Protein AF-0000000066102580 (afdb_homodimer)

InterPro domains:
  IPR001295 Dihydroorotate dehydrogenase, conserved site [PS00911] (39-58)
  IPR005720 Dihydroorotate dehydrogenase, catalytic [PF01180] (4-293)
  IPR012135 Dihydroorotate dehydrogenase, class 1/ 2 [PIRSF000164] (2-309)
  IPR013785 Aldolase-type TIM barrel [G3DSA:3.20.20.70] (13-304)
  IPR023359 Dihydroorotate dehydrogenase A, chain A, domain 2 [G3DSA:2.30.26.10] (54-220)
  IPR024920 Dihydroorotate dehydrogenase, class 1 [MF_00224] (3-308)
  IPR033886 Dihydroorotate dehydrogenase, class 1A [cd04741] (5-293)
  IPR050074 Dihydroorotate dehydrogenase [PTHR48109] (4-307)

Foldseek 3Di:
DQQWFDAPRAIFRHQEEADAPAQAADPVSVVQRVVFNGRAYEHHAAFQAFDQFDDPPFKDADPQFIWGRGRRGHHHLCRVLVSQLVVCVVPVRHAYEYEYEYLALVRLLVSLVVVQPDPHQHEYEYEQQHHRDVPDGGNLVVLVSVLVSQVVSQVRHDHAYEYEEAFDDDLVSLQSSQVSVQVDQHQAYEDHDFAWWDWDAPVVVRATDTPPPRNTGGTAAQVCLVSQLVSLLSNQVRHDPNHAYEGEGHDQALVSVLSSQLSAHSHYHYYRNCNVPNSNVSVRNVVRVVVVCVVVVHPYSVVRGNNDDDD/DQQWFDAPRAIFRHQEEADAPAQAADPVSVVQRVVFNGRAYEHHAAFQAFDQFDDPPFKDADPQFIWGRGRRGHHHLCRVLVSQLVVCVVPVRGAYEYEYEYLALVRLLVSLVVVQPDPHQHEYEYEQQHCRDVPDGGNLVVLVSVLVSQVVSQVRHDHAYEYEEAFDDDLVSLQSSQVSVQVDQHQAYEDHDFAWWDWDAPVVVRATDTPPPRNTGGTAAQVCLVSQLVSLLSNQVRHDPNHAYEGEGHDQALVSVLSSQLSAHRHYHYYRNCNVPNSNVSVRNVVRVVVVCVVVVHPYSVVRGNNDDDD

Nearest PDB structures (foldseek):
  1jub-assembly1_A  TM=9.807E-01  e=2.199E-51  Lactococcus lactis
  1jqv-assembly1_B  TM=9.881E-01  e=1.244E-50  Lactococcus lactis
  1jqx-assembly1_B  TM=9.805E-01  e=2.547E-50  Lactococcus lactis
  1jrc-assembly1_B  TM=9.803E-01  e=4.630E-50  Lactococcus lactis
  1jrb-assembly1_B  TM=9.830E-01  e=4.223E-49  Lactococcus lactis

Radius of gyration: 25.0 Å; Cα contacts (8 Å, |Δi|>4): 1481; chains: 2; bounding box: 48×78×62 Å

Solvent-accessible surface area (backbone atoms only — not comparable to full-atom values): 30644 Å² total; per-residue (Å²): 98,47,48,48,43,79,55,96,91,30,80,25,73,28,44,40,26,44,27,63,69,36,69,13,72,48,70,67,35,40,51,49,43,70,70,35,62,38,33,42,51,34,37,28,46,17,24,76,58,60,36,84,37,45,54,76,51,24,58,41,82,46,100,53,28,32,40,31,36,51,60,68,50,29,68,10,36,65,55,55,49,51,53,50,42,53,44,42,70,76,42,69,80,59,71,44,40,44,28,34,36,38,62,29,73,67,43,38,53,49,48,48,50,51,48,60,72,45,88,58,77,50,37,33,33,41,47,35,50,51,44,44,41,95,77,46,69,29,38,61,76,36,60,68,60,41,47,53,49,52,55,56,46,61,73,71,47,80,67,53,35,26,38,31,34,48,68,63,43,46,72,53,52,52,55,55,49,30,61,51,54,60,75,48,91,42,50,29,42,31,30,30,49,58,52,40,35,19,33,55,69,39,73,91,78,40,23,39,60,26,31,34,82,67,18,42,18,23,32,34,19,59,49,33,24,33,39,19,41,28,45,31,30,52,45,52,74,58,39,51,85,76,41,38,31,33,26,20,50,27,44,80,46,18,66,42,51,50,51,36,24,23,32,32,23,65,33,38,27,32,39,55,44,34,68,74,63,34,63,64,43,37,49,53,32,51,52,41,33,34,51,52,30,54,76,71,69,39,58,40,51,79,78,46,46,49,57,57,34,67,110,99,48,48,48,41,79,56,96,92,30,81,25,74,29,44,38,25,45,26,63,71,38,69,14,72,46,71,68,36,41,52,50,44,70,70,35,63,38,34,41,52,34,37,28,47,17,25,77,56,59,36,85,37,44,55,78,50,22,57,41,83,46,99,52,27,32,39,31,35,51,61,66,49,29,70,11,36,66,56,55,50,50,51,50,41,54,43,43,71,74,42,68,81,60,71,43,41,44,28,34,37,37,64,29,74,67,43,38,53,48,49,50,50,50,49,59,73,43,89,58,76,49,37,33,34,41,47,34,52,50,44,43,42,93,78,46,68,29,37,61,77,37,60,69,59,40,46,52,50,51,55,57,46,61,73,71,49,82,67,53,34,26,37,31,34,46,68,63,45,46,72,53,53,53,54,56,48,31,60,51,55,61,76,48,91,41,51,29,41,32,32,33,49,58,51,40,35,18,32,54,68,39,73,91,77,42,23,39,60,26,30,35,81,69,17,43,19,24,31,34,18,60,50,34,24,33,40,20,40,27,45,32,30,53,45,53,74,59,39,52,86,76,39,37,31,33,24,20,49,28,43,81,45,17,66,44,51,49,49,35,23,22,34,32,22,66,33,37,27,32,40,54,44,35,68,73,62,34,63,65,44,35,50,54,32,52,50,41,34,33,52,53,30,53,77,71,68,39,60,40,51,80,79,44,46,50,57,55,34,66,109

Organism: Enterococcus faecalis (strain ATCC 700802 / V583) (NCBI:txid226185)

Structure (mmCIF, N/CA/C/O backbone):
data_AF-0000000066102580-model_v1
#
loop_
_entity.id
_entity.type
_entity.pdbx_description
1 polymer 'Probable dihydroorotate dehydrogenase A (fumarate)'
#
loop_
_atom_site.group_PDB
_atom_site.id
_atom_site.type_symbol
_atom_site.label_atom_id
_atom_site.label_alt_id
_atom_site.label_comp_id
_atom_site.label_asym_id
_atom_site.label_entity_id
_atom_site.label_seq_id
_atom_site.pdbx_PDB_ins_code
_atom_site.Cartn_x
_atom_site.Cartn_y
_atom_site.Cartn_z
_atom_site.occupancy
_atom_site.B_iso_or_equiv
_atom_site.auth_seq_id
_atom_site.auth_comp_id
_atom_site.auth_asym_id
_atom_site.auth_atom_id
_atom_site.pdbx_PDB_model_num
ATOM 1 N N . MET A 1 1 ? 9.562 -14.133 -30.734 1 93.25 1 MET A N 1
ATOM 2 C CA . MET A 1 1 ? 10.336 -14.133 -29.484 1 93.25 1 MET A CA 1
ATOM 3 C C . MET A 1 1 ? 9.875 -15.258 -28.578 1 93.25 1 MET A C 1
ATOM 5 O O . MET A 1 1 ? 8.68 -15.547 -28.484 1 93.25 1 MET A O 1
ATOM 9 N N . ASP A 1 2 ? 10.805 -16.016 -28 1 97.12 2 ASP A N 1
ATOM 10 C CA . ASP A 1 2 ? 10.508 -17.156 -27.156 1 97.12 2 ASP A CA 1
ATOM 11 C C . ASP A 1 2 ? 10.125 -16.703 -25.75 1 97.12 2 ASP A C 1
ATOM 13 O O . ASP A 1 2 ? 10.969 -16.188 -25.016 1 97.12 2 ASP A O 1
ATOM 17 N N . ILE A 1 3 ? 8.867 -16.922 -25.344 1 98.19 3 ILE A N 1
ATOM 18 C CA . ILE A 1 3 ? 8.438 -16.531 -24.016 1 98.19 3 ILE A CA 1
ATOM 19 C C . ILE A 1 3 ? 8.094 -17.781 -23.203 1 98.19 3 ILE A C 1
ATOM 21 O O . ILE A 1 3 ? 7.352 -17.703 -22.219 1 98.19 3 ILE A O 1
ATOM 25 N N . SER A 1 4 ? 8.555 -18.938 -23.656 1 98.06 4 SER A N 1
ATOM 26 C CA . SER A 1 4 ? 8.406 -20.156 -22.875 1 98.06 4 SER A CA 1
ATOM 27 C C . SER A 1 4 ? 9.32 -20.141 -21.656 1 98.06 4 SER A C 1
ATOM 29 O O . SER A 1 4 ? 10.281 -19.391 -21.594 1 98.06 4 SER A O 1
ATOM 31 N N . VAL A 1 5 ? 8.984 -20.969 -20.625 1 97.5 5 VAL A N 1
ATOM 32 C CA . VAL A 1 5 ? 9.766 -21.016 -19.406 1 97.5 5 VAL A CA 1
ATOM 33 C C . VAL A 1 5 ? 9.68 -22.406 -18.781 1 97.5 5 VAL A C 1
ATOM 35 O O . VAL A 1 5 ? 8.719 -23.141 -19.016 1 97.5 5 VAL A O 1
ATOM 38 N N . GLU A 1 6 ? 10.695 -22.75 -18.109 1 95.94 6 GLU A N 1
ATOM 39 C CA . GLU A 1 6 ? 10.672 -23.953 -17.297 1 95.94 6 GLU A CA 1
ATOM 40 C C . GLU A 1 6 ? 10.242 -23.656 -15.867 1 95.94 6 GLU A C 1
ATOM 42 O O . GLU A 1 6 ? 10.734 -22.703 -15.258 1 95.94 6 GLU A O 1
ATOM 47 N N . PHE A 1 7 ? 9.312 -24.438 -15.344 1 96.94 7 PHE A N 1
ATOM 48 C CA . PHE A 1 7 ? 8.812 -24.266 -13.984 1 96.94 7 PHE A CA 1
ATOM 49 C C . PHE A 1 7 ? 8.43 -25.609 -13.375 1 96.94 7 PHE A C 1
ATOM 51 O O . PHE A 1 7 ? 7.57 -26.312 -13.914 1 96.94 7 PHE A O 1
ATOM 58 N N . SER A 1 8 ? 9.039 -25.984 -12.273 1 95.38 8 SER A N 1
ATOM 59 C CA . SER A 1 8 ? 8.758 -27.219 -11.523 1 95.38 8 SER A CA 1
ATOM 60 C C . SER A 1 8 ? 8.805 -28.438 -12.438 1 95.38 8 SER A C 1
ATOM 62 O O . SER A 1 8 ? 7.883 -29.266 -12.422 1 95.38 8 SER A O 1
ATOM 64 N N . GLY A 1 9 ? 9.734 -28.453 -13.312 1 94.62 9 GLY A N 1
ATOM 65 C CA . GLY A 1 9 ? 9.969 -29.609 -14.164 1 94.62 9 GLY A CA 1
ATOM 66 C C . GLY A 1 9 ? 9.109 -29.625 -15.414 1 94.62 9 GLY A C 1
ATOM 67 O O . GLY A 1 9 ? 9.109 -30.609 -16.156 1 94.62 9 GLY A O 1
ATOM 68 N N . HIS A 1 10 ? 8.383 -28.594 -15.688 1 96.5 10 HIS A N 1
ATOM 69 C CA . HIS A 1 10 ? 7.504 -28.5 -16.844 1 96.5 10 HIS A CA 1
ATOM 70 C C . HIS A 1 10 ? 7.914 -27.328 -17.75 1 96.5 10 HIS A C 1
ATOM 72 O O . HIS A 1 10 ? 8.336 -26.281 -17.266 1 96.5 10 HIS A O 1
ATOM 78 N N . LYS A 1 11 ? 7.746 -27.562 -19.016 1 96.31 11 LYS A N 1
ATOM 79 C CA . LYS A 1 11 ? 7.898 -26.469 -19.969 1 96.31 11 LYS A CA 1
ATOM 80 C C . LYS A 1 11 ? 6.559 -25.797 -20.25 1 96.31 11 LYS A C 1
ATOM 82 O O . LYS A 1 11 ? 5.613 -26.453 -20.688 1 96.31 11 LYS A O 1
ATOM 87 N N . LEU A 1 12 ? 6.473 -24.562 -20 1 97.75 12 LEU A N 1
ATOM 88 C CA . LEU A 1 12 ? 5.273 -23.781 -20.266 1 97.75 12 LEU A CA 1
ATOM 89 C C . LEU A 1 12 ? 5.438 -22.938 -21.516 1 97.75 12 LEU A C 1
ATOM 91 O O . LEU A 1 12 ? 6.523 -22.422 -21.797 1 97.75 12 LEU A O 1
ATOM 95 N N . ALA A 1 13 ? 4.375 -22.75 -22.25 1 97 13 ALA A N 1
ATOM 96 C CA . ALA A 1 13 ? 4.402 -22.016 -23.5 1 97 13 ALA A CA 1
ATOM 97 C C . ALA A 1 13 ? 4.688 -20.531 -23.25 1 97 13 ALA A C 1
ATOM 99 O O . ALA A 1 13 ? 5.199 -19.828 -24.125 1 97 13 ALA A O 1
ATOM 100 N N . ASN A 1 14 ? 4.262 -20.031 -22.156 1 97.81 14 ASN A N 1
ATOM 101 C CA . ASN A 1 14 ? 4.551 -18.656 -21.781 1 97.81 14 ASN A CA 1
ATOM 102 C C . ASN A 1 14 ? 4.488 -18.453 -20.281 1 97.81 14 ASN A C 1
ATOM 104 O O . ASN A 1 14 ? 4.242 -19.391 -19.531 1 97.81 14 ASN A O 1
ATOM 108 N N . VAL A 1 15 ? 4.668 -17.234 -19.781 1 98.75 15 VAL A N 1
ATOM 109 C CA . VAL A 1 15 ? 4.93 -16.938 -18.375 1 98.75 15 VAL A CA 1
ATOM 110 C C . VAL A 1 15 ? 3.635 -16.516 -17.688 1 98.75 15 VAL A C 1
ATOM 112 O O . VAL A 1 15 ? 3.643 -16.141 -16.516 1 98.75 15 VAL A O 1
ATOM 115 N N . LEU A 1 16 ? 2.486 -16.578 -18.328 1 98.88 16 LEU A N 1
ATOM 116 C CA . LEU A 1 16 ? 1.269 -15.93 -17.859 1 98.88 16 LEU A CA 1
ATOM 117 C C . LEU A 1 16 ? 0.329 -16.938 -17.203 1 98.88 16 LEU A C 1
ATOM 119 O O . LEU A 1 16 ? 0.184 -18.062 -17.703 1 98.88 16 LEU A O 1
ATOM 123 N N . MET A 1 17 ? -0.307 -16.562 -16.141 1 98.75 17 MET A N 1
ATOM 124 C CA . MET A 1 17 ? -1.358 -17.375 -15.547 1 98.75 17 MET A CA 1
ATOM 125 C C . MET A 1 17 ? -2.318 -16.516 -14.734 1 98.75 17 MET A C 1
ATOM 127 O O . MET A 1 17 ? -2.041 -15.336 -14.484 1 98.75 17 MET A O 1
ATOM 131 N N . ASN A 1 18 ? -3.465 -17.016 -14.367 1 98.75 18 ASN A N 1
ATOM 132 C CA . ASN A 1 18 ? -4.434 -16.297 -13.555 1 98.75 18 ASN A CA 1
ATOM 133 C C . ASN A 1 18 ? -3.982 -16.188 -12.094 1 98.75 18 ASN A C 1
ATOM 135 O O . ASN A 1 18 ? -3.273 -17.078 -11.602 1 98.75 18 ASN A O 1
ATOM 139 N N . ALA A 1 19 ? -4.34 -15.094 -11.461 1 98.31 19 ALA A N 1
ATOM 140 C CA . ALA A 1 19 ? -4.25 -15.062 -10 1 98.31 19 ALA A CA 1
ATOM 141 C C . ALA A 1 19 ? -5.395 -15.852 -9.367 1 98.31 19 ALA A C 1
ATOM 143 O O . ALA A 1 19 ? -6.547 -15.734 -9.797 1 98.31 19 ALA A O 1
ATOM 144 N N . SER A 1 20 ? -5.082 -16.625 -8.344 1 97.25 20 SER A N 1
ATOM 145 C CA . SER A 1 20 ? -6.148 -17.359 -7.664 1 97.25 20 SER A CA 1
ATOM 146 C C . SER A 1 20 ? -7.254 -16.422 -7.199 1 97.25 20 SER A C 1
ATOM 148 O O . SER A 1 20 ? -6.98 -15.391 -6.578 1 97.25 20 SER A O 1
ATOM 150 N N . GLY A 1 21 ? -8.43 -16.781 -7.539 1 96.19 21 GLY A N 1
ATOM 151 C CA . GLY A 1 21 ? -9.57 -15.961 -7.18 1 96.19 21 GLY A CA 1
ATOM 152 C C . GLY A 1 21 ? -10.227 -15.289 -8.375 1 96.19 21 GLY A C 1
ATOM 153 O O . GLY A 1 21 ? -11.336 -14.758 -8.273 1 96.19 21 GLY A O 1
ATOM 154 N N . ILE A 1 22 ? -9.547 -15.391 -9.516 1 98.12 22 ILE A N 1
ATOM 155 C CA . ILE A 1 22 ? -10.078 -14.695 -10.68 1 98.12 22 ILE A CA 1
ATOM 156 C C . ILE A 1 22 ? -10.344 -15.703 -11.805 1 98.12 22 ILE A C 1
ATOM 158 O O . ILE A 1 22 ? -9.406 -16.312 -12.328 1 98.12 22 ILE A O 1
ATOM 162 N N . HIS A 1 23 ? -11.578 -15.812 -12.188 1 98.38 23 HIS A N 1
ATOM 163 C CA . HIS A 1 23 ? -11.992 -16.672 -13.289 1 98.38 23 HIS A CA 1
ATOM 164 C C . HIS A 1 23 ? -11.586 -18.125 -13.047 1 98.38 23 HIS A C 1
ATOM 166 O O . HIS A 1 23 ? -11.062 -18.781 -13.945 1 98.38 23 HIS A O 1
ATOM 172 N N . CYS A 1 24 ? -11.758 -18.609 -11.836 1 98.38 24 CYS A N 1
ATOM 173 C CA . CYS A 1 24 ? -11.234 -19.938 -11.523 1 98.38 24 CYS A CA 1
ATOM 174 C C . CYS A 1 24 ? -12.07 -20.609 -10.438 1 98.38 24 CYS A C 1
ATOM 176 O O . CYS A 1 24 ? -11.594 -21.516 -9.75 1 98.38 24 CYS A O 1
ATOM 178 N N . MET A 1 25 ? -13.242 -20.172 -10.172 1 98.06 25 MET A N 1
ATOM 179 C CA . MET A 1 25 ? -14.07 -20.719 -9.102 1 98.06 25 MET A CA 1
ATOM 180 C C . MET A 1 25 ? -14.789 -21.984 -9.555 1 98.06 25 MET A C 1
ATOM 182 O O . MET A 1 25 ? -14.812 -22.969 -8.828 1 98.06 25 MET A O 1
ATOM 186 N N . THR A 1 26 ? -15.359 -21.953 -10.766 1 98.56 26 THR A N 1
ATOM 187 C CA . THR A 1 26 ? -16.156 -23.078 -11.266 1 98.56 26 THR A CA 1
ATOM 188 C C . THR A 1 26 ? -15.352 -23.906 -12.273 1 98.56 26 THR A C 1
ATOM 190 O O . THR A 1 26 ? -14.367 -23.422 -12.836 1 98.56 26 THR A O 1
ATOM 193 N N . ILE A 1 27 ? -15.828 -25.109 -12.5 1 98.5 27 ILE A N 1
ATOM 194 C CA . ILE A 1 27 ? -15.219 -25.984 -13.5 1 98.5 27 ILE A CA 1
ATOM 195 C C . ILE A 1 27 ? -15.25 -25.312 -14.867 1 98.5 27 ILE A C 1
ATOM 197 O O . ILE A 1 27 ? -14.266 -25.344 -15.609 1 98.5 27 ILE A O 1
ATOM 201 N N . LYS A 1 28 ? -16.344 -24.688 -15.164 1 98.56 28 LYS A N 1
ATOM 202 C CA . LYS A 1 28 ? -16.453 -23.969 -16.422 1 98.56 28 LYS A CA 1
ATOM 203 C C . LYS A 1 28 ? -15.336 -22.922 -16.562 1 98.56 28 LYS A C 1
ATOM 205 O O . LYS A 1 28 ? -14.688 -22.844 -17.609 1 98.56 28 LYS A O 1
ATOM 210 N N . GLU A 1 29 ? -15.109 -22.125 -15.562 1 98.62 29 GLU A N 1
ATOM 211 C CA . GLU A 1 29 ? -14.078 -21.094 -15.57 1 98.62 29 GLU A CA 1
ATOM 212 C C . GLU A 1 29 ? -12.688 -21.719 -15.703 1 98.62 29 GLU A C 1
ATOM 214 O O . GLU A 1 29 ? -11.859 -21.234 -16.469 1 98.62 29 GLU A O 1
ATOM 219 N N . MET A 1 30 ? -12.43 -22.766 -14.953 1 98.31 30 MET A N 1
ATOM 220 C CA . MET A 1 30 ? -11.133 -23.438 -15 1 98.31 30 MET A CA 1
ATOM 221 C C . MET A 1 30 ? -10.891 -24.047 -16.375 1 98.31 30 MET A C 1
ATOM 223 O O . MET A 1 30 ? -9.773 -23.984 -16.906 1 98.31 30 MET A O 1
ATOM 227 N N . ASP A 1 31 ? -11.945 -24.609 -16.953 1 98.19 31 ASP A N 1
ATOM 228 C CA . ASP A 1 31 ? -11.828 -25.156 -18.297 1 98.19 31 ASP A CA 1
ATOM 229 C C . ASP A 1 31 ? -11.539 -24.031 -19.312 1 98.19 31 ASP A C 1
ATOM 231 O O . ASP A 1 31 ? -10.789 -24.234 -20.266 1 98.19 31 ASP A O 1
ATOM 235 N N . GLU A 1 32 ? -12.125 -22.906 -19.125 1 98.56 32 GLU A N 1
ATOM 236 C CA . GLU A 1 32 ? -11.867 -21.766 -20 1 98.56 32 GLU A CA 1
ATOM 237 C C . GLU A 1 32 ? -10.43 -21.281 -19.875 1 98.56 32 GLU A C 1
ATOM 239 O O . GLU A 1 32 ? -9.805 -20.906 -20.859 1 98.56 32 GLU A O 1
ATOM 244 N N . LEU A 1 33 ? -9.914 -21.281 -18.672 1 98.5 33 LEU A N 1
ATOM 245 C CA . LEU A 1 33 ? -8.508 -20.938 -18.484 1 98.5 33 LEU A CA 1
ATOM 246 C C . LEU A 1 33 ? -7.594 -21.953 -19.156 1 98.5 33 LEU A C 1
ATOM 248 O O . LEU A 1 33 ? -6.617 -21.578 -19.797 1 98.5 33 LEU A O 1
ATOM 252 N N . ALA A 1 34 ? -7.953 -23.25 -18.984 1 97.19 34 ALA A N 1
ATOM 253 C CA . ALA A 1 34 ? -7.164 -24.312 -19.594 1 97.19 34 ALA A CA 1
ATOM 254 C C . ALA A 1 34 ? -7.133 -24.172 -21.109 1 97.19 34 ALA A C 1
ATOM 256 O O . ALA A 1 34 ? -6.133 -24.516 -21.75 1 97.19 34 ALA A O 1
ATOM 257 N N . ALA A 1 35 ? -8.156 -23.688 -21.656 1 97.44 35 ALA A N 1
ATOM 258 C CA . ALA A 1 35 ? -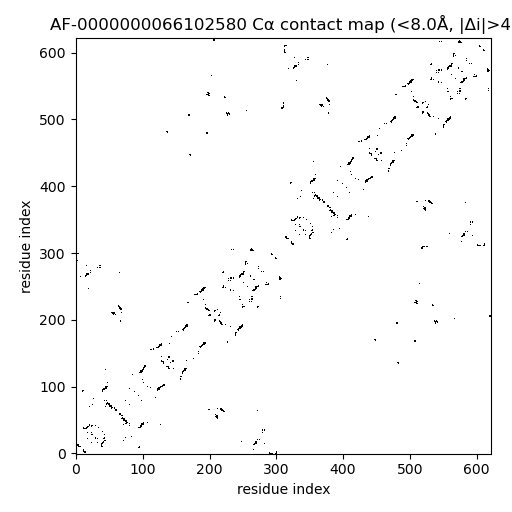8.289 -23.562 -23.109 1 97.44 35 ALA A CA 1
ATOM 259 C C . ALA A 1 35 ? -7.699 -22.25 -23.594 1 97.44 35 ALA A C 1
ATOM 261 O O . ALA A 1 35 ? -7.566 -22.031 -24.812 1 97.44 35 ALA A O 1
ATOM 262 N N . SER A 1 36 ? -7.352 -21.328 -22.703 1 98.06 36 SER A N 1
ATOM 263 C CA . SER A 1 36 ? -6.828 -20.016 -23.062 1 98.06 36 SER A CA 1
ATOM 264 C C . SER A 1 36 ? -5.359 -20.094 -23.469 1 98.06 36 SER A C 1
ATOM 266 O O . SER A 1 36 ? -4.793 -21.188 -23.562 1 98.06 36 SER A O 1
ATOM 268 N N . GLN A 1 37 ? -4.754 -18.891 -23.672 1 98 37 GLN A N 1
ATOM 269 C CA . GLN A 1 37 ? -3.344 -18.828 -24.031 1 98 37 GLN A CA 1
ATOM 270 C C . GLN A 1 37 ? -2.465 -18.656 -22.797 1 98 37 GLN A C 1
ATOM 272 O O . GLN A 1 37 ? -1.304 -18.25 -22.906 1 98 37 GLN A O 1
ATOM 277 N N . ALA A 1 38 ? -3.051 -18.859 -21.625 1 98.38 38 ALA A N 1
ATOM 278 C CA . ALA A 1 38 ? -2.227 -18.875 -20.422 1 98.38 38 ALA A CA 1
ATOM 279 C C . ALA A 1 38 ? -1.252 -20.047 -20.438 1 98.38 38 ALA A C 1
ATOM 281 O O . ALA A 1 38 ? -1.535 -21.094 -21.031 1 98.38 38 ALA A O 1
ATOM 282 N N . GLY A 1 39 ? -0.053 -19.844 -19.844 1 98.12 39 GLY A N 1
ATOM 283 C CA . GLY A 1 39 ? 0.915 -20.938 -19.734 1 98.12 39 GLY A CA 1
ATOM 284 C C . GLY A 1 39 ? 0.514 -21.984 -18.719 1 98.12 39 GLY A C 1
ATOM 285 O O . GLY A 1 39 ? 0.904 -23.156 -18.844 1 98.12 39 GLY A O 1
ATOM 286 N N . ALA A 1 40 ? -0.201 -21.641 -17.703 1 97.94 40 ALA A N 1
ATOM 287 C CA . ALA A 1 40 ? -0.764 -22.469 -16.641 1 97.94 40 ALA A CA 1
ATOM 288 C C . ALA A 1 40 ? -1.938 -21.766 -15.969 1 97.94 40 ALA A C 1
ATOM 290 O O . ALA A 1 40 ? -2.256 -20.625 -16.281 1 97.94 40 ALA A O 1
ATOM 291 N N . PHE A 1 41 ? -2.672 -22.438 -15.172 1 98.06 41 PHE A N 1
ATOM 292 C CA . PHE A 1 41 ? -3.715 -21.781 -14.391 1 98.06 41 PHE A CA 1
ATOM 293 C C . PHE A 1 41 ? -3.781 -22.359 -12.984 1 98.06 41 PHE A C 1
ATOM 295 O O . PHE A 1 41 ? -3.289 -23.453 -12.734 1 98.06 41 PHE A O 1
ATOM 302 N N . VAL A 1 42 ? -4.285 -21.609 -12.086 1 98.25 42 VAL A N 1
ATOM 303 C CA . VAL A 1 42 ? -4.492 -22.016 -10.703 1 98.25 42 VAL A CA 1
ATOM 304 C C . VAL A 1 42 ? -5.973 -21.906 -10.344 1 98.25 42 VAL A C 1
ATOM 306 O O . VAL A 1 42 ? -6.652 -20.969 -10.766 1 98.25 42 VAL A O 1
ATOM 309 N N . ALA A 1 43 ? -6.477 -22.906 -9.625 1 97.19 43 ALA A N 1
ATOM 310 C CA . ALA A 1 43 ? -7.852 -22.875 -9.141 1 97.19 43 ALA A CA 1
ATOM 311 C C . ALA A 1 43 ? -8.008 -21.859 -8 1 97.19 43 ALA A C 1
ATOM 313 O O . ALA A 1 43 ? -7.02 -21.438 -7.406 1 97.19 43 ALA A O 1
ATOM 314 N N . LYS A 1 44 ? -9.258 -21.531 -7.766 1 97.81 44 LYS A N 1
ATOM 315 C CA . LYS A 1 44 ? -9.602 -20.75 -6.586 1 97.81 44 LYS A CA 1
ATOM 316 C C . LYS A 1 44 ? -9.031 -21.375 -5.32 1 97.81 44 LYS A C 1
ATOM 318 O O . LYS A 1 44 ? -9.047 -22.594 -5.164 1 97.81 44 LYS A O 1
ATOM 323 N N . THR A 1 45 ? -8.484 -20.5 -4.445 1 98.06 45 THR A N 1
ATOM 324 C CA . THR A 1 45 ? -8.008 -21.016 -3.174 1 98.06 45 THR A CA 1
ATOM 325 C C . THR A 1 45 ? -9.109 -21.781 -2.453 1 98.06 45 THR A C 1
ATOM 327 O O . THR A 1 45 ? -10.172 -21.234 -2.172 1 98.06 45 THR A O 1
ATOM 330 N N . ALA A 1 46 ? -8.836 -23.016 -2.23 1 98.06 46 ALA A N 1
ATOM 331 C CA . ALA A 1 46 ? -9.797 -23.906 -1.577 1 98.06 46 ALA A CA 1
ATOM 332 C C . ALA A 1 46 ? -9.641 -23.859 -0.059 1 98.06 46 ALA A C 1
ATOM 334 O O . ALA A 1 46 ? -8.523 -23.781 0.456 1 98.06 46 ALA A O 1
ATOM 335 N N . THR A 1 47 ? -10.75 -23.844 0.58 1 97.12 47 THR A N 1
ATOM 336 C CA . THR A 1 47 ? -10.812 -24.109 2.012 1 97.12 47 THR A CA 1
ATOM 337 C C . THR A 1 47 ? -11.391 -25.5 2.281 1 97.12 47 THR A C 1
ATOM 339 O O . THR A 1 47 ? -11.867 -26.156 1.362 1 97.12 47 THR A O 1
ATOM 342 N N . PRO A 1 48 ? -11.242 -25.953 3.547 1 96.94 48 PRO A N 1
ATOM 343 C CA . PRO A 1 48 ? -11.766 -27.312 3.801 1 96.94 48 PRO A CA 1
ATOM 344 C C . PRO A 1 48 ? -13.227 -27.453 3.385 1 96.94 48 PRO A C 1
ATOM 346 O O . PRO A 1 48 ? -13.586 -28.453 2.744 1 96.94 48 PRO A O 1
ATOM 349 N N . ASN A 1 49 ? -14.008 -26.453 3.707 1 97.19 49 ASN A N 1
ATOM 350 C CA . ASN A 1 49 ? -15.414 -26.406 3.336 1 97.19 49 ASN A CA 1
ATOM 351 C C . ASN A 1 49 ? -15.727 -25.219 2.428 1 97.19 49 ASN A C 1
ATOM 353 O O . ASN A 1 49 ? -15.008 -24.219 2.439 1 97.19 49 ASN A O 1
ATOM 357 N N . PRO A 1 50 ? -16.812 -25.406 1.569 1 97.94 50 PRO A N 1
ATOM 358 C CA . PRO A 1 50 ? -17.203 -24.266 0.742 1 97.94 50 PRO A CA 1
ATOM 359 C C . PRO A 1 50 ? -17.5 -23.016 1.565 1 97.94 50 PRO A C 1
ATOM 361 O O . PRO A 1 50 ? -17.969 -23.109 2.701 1 97.94 50 PRO A O 1
ATOM 364 N N . ARG A 1 51 ? -17.203 -21.891 1.019 1 96.62 51 ARG A N 1
ATOM 365 C CA . ARG A 1 51 ? -17.484 -20.594 1.631 1 96.62 51 ARG A CA 1
ATOM 366 C C . ARG A 1 51 ? -18.25 -19.688 0.672 1 96.62 51 ARG A C 1
ATOM 368 O O . ARG A 1 51 ? -17.938 -19.641 -0.521 1 96.62 51 ARG A O 1
ATOM 375 N N . GLN A 1 52 ? -19.203 -18.953 1.244 1 97.25 52 GLN A N 1
ATOM 376 C CA . GLN A 1 52 ? -20.016 -18.047 0.446 1 97.25 52 GLN A CA 1
ATOM 377 C C . GLN A 1 52 ? -19.297 -16.734 0.19 1 97.25 52 GLN A C 1
ATOM 379 O O . GLN A 1 52 ? -19.516 -16.078 -0.835 1 97.25 52 GLN A O 1
ATOM 384 N N . GLY A 1 53 ? -18.391 -16.359 1.032 1 96.25 53 GLY A N 1
ATOM 385 C CA . GLY A 1 53 ? -17.75 -15.062 0.969 1 96.25 53 GLY A CA 1
ATOM 386 C C . GLY A 1 53 ? -18.516 -13.969 1.672 1 96.25 53 GLY A C 1
ATOM 387 O O . GLY A 1 53 ? -19.469 -14.25 2.404 1 96.25 53 GLY A O 1
ATOM 388 N N . ASN A 1 54 ? -18.047 -12.773 1.53 1 97.25 54 ASN A N 1
ATOM 389 C CA . ASN A 1 54 ? -18.656 -11.625 2.182 1 97.25 54 ASN A CA 1
ATOM 390 C C . ASN A 1 54 ? -19.906 -11.156 1.435 1 97.25 54 ASN A C 1
ATOM 392 O O . ASN A 1 54 ? -20.203 -11.641 0.337 1 97.25 54 ASN A O 1
ATOM 396 N N . GLU A 1 55 ? -20.625 -10.234 2.045 1 97.25 55 GLU A N 1
ATOM 397 C CA . GLU A 1 55 ? -21.844 -9.68 1.453 1 97.25 55 GLU A CA 1
ATOM 398 C C . GLU A 1 55 ? -21.531 -8.852 0.21 1 97.25 55 GLU A C 1
ATOM 400 O O . GLU A 1 55 ? -20.453 -8.242 0.122 1 97.25 55 GLU A O 1
ATOM 405 N N . GLU A 1 56 ? -22.438 -8.852 -0.722 1 97.5 56 GLU A N 1
ATOM 406 C CA . GLU A 1 56 ? -22.281 -8.07 -1.946 1 97.5 56 GLU A CA 1
ATOM 407 C C . GLU A 1 56 ? -22.906 -6.684 -1.795 1 97.5 56 GLU A C 1
ATOM 409 O O . GLU A 1 56 ? -23.859 -6.5 -1.018 1 97.5 56 GLU A O 1
ATOM 414 N N . PRO A 1 57 ? -22.484 -5.621 -2.555 1 98.38 57 PRO A N 1
ATOM 415 C CA . PRO A 1 57 ? -21.359 -5.68 -3.48 1 98.38 57 PRO A CA 1
ATOM 416 C C . PRO A 1 57 ? -20.016 -5.754 -2.764 1 98.38 57 PRO A C 1
ATOM 418 O O . PRO A 1 57 ? -19.766 -4.992 -1.827 1 98.38 57 PRO A O 1
ATOM 421 N N . ARG A 1 58 ? -19.156 -6.656 -3.158 1 98.44 58 ARG A N 1
ATOM 422 C CA . ARG A 1 58 ? -17.875 -6.891 -2.492 1 98.44 58 ARG A CA 1
ATOM 423 C C . ARG A 1 58 ? -16.719 -6.727 -3.467 1 98.44 58 ARG A C 1
ATOM 425 O O . ARG A 1 58 ? -15.602 -7.156 -3.182 1 98.44 58 ARG A O 1
ATOM 432 N N . TYR A 1 59 ? -17 -6.258 -4.637 1 98.5 59 TYR A N 1
ATOM 433 C CA . TYR A 1 59 ? -16.016 -5.934 -5.668 1 98.5 59 TYR A CA 1
ATOM 434 C C . TYR A 1 59 ? -16.438 -4.684 -6.438 1 98.5 59 TYR A C 1
ATOM 436 O O . TYR A 1 59 ? -17.625 -4.48 -6.707 1 98.5 59 TYR A O 1
ATOM 444 N N . PHE A 1 60 ? -15.445 -3.844 -6.82 1 98.81 60 PHE A N 1
ATOM 445 C CA . PHE A 1 60 ? -15.695 -2.656 -7.629 1 98.81 60 PHE A CA 1
ATOM 446 C C . PHE A 1 60 ? -14.492 -2.344 -8.516 1 98.81 60 PHE A C 1
ATOM 448 O O . PHE A 1 60 ? -13.352 -2.318 -8.039 1 98.81 60 PHE A O 1
ATOM 455 N N . ASP A 1 61 ? -14.703 -2.189 -9.852 1 98.69 61 ASP A N 1
ATOM 456 C CA . ASP A 1 61 ? -13.672 -1.708 -10.758 1 98.69 61 ASP A CA 1
ATOM 457 C C . ASP A 1 61 ? -13.445 -0.208 -10.586 1 98.69 61 ASP A C 1
ATOM 459 O O . ASP A 1 61 ? -14.391 0.58 -10.648 1 98.69 61 ASP A O 1
ATOM 463 N N . THR A 1 62 ? -12.266 0.182 -10.352 1 98.12 62 THR A N 1
ATOM 464 C CA . THR A 1 62 ? -11.891 1.591 -10.289 1 98.12 62 THR A CA 1
ATOM 465 C C . THR A 1 62 ? -11.117 1.998 -11.547 1 98.12 62 THR A C 1
ATOM 467 O O . THR A 1 62 ? -10.641 1.141 -12.289 1 98.12 62 THR A O 1
ATOM 470 N N . PRO A 1 63 ? -10.922 3.291 -11.766 1 97.31 63 PRO A N 1
ATOM 471 C CA . PRO A 1 63 ? -10.172 3.73 -12.945 1 97.31 63 PRO A CA 1
ATOM 472 C C . PRO A 1 63 ? -8.734 3.209 -12.961 1 97.31 63 PRO A C 1
ATOM 474 O O . PRO A 1 63 ? -8.172 2.971 -14.031 1 97.31 63 PRO A O 1
ATOM 477 N N . LEU A 1 64 ? -8.164 2.949 -11.805 1 98.25 64 LEU A N 1
ATOM 478 C CA . LEU A 1 64 ? -6.766 2.539 -11.742 1 98.25 64 LEU A CA 1
ATOM 479 C C . LEU A 1 64 ? -6.641 1.091 -11.289 1 98.25 64 LEU A C 1
ATOM 481 O O . LEU A 1 64 ? -5.543 0.626 -10.969 1 98.25 64 LEU A O 1
ATOM 485 N N . GLY A 1 65 ? -7.773 0.361 -11.18 1 98.44 65 GLY A N 1
ATOM 486 C CA . GLY A 1 65 ? -7.707 -1.035 -10.781 1 98.44 65 GLY A CA 1
ATOM 487 C C . GLY A 1 65 ? -9.008 -1.556 -10.211 1 98.44 65 GLY A C 1
ATOM 488 O O . GLY A 1 65 ? -10.047 -1.528 -10.875 1 98.44 65 GLY A O 1
ATOM 489 N N . SER A 1 66 ? -8.898 -2.002 -8.953 1 98.75 66 SER A N 1
ATOM 490 C CA . SER A 1 66 ? -10.062 -2.59 -8.305 1 98.75 66 SER A CA 1
ATOM 491 C C . SER A 1 66 ? -9.961 -2.488 -6.785 1 98.75 66 SER A C 1
ATOM 493 O O . SER A 1 66 ? -8.883 -2.232 -6.25 1 98.75 66 SER A O 1
ATOM 495 N N . ILE A 1 67 ? -11.086 -2.555 -6.188 1 98.69 67 ILE A N 1
ATOM 496 C CA . ILE A 1 67 ? -11.164 -2.791 -4.75 1 98.69 67 ILE A CA 1
ATOM 497 C C . ILE A 1 67 ? -12.109 -3.953 -4.469 1 98.69 67 ILE A C 1
ATOM 499 O O . ILE A 1 67 ? -13.141 -4.098 -5.133 1 98.69 67 ILE A O 1
ATOM 503 N N . ASN A 1 68 ? -11.703 -4.789 -3.508 1 98 68 ASN A N 1
ATOM 504 C CA . ASN A 1 68 ? -12.539 -5.949 -3.223 1 98 68 ASN A CA 1
ATOM 505 C C . ASN A 1 68 ? -12.445 -6.363 -1.756 1 98 68 ASN A C 1
ATOM 507 O O . ASN A 1 68 ? -11.477 -6.02 -1.072 1 98 68 ASN A O 1
ATOM 511 N N . SER A 1 69 ? -13.422 -6.922 -1.297 1 96.81 69 SER A N 1
ATOM 512 C CA . SER A 1 69 ? -13.531 -7.625 -0.023 1 96.81 69 SER A CA 1
ATOM 513 C C . SER A 1 69 ? -14.359 -8.898 -0.164 1 96.81 69 SER A C 1
ATOM 515 O O . SER A 1 69 ? -15.477 -8.977 0.346 1 96.81 69 SER A O 1
ATOM 517 N N . MET A 1 70 ? -13.797 -9.906 -0.761 1 95.62 70 MET A N 1
ATOM 518 C CA . MET A 1 70 ? -14.516 -11.07 -1.259 1 95.62 70 MET A CA 1
ATOM 519 C C . MET A 1 70 ? -14.867 -12.016 -0.118 1 95.62 70 MET A C 1
ATOM 521 O O . MET A 1 70 ? -15.953 -12.609 -0.112 1 95.62 70 MET A O 1
ATOM 525 N N . GLY A 1 71 ? -14.016 -12.211 0.782 1 94 71 GLY A N 1
ATOM 526 C CA . GLY A 1 71 ? -14.25 -13.148 1.87 1 94 71 GLY A CA 1
ATOM 527 C C . GLY A 1 71 ? -13.984 -14.586 1.482 1 94 71 GLY A C 1
ATOM 528 O O . GLY A 1 71 ? -14.656 -15.5 1.975 1 94 71 GLY A O 1
ATOM 529 N N . LEU A 1 72 ? -13.227 -14.828 0.478 1 95.12 72 LEU A N 1
ATOM 530 C CA . LEU A 1 72 ? -12.68 -16.109 0.027 1 95.12 72 LEU A CA 1
ATOM 531 C C . LEU A 1 72 ? -13.789 -17.062 -0.376 1 95.12 72 LEU A C 1
ATOM 533 O O . LEU A 1 72 ? -13.82 -18.203 0.076 1 95.12 72 LEU A O 1
ATOM 537 N N . PRO A 1 73 ? -14.742 -16.578 -1.151 1 96.81 73 PRO A N 1
ATOM 538 C CA . PRO A 1 73 ? -15.727 -17.531 -1.658 1 96.81 73 PRO A CA 1
ATOM 539 C C . PRO A 1 73 ? -15.094 -18.688 -2.449 1 96.81 73 PRO A C 1
ATOM 541 O O . PRO A 1 73 ? -14.18 -18.453 -3.25 1 96.81 73 PRO A O 1
ATOM 544 N N . ASN A 1 74 ? -15.453 -19.875 -2.254 1 97.88 74 ASN A N 1
ATOM 545 C CA . ASN A 1 74 ? -14.945 -21.047 -2.961 1 97.88 74 ASN A CA 1
ATOM 546 C C . ASN A 1 74 ? -15.852 -22.266 -2.773 1 97.88 74 ASN A C 1
ATOM 548 O O . ASN A 1 74 ? -16.812 -22.203 -2.008 1 97.88 74 ASN A O 1
ATOM 552 N N . LEU A 1 75 ? -15.531 -23.344 -3.447 1 98.75 75 LEU A N 1
ATOM 553 C CA . LEU A 1 75 ? -16.438 -24.484 -3.49 1 98.75 75 LEU A CA 1
ATOM 554 C C . LEU A 1 75 ? -15.875 -25.656 -2.699 1 98.75 75 LEU A C 1
ATOM 556 O O . LEU A 1 75 ? -16.312 -26.797 -2.869 1 98.75 75 LEU A O 1
ATOM 560 N N . GLY A 1 76 ? -14.844 -25.406 -1.908 1 98.5 76 GLY A N 1
ATOM 561 C CA . GLY A 1 76 ? -14.297 -26.406 -1 1 98.5 76 GLY A CA 1
ATOM 562 C C . GLY A 1 76 ? -13.203 -27.25 -1.628 1 98.5 76 GLY A C 1
ATOM 563 O O . GLY A 1 76 ? -13.18 -27.438 -2.846 1 98.5 76 GLY A O 1
ATOM 564 N N . ILE A 1 77 ? -12.398 -27.906 -0.822 1 98.75 77 ILE A N 1
ATOM 565 C CA . ILE A 1 77 ? -11.172 -28.578 -1.25 1 98.75 77 ILE A CA 1
ATOM 566 C C . ILE A 1 77 ? -11.531 -29.797 -2.098 1 98.75 77 ILE A C 1
ATOM 568 O O . ILE A 1 77 ? -10.852 -30.109 -3.08 1 98.75 77 ILE A O 1
ATOM 572 N N . ASP A 1 78 ? -12.578 -30.484 -1.781 1 98.75 78 ASP A N 1
ATOM 573 C CA . ASP A 1 78 ? -12.938 -31.688 -2.531 1 98.75 78 ASP A CA 1
ATOM 574 C C . ASP A 1 78 ? -13.25 -31.359 -3.986 1 98.75 78 ASP A C 1
ATOM 576 O O . ASP A 1 78 ? -12.844 -32.062 -4.898 1 98.75 78 ASP A O 1
ATOM 580 N N . TYR A 1 79 ? -13.883 -30.25 -4.203 1 98.81 79 TYR A N 1
ATOM 581 C CA . TYR A 1 79 ? -14.281 -29.812 -5.531 1 98.81 79 TYR A CA 1
ATOM 582 C C . TYR A 1 79 ? -13.07 -29.578 -6.422 1 98.81 79 TYR A C 1
ATOM 584 O O . TYR A 1 79 ? -13 -30.109 -7.535 1 98.81 79 TYR A O 1
ATOM 592 N N . TYR A 1 80 ? -12.141 -28.922 -5.914 1 98.75 80 TYR A N 1
ATOM 593 C CA . TYR A 1 80 ? -10.977 -28.531 -6.703 1 98.75 80 TYR A CA 1
ATOM 594 C C . TYR A 1 80 ? -9.984 -29.688 -6.816 1 98.75 80 TYR A C 1
ATOM 596 O O . TYR A 1 80 ? -9.336 -29.844 -7.852 1 98.75 80 TYR A O 1
ATOM 604 N N . LEU A 1 81 ? -9.883 -30.406 -5.711 1 98.44 81 LEU A N 1
ATOM 605 C CA . LEU A 1 81 ? -9.016 -31.578 -5.723 1 98.44 81 LEU A CA 1
ATOM 606 C C . LEU A 1 81 ? -9.5 -32.594 -6.746 1 98.44 81 LEU A C 1
ATOM 608 O O . LEU A 1 81 ? -8.703 -33.125 -7.523 1 98.44 81 LEU A O 1
ATOM 612 N N . ASP A 1 82 ? -10.789 -32.844 -6.746 1 98.5 82 ASP A N 1
ATOM 613 C CA . ASP A 1 82 ? -11.367 -33.781 -7.699 1 98.5 82 ASP A CA 1
ATOM 614 C C . ASP A 1 82 ? -11.125 -33.344 -9.141 1 98.5 82 ASP A C 1
ATOM 616 O O . ASP A 1 82 ? -10.766 -34.125 -9.992 1 98.5 82 ASP A O 1
ATOM 620 N N . TYR A 1 83 ? -11.336 -32.094 -9.375 1 98.56 83 TYR A N 1
ATOM 621 C CA . TYR A 1 83 ? -11.109 -31.531 -10.703 1 98.56 83 TYR A CA 1
ATOM 622 C C . TYR A 1 83 ? -9.664 -31.734 -11.141 1 98.56 83 TYR A C 1
ATOM 624 O O . TYR A 1 83 ? -9.398 -32.219 -12.25 1 98.56 83 TYR A O 1
ATOM 632 N N . GLN A 1 84 ? -8.742 -31.453 -10.297 1 98 84 GLN A N 1
ATOM 633 C CA . GLN A 1 84 ? -7.324 -31.5 -10.641 1 98 84 GLN A CA 1
ATOM 634 C C . GLN A 1 84 ? -6.844 -32.938 -10.836 1 98 84 GLN A C 1
ATOM 636 O O . GLN A 1 84 ? -6.008 -33.219 -11.695 1 98 84 GLN A O 1
ATOM 641 N N . ILE A 1 85 ? -7.383 -33.812 -10.008 1 98.12 85 ILE A N 1
ATOM 642 C CA . ILE A 1 85 ? -6.996 -35.219 -10.125 1 98.12 85 ILE A CA 1
ATOM 643 C C . ILE A 1 85 ? -7.516 -35.781 -11.445 1 98.12 85 ILE A C 1
ATOM 645 O O . ILE A 1 85 ? -6.809 -36.531 -12.125 1 98.12 85 ILE A O 1
ATOM 649 N N . ALA A 1 86 ? -8.742 -35.406 -11.773 1 98 86 ALA A N 1
ATOM 650 C CA . ALA A 1 86 ? -9.289 -35.844 -13.055 1 98 86 ALA A CA 1
ATOM 651 C C . ALA A 1 86 ? -8.469 -35.281 -14.219 1 98 86 ALA A C 1
ATOM 653 O O . ALA A 1 86 ? -8.156 -36 -15.172 1 98 86 ALA A O 1
ATOM 654 N N . ARG A 1 87 ? -8.117 -34.125 -14.148 1 96.62 87 ARG A N 1
ATOM 655 C CA . ARG A 1 87 ? -7.34 -33.469 -15.195 1 96.62 87 ARG A CA 1
ATOM 656 C C . ARG A 1 87 ? -5.945 -34.062 -15.312 1 96.62 87 ARG A C 1
ATOM 658 O O . ARG A 1 87 ? -5.414 -34.219 -16.422 1 96.62 87 ARG A O 1
ATOM 665 N N . GLN A 1 88 ? -5.383 -34.344 -14.172 1 96.12 88 GLN A N 1
ATOM 666 C CA . GLN A 1 88 ? -4.074 -34.969 -14.109 1 96.12 88 GLN A CA 1
ATOM 667 C C . GLN A 1 88 ? -4.055 -36.281 -14.906 1 96.12 88 GLN A C 1
ATOM 669 O O . GLN A 1 88 ? -3.045 -36.625 -15.531 1 96.12 88 GLN A O 1
ATOM 674 N N . LYS A 1 89 ? -5.086 -36.969 -14.875 1 97.06 89 LYS A N 1
ATOM 675 C CA . LYS A 1 89 ? -5.199 -38.219 -15.617 1 97.06 89 LYS A CA 1
ATOM 676 C C . LYS A 1 89 ? -5.371 -37.969 -17.109 1 97.06 89 LYS A C 1
ATOM 678 O O . LYS A 1 89 ? -4.781 -38.656 -17.938 1 97.06 89 LYS A O 1
ATOM 683 N N . GLU A 1 90 ? -6.109 -36.969 -17.391 1 96.88 90 GLU A N 1
ATOM 684 C CA . GLU A 1 90 ? -6.418 -36.656 -18.781 1 96.88 90 GLU A CA 1
ATOM 685 C C . GLU A 1 90 ? -5.242 -35.938 -19.453 1 96.88 90 GLU A C 1
ATOM 687 O O . GLU A 1 90 ? -4.98 -36.188 -20.641 1 96.88 90 GLU A O 1
ATOM 692 N N . PHE A 1 91 ? -4.566 -35.094 -18.75 1 95.94 91 PHE A N 1
ATOM 693 C CA . PHE A 1 91 ? -3.449 -34.312 -19.266 1 95.94 91 PHE A CA 1
ATOM 694 C C . PHE A 1 91 ? -2.229 -34.438 -18.359 1 95.94 91 PHE A C 1
ATOM 696 O O . PHE A 1 91 ? -1.811 -33.469 -17.734 1 95.94 91 PHE A O 1
ATOM 703 N N . PRO A 1 92 ? -1.527 -35.5 -18.375 1 94.56 92 PRO A N 1
ATOM 704 C CA . PRO A 1 92 ? -0.472 -35.812 -17.406 1 94.56 92 PRO A CA 1
ATOM 705 C C . PRO A 1 92 ? 0.739 -34.875 -17.547 1 94.56 92 PRO A C 1
ATOM 707 O O . PRO A 1 92 ? 1.509 -34.719 -16.609 1 94.56 92 PRO A O 1
ATOM 710 N N . GLU A 1 93 ? 0.9 -34.25 -18.625 1 93.5 93 GLU A N 1
ATOM 711 C CA . GLU A 1 93 ? 2.094 -33.438 -18.859 1 93.5 93 GLU A CA 1
ATOM 712 C C . GLU A 1 93 ? 1.87 -31.984 -18.438 1 93.5 93 GLU A C 1
ATOM 714 O O . GLU A 1 93 ? 2.816 -31.203 -18.375 1 93.5 93 GLU A O 1
ATOM 719 N N . GLU A 1 94 ? 0.655 -31.656 -18.141 1 94.88 94 GLU A N 1
ATOM 720 C CA . GLU A 1 94 ? 0.308 -30.281 -17.797 1 94.88 94 GLU A CA 1
ATOM 721 C C . GLU A 1 94 ? 0.74 -29.938 -16.375 1 94.88 94 GLU A C 1
ATOM 723 O O . GLU A 1 94 ? 0.62 -30.766 -15.461 1 94.88 94 GLU A O 1
ATOM 728 N N . LEU A 1 95 ? 1.346 -28.75 -16.234 1 95.5 95 LEU A N 1
ATOM 729 C CA . LEU A 1 95 ? 1.579 -28.234 -14.883 1 95.5 95 LEU A CA 1
ATOM 730 C C . LEU A 1 95 ? 0.269 -27.812 -14.234 1 95.5 95 LEU A C 1
ATOM 732 O O . LEU A 1 95 ? -0.51 -27.062 -14.828 1 95.5 95 LEU A O 1
ATOM 736 N N . ARG A 1 96 ? -0.023 -28.25 -13.07 1 94.12 96 ARG A N 1
ATOM 737 C CA . ARG A 1 96 ? -1.255 -27.984 -12.344 1 94.12 96 ARG A CA 1
ATOM 738 C C . ARG A 1 96 ? -0.962 -27.266 -11.023 1 94.12 96 ARG A C 1
ATOM 740 O O . ARG A 1 96 ? 0.001 -27.609 -10.328 1 94.12 96 ARG A O 1
ATOM 747 N N . PHE A 1 97 ? -1.774 -26.266 -10.719 1 97.81 97 PHE A N 1
ATOM 748 C CA . PHE A 1 97 ? -1.709 -25.578 -9.438 1 97.81 97 PHE A CA 1
ATOM 749 C C . PHE A 1 97 ? -2.99 -25.781 -8.641 1 97.81 97 PHE A C 1
ATOM 751 O O . PHE A 1 97 ? -4.09 -25.641 -9.18 1 97.81 97 PHE A O 1
ATOM 758 N N . LEU A 1 98 ? -2.861 -26.156 -7.438 1 98.5 98 LEU A N 1
ATOM 759 C CA . LEU A 1 98 ? -3.936 -26.188 -6.449 1 98.5 98 LEU A CA 1
ATOM 760 C C . LEU A 1 98 ? -3.65 -25.219 -5.305 1 98.5 98 LEU A C 1
ATOM 762 O O . LEU A 1 98 ? -2.633 -25.344 -4.617 1 98.5 98 LEU A O 1
ATOM 766 N N . SER A 1 99 ? -4.488 -24.25 -5.156 1 98.44 99 SER A N 1
ATOM 767 C CA . SER A 1 99 ? -4.324 -23.297 -4.059 1 98.44 99 SER A CA 1
ATOM 768 C C . SER A 1 99 ? -5.207 -23.672 -2.871 1 98.44 99 SER A C 1
ATOM 770 O O . SER A 1 99 ? -6.375 -24.031 -3.049 1 98.44 99 SER A O 1
ATOM 772 N N . VAL A 1 100 ? -4.621 -23.609 -1.646 1 98.31 100 VAL A N 1
ATOM 773 C CA . VAL A 1 100 ? -5.379 -24 -0.462 1 98.31 100 VAL A CA 1
ATOM 774 C C . VAL A 1 100 ? -5.105 -23.016 0.675 1 98.31 100 VAL A C 1
ATOM 776 O O . VAL A 1 100 ? -4.062 -22.359 0.704 1 98.31 100 VAL A O 1
ATOM 779 N N . SER A 1 101 ? -6.02 -22.906 1.545 1 96.19 101 SER A N 1
ATOM 780 C CA . SER A 1 101 ? -5.906 -22.141 2.777 1 96.19 101 SER A CA 1
ATOM 781 C C . SER A 1 101 ? -6.855 -22.656 3.85 1 96.19 101 SER A C 1
ATOM 783 O O . SER A 1 101 ? -8 -23.016 3.553 1 96.19 101 SER A O 1
ATOM 785 N N . GLY A 1 102 ? -6.344 -22.797 5.062 1 93.62 102 GLY A N 1
ATOM 786 C CA . GLY A 1 102 ? -7.223 -22.938 6.215 1 93.62 102 GLY A CA 1
ATOM 787 C C . GLY A 1 102 ? -7.598 -21.609 6.844 1 93.62 102 GLY A C 1
ATOM 788 O O . GLY A 1 102 ? -7.055 -20.562 6.469 1 93.62 102 GLY A O 1
ATOM 789 N N . MET A 1 103 ? -8.586 -21.672 7.777 1 88.62 103 MET A N 1
ATOM 790 C CA . MET A 1 103 ? -9.023 -20.469 8.469 1 88.62 103 MET A CA 1
ATOM 791 C C . MET A 1 103 ? -8.336 -20.344 9.828 1 88.62 103 MET A C 1
ATOM 793 O O . MET A 1 103 ? -8.484 -19.328 10.516 1 88.62 103 MET A O 1
ATOM 797 N N . ASN A 1 104 ? -7.699 -21.312 10.195 1 90 104 ASN A N 1
ATOM 798 C CA . ASN A 1 104 ? -6.875 -21.344 11.398 1 90 104 ASN A CA 1
ATOM 799 C C . ASN A 1 104 ? -5.754 -22.375 11.273 1 90 104 ASN A C 1
ATOM 801 O O . ASN A 1 104 ? -5.645 -23.062 10.258 1 90 104 ASN A O 1
ATOM 805 N N . TYR A 1 105 ? -4.938 -22.453 12.281 1 92.62 105 TYR A N 1
ATOM 806 C CA . TYR A 1 105 ? -3.752 -23.297 12.266 1 92.62 105 TYR A CA 1
ATOM 807 C C . TYR A 1 105 ? -4.125 -24.75 11.984 1 92.62 105 TYR A C 1
ATOM 809 O O . TYR A 1 105 ? -3.551 -25.391 11.102 1 92.62 105 TYR A O 1
ATOM 817 N N . GLU A 1 106 ? -5.125 -25.281 12.641 1 94.19 106 GLU A N 1
ATOM 818 C CA . GLU A 1 106 ? -5.535 -26.672 12.523 1 94.19 106 GLU A CA 1
ATOM 819 C C . GLU A 1 106 ? -6.062 -26.969 11.125 1 94.19 106 GLU A C 1
ATOM 821 O O . GLU A 1 106 ? -5.766 -28.031 10.555 1 94.19 106 GLU A O 1
ATOM 826 N N . GLU A 1 107 ? -6.812 -26.078 10.586 1 95.25 107 GLU A N 1
ATOM 827 C CA . GLU A 1 107 ? -7.367 -26.25 9.242 1 95.25 107 GLU A CA 1
ATOM 828 C C . GLU A 1 107 ? -6.27 -26.219 8.188 1 95.25 107 GLU A C 1
ATOM 830 O O . GLU A 1 107 ? -6.355 -26.922 7.176 1 95.25 107 GLU A O 1
ATOM 835 N N . ASN A 1 108 ? -5.277 -25.391 8.445 1 96.38 108 ASN A N 1
ATOM 836 C CA . ASN A 1 108 ? -4.137 -25.344 7.539 1 96.38 108 ASN A CA 1
ATOM 837 C C . ASN A 1 108 ? -3.408 -26.688 7.477 1 96.38 108 ASN A C 1
ATOM 839 O O . ASN A 1 108 ? -3.104 -27.172 6.391 1 96.38 108 ASN A O 1
ATOM 843 N N . ILE A 1 109 ? -3.215 -27.234 8.656 1 97.44 109 ILE A N 1
ATOM 844 C CA . ILE A 1 109 ? -2.539 -28.516 8.719 1 97.44 109 ILE A CA 1
ATOM 845 C C . ILE A 1 109 ? -3.416 -29.594 8.086 1 97.44 109 ILE A C 1
ATOM 847 O O . ILE A 1 109 ? -2.945 -30.375 7.262 1 97.44 109 ILE A O 1
ATOM 851 N N . ALA A 1 110 ? -4.684 -29.562 8.344 1 97.69 110 ALA A N 1
ATOM 852 C CA . ALA A 1 110 ? -5.605 -30.594 7.887 1 97.69 110 ALA A CA 1
ATOM 853 C C . ALA A 1 110 ? -5.746 -30.578 6.367 1 97.69 110 ALA A C 1
ATOM 855 O O . ALA A 1 110 ? -5.789 -31.625 5.727 1 97.69 110 ALA A O 1
ATOM 856 N N . ILE A 1 111 ? -5.832 -29.484 5.812 1 98.25 111 ILE A N 1
ATOM 857 C CA . ILE A 1 111 ? -6.078 -29.391 4.379 1 98.25 111 ILE A CA 1
ATOM 858 C C . ILE A 1 111 ? -4.84 -29.844 3.609 1 98.25 111 ILE A C 1
ATOM 860 O O . ILE A 1 111 ? -4.945 -30.469 2.555 1 98.25 111 ILE A O 1
ATOM 864 N N . LEU A 1 112 ? -3.674 -29.531 4.129 1 98.69 112 LEU A N 1
ATOM 865 C CA . LEU A 1 112 ? -2.445 -29.984 3.48 1 98.69 112 LEU A CA 1
ATOM 866 C C . LEU A 1 112 ? -2.258 -31.484 3.639 1 98.69 112 LEU A C 1
ATOM 868 O O . LEU A 1 112 ? -1.737 -32.156 2.74 1 98.69 112 LEU A O 1
ATOM 872 N N . LYS A 1 113 ? -2.672 -32 4.809 1 98.81 113 LYS A N 1
ATOM 873 C CA . LYS A 1 113 ? -2.654 -33.469 4.965 1 98.81 113 LYS A CA 1
ATOM 874 C C . LYS A 1 113 ? -3.559 -34.125 3.938 1 98.81 113 LYS A C 1
ATOM 876 O O . LYS A 1 113 ? -3.197 -35.156 3.365 1 98.81 113 LYS A O 1
ATOM 881 N N . LYS A 1 114 ? -4.668 -33.531 3.715 1 98.75 114 LYS A N 1
ATOM 882 C CA . LYS A 1 114 ? -5.594 -34.062 2.719 1 98.75 114 LYS A CA 1
ATOM 883 C C . LYS A 1 114 ? -4.961 -34.094 1.331 1 98.75 114 LYS A C 1
ATOM 885 O O . LYS A 1 114 ? -5.07 -35.062 0.603 1 98.75 114 LYS A O 1
ATOM 890 N N . VAL A 1 115 ? -4.336 -33.031 0.96 1 98.81 115 VAL A N 1
ATOM 891 C CA . VAL A 1 115 ? -3.668 -32.969 -0.336 1 98.81 115 VAL A CA 1
ATOM 892 C C . VAL A 1 115 ? -2.561 -34 -0.411 1 98.81 115 VAL A C 1
ATOM 894 O O . VAL A 1 115 ? -2.443 -34.719 -1.406 1 98.81 115 VAL A O 1
ATOM 897 N N . GLN A 1 116 ? -1.771 -34.094 0.668 1 98.75 116 GLN A N 1
ATOM 898 C CA . GLN A 1 116 ? -0.662 -35.031 0.72 1 98.75 116 GLN A CA 1
ATOM 899 C C . GLN A 1 116 ? -1.149 -36.469 0.514 1 98.75 116 GLN A C 1
ATOM 901 O O . GLN A 1 116 ? -0.502 -37.25 -0.179 1 98.75 116 GLN A O 1
ATOM 906 N N . GLU A 1 117 ? -2.258 -36.781 1.074 1 98.56 117 GLU A N 1
ATOM 907 C CA . GLU A 1 117 ? -2.777 -38.125 1.06 1 98.56 117 GLU A CA 1
ATOM 908 C C . GLU A 1 117 ? -3.518 -38.438 -0.241 1 98.56 117 GLU A C 1
ATOM 910 O O . GLU A 1 117 ? -3.803 -39.594 -0.551 1 98.56 117 GLU A O 1
ATOM 915 N N . SER A 1 118 ? -3.797 -37.469 -1.017 1 98.56 118 SER A N 1
ATOM 916 C CA . SER A 1 118 ? -4.555 -37.625 -2.254 1 98.56 118 SER A CA 1
ATOM 917 C C . SER A 1 118 ? -3.652 -38.094 -3.395 1 98.56 118 SER A C 1
ATOM 919 O O . SER A 1 118 ? -2.436 -38.188 -3.232 1 98.56 118 SER A O 1
ATOM 921 N N . GLU A 1 119 ? -4.227 -38.281 -4.594 1 98 119 GLU A N 1
ATOM 922 C CA . GLU A 1 119 ? -3.492 -38.688 -5.793 1 98 119 GLU A CA 1
ATOM 923 C C . GLU A 1 119 ? -2.902 -37.469 -6.512 1 98 119 GLU A C 1
ATOM 925 O O . GLU A 1 119 ? -2.17 -37.625 -7.492 1 98 119 GLU A O 1
ATOM 930 N N . TYR A 1 120 ? -3.227 -36.281 -6.004 1 97.94 120 TYR A N 1
ATOM 931 C CA . TYR A 1 120 ? -2.76 -35.062 -6.66 1 97.94 120 TYR A CA 1
ATOM 932 C C . TYR A 1 120 ? -1.242 -34.969 -6.582 1 97.94 120 TYR A C 1
ATOM 934 O O . TYR A 1 120 ? -0.66 -35.094 -5.5 1 97.94 120 TYR A O 1
ATOM 942 N N . THR A 1 121 ? -0.606 -34.656 -7.73 1 96.69 121 THR A N 1
ATOM 943 C CA . THR A 1 121 ? 0.852 -34.625 -7.742 1 96.69 121 THR A CA 1
ATOM 944 C C . THR A 1 121 ? 1.354 -33.281 -8.234 1 96.69 121 THR A C 1
ATOM 946 O O . THR A 1 121 ? 2.561 -33.062 -8.391 1 96.69 121 THR A O 1
ATOM 949 N N . GLY A 1 122 ? 0.463 -32.344 -8.562 1 97 122 GLY A N 1
ATOM 950 C CA . GLY A 1 122 ? 0.855 -31.031 -9.031 1 97 122 GLY A CA 1
ATOM 951 C C . GLY A 1 122 ? 1.385 -30.141 -7.926 1 97 122 GLY A C 1
ATOM 952 O O . GLY A 1 122 ? 1.71 -30.609 -6.836 1 97 122 GLY A O 1
ATOM 953 N N . VAL A 1 123 ? 1.551 -28.875 -8.188 1 98 123 VAL A N 1
ATOM 954 C CA . VAL A 1 123 ? 2.084 -27.891 -7.238 1 98 123 VAL A CA 1
ATOM 955 C C . VAL A 1 123 ? 0.955 -27.359 -6.363 1 98 123 VAL A C 1
ATOM 957 O O . VAL A 1 123 ? -0.102 -26.969 -6.867 1 98 123 VAL A O 1
ATOM 960 N N . THR A 1 124 ? 1.138 -27.359 -5.066 1 98.62 124 THR A N 1
ATOM 961 C CA . THR A 1 124 ? 0.198 -26.75 -4.129 1 98.62 124 THR A CA 1
ATOM 962 C C . THR A 1 124 ? 0.657 -25.359 -3.723 1 98.62 124 THR A C 1
ATOM 964 O O . THR A 1 124 ? 1.829 -25.156 -3.396 1 98.62 124 THR A O 1
ATOM 967 N N . GLU A 1 125 ? -0.189 -24.406 -3.92 1 98.38 125 GLU A N 1
ATOM 968 C CA . GLU A 1 125 ? 0.035 -23.078 -3.365 1 98.38 125 GLU A CA 1
ATOM 969 C C . GLU A 1 125 ? -0.623 -22.938 -1.996 1 98.38 125 GLU A C 1
ATOM 971 O O . GLU A 1 125 ? -1.848 -23.016 -1.88 1 98.38 125 GLU A O 1
ATOM 976 N N . PHE A 1 126 ? 0.194 -22.766 -1.063 1 98.06 126 PHE A N 1
ATOM 977 C CA . PHE A 1 126 ? -0.285 -22.531 0.293 1 98.06 126 PHE A CA 1
ATOM 978 C C . PHE A 1 126 ? -0.435 -21.047 0.562 1 98.06 126 PHE A C 1
ATOM 980 O O . PHE A 1 126 ? 0.561 -20.328 0.689 1 98.06 126 PHE A O 1
ATOM 987 N N . ASN A 1 127 ? -1.692 -20.562 0.656 1 96.56 127 ASN A N 1
ATOM 988 C CA . ASN A 1 127 ? -1.979 -19.141 0.851 1 96.56 127 ASN A CA 1
ATOM 989 C C . ASN A 1 127 ? -1.775 -18.719 2.303 1 96.56 127 ASN A C 1
ATOM 991 O O . ASN A 1 127 ? -2.605 -19.031 3.164 1 96.56 127 ASN A O 1
ATOM 995 N N . LEU A 1 128 ? -0.712 -17.969 2.566 1 94.06 128 LEU A N 1
ATOM 996 C CA . LEU A 1 128 ? -0.36 -17.531 3.912 1 94.06 128 LEU A CA 1
ATOM 997 C C . LEU A 1 128 ? -0.892 -16.125 4.18 1 94.06 128 LEU A C 1
ATOM 999 O O . LEU A 1 128 ? -0.635 -15.555 5.242 1 94.06 128 LEU A O 1
ATOM 1003 N N . SER A 1 129 ? -1.615 -15.5 3.301 1 83.81 129 SER A N 1
ATOM 1004 C CA . SER A 1 129 ? -2.07 -14.117 3.418 1 83.81 129 SER A CA 1
ATOM 1005 C C . SER A 1 129 ? -3.469 -14.047 4.02 1 83.81 129 SER A C 1
ATOM 1007 O O . SER A 1 129 ? -4.055 -12.969 4.121 1 83.81 129 SER A O 1
ATOM 1009 N N . CYS A 1 130 ? -4.105 -15.117 4.375 1 74 130 CYS A N 1
ATOM 1010 C CA . CYS A 1 130 ? -5.402 -15.133 5.043 1 74 130 CYS A CA 1
ATOM 1011 C C . CYS A 1 130 ? -5.234 -15.109 6.559 1 74 130 CYS A C 1
ATOM 1013 O O . CYS A 1 130 ? -4.289 -15.695 7.09 1 74 130 CYS A O 1
ATOM 1015 N N . PRO A 1 131 ? -6.18 -14.227 7.195 1 60.97 131 PRO A N 1
ATOM 1016 C CA . PRO A 1 131 ? -6.059 -14.164 8.656 1 60.97 131 PRO A CA 1
ATOM 1017 C C . PRO A 1 131 ? -6.309 -15.508 9.328 1 60.97 131 PRO A C 1
ATOM 1019 O O . PRO A 1 131 ? -7.086 -16.328 8.82 1 60.97 131 PRO A O 1
ATOM 1022 N N . ASN A 1 132 ? -5.555 -15.812 10.328 1 53.34 132 ASN A N 1
ATOM 1023 C CA . ASN A 1 132 ? -5.723 -17.047 11.078 1 53.34 132 ASN A CA 1
ATOM 1024 C C . ASN A 1 132 ? -6.887 -16.969 12.062 1 53.34 132 ASN A C 1
ATOM 1026 O O . ASN A 1 132 ? -7.465 -17.984 12.445 1 53.34 132 ASN A O 1
ATOM 1030 N N . LEU A 1 133 ? -7.047 -15.727 12.547 1 53.81 133 LEU A N 1
ATOM 1031 C CA . LEU A 1 133 ? -8.133 -15.469 13.484 1 53.81 133 LEU A CA 1
ATOM 1032 C C . LEU A 1 133 ? -8.773 -14.109 13.211 1 53.81 133 LEU A C 1
ATOM 1034 O O . LEU A 1 133 ? -8.117 -13.195 12.711 1 53.81 133 LEU A O 1
ATOM 1038 N N . PRO A 1 134 ? -10.109 -14.172 13.57 1 56.16 134 PRO A N 1
ATOM 1039 C CA . PRO A 1 134 ? -10.734 -12.844 13.516 1 56.16 134 PRO A CA 1
ATOM 1040 C C . PRO A 1 134 ? -9.977 -11.805 14.344 1 56.16 134 PRO A C 1
ATOM 1042 O O . PRO A 1 134 ? -9.625 -12.062 15.492 1 56.16 134 PRO A O 1
ATOM 1045 N N . GLY A 1 135 ? -9.539 -10.719 13.766 1 56.5 135 GLY A N 1
ATOM 1046 C CA . GLY A 1 135 ? -8.914 -9.617 14.484 1 56.5 135 GLY A CA 1
ATOM 1047 C C . GLY A 1 135 ? -7.398 -9.695 14.492 1 56.5 135 GLY A C 1
ATOM 1048 O O . GLY A 1 135 ? -6.73 -8.758 14.938 1 56.5 135 GLY A O 1
ATOM 1049 N N . LYS A 1 136 ? -6.871 -10.805 14.125 1 63.41 136 LYS A N 1
ATOM 1050 C CA . LYS A 1 136 ? -5.418 -10.953 14.117 1 63.41 136 LYS A CA 1
ATOM 1051 C C . LYS A 1 136 ? -4.852 -10.75 12.719 1 63.41 136 LYS A C 1
ATOM 1053 O O . LYS A 1 136 ? -5.578 -10.867 11.727 1 63.41 136 LYS A O 1
ATOM 1058 N N . PRO A 1 137 ? -3.549 -10.375 12.711 1 66 137 PRO A N 1
ATOM 1059 C CA . PRO A 1 137 ? -2.916 -10.172 11.406 1 66 137 PRO A CA 1
ATOM 1060 C C . PRO A 1 137 ? -2.816 -11.453 10.594 1 66 137 PRO A C 1
ATOM 1062 O O . PRO A 1 137 ? -2.955 -12.555 11.141 1 66 137 PRO A O 1
ATOM 1065 N N . GLN A 1 138 ? -2.721 -11.328 9.336 1 75.06 138 GLN A N 1
ATOM 1066 C CA . GLN A 1 138 ? -2.396 -12.43 8.438 1 75.06 138 GLN A CA 1
ATOM 1067 C C . GLN A 1 138 ? -1.196 -13.219 8.953 1 75.06 138 GLN A C 1
ATOM 1069 O O . GLN A 1 138 ? -0.258 -12.641 9.508 1 75.06 138 GLN A O 1
ATOM 1074 N N . ILE A 1 139 ? -1.182 -14.484 8.719 1 74.88 139 ILE A N 1
ATOM 1075 C CA . ILE A 1 139 ? -0.161 -15.398 9.219 1 74.88 139 ILE A CA 1
ATOM 1076 C C . ILE A 1 139 ? 1.223 -14.906 8.805 1 74.88 139 ILE A C 1
ATOM 1078 O O . ILE A 1 139 ? 2.146 -14.875 9.617 1 74.88 139 ILE A O 1
ATOM 1082 N N . ALA A 1 140 ? 1.296 -14.492 7.59 1 83.69 140 ALA A N 1
ATOM 1083 C CA . ALA A 1 140 ? 2.602 -14.141 7.035 1 83.69 140 ALA A CA 1
ATOM 1084 C C . ALA A 1 140 ? 3.182 -12.914 7.734 1 83.69 140 ALA A C 1
ATOM 1086 O O . ALA A 1 140 ? 4.383 -12.648 7.633 1 83.69 140 ALA A O 1
ATOM 1087 N N . TYR A 1 141 ? 2.352 -12.188 8.438 1 85.44 141 TYR A N 1
ATOM 1088 C CA . TYR A 1 141 ? 2.881 -11.039 9.164 1 85.44 141 TYR A CA 1
ATOM 1089 C C . TYR A 1 141 ? 3.375 -11.453 10.547 1 85.44 141 TYR A C 1
ATOM 1091 O O . TYR A 1 141 ? 4.055 -10.68 11.227 1 85.44 141 TYR A O 1
ATOM 1099 N N . ASP A 1 142 ? 2.992 -12.633 10.953 1 89.25 142 ASP A N 1
ATOM 1100 C CA . ASP A 1 142 ? 3.547 -13.258 12.148 1 89.25 142 ASP A CA 1
ATOM 1101 C C . ASP A 1 142 ? 4.68 -14.219 11.781 1 89.25 142 ASP A C 1
ATOM 1103 O O . ASP A 1 142 ? 4.438 -15.398 11.516 1 89.25 142 ASP A O 1
ATOM 1107 N N . PHE A 1 143 ? 5.871 -13.766 11.781 1 94 143 PHE A N 1
ATOM 1108 C CA . PHE A 1 143 ? 7.035 -14.484 11.273 1 94 143 PHE A CA 1
ATOM 1109 C C . PHE A 1 143 ? 7.277 -15.758 12.07 1 94 143 PHE A C 1
ATOM 1111 O O . PHE A 1 143 ? 7.566 -16.812 11.492 1 94 143 PHE A O 1
ATOM 1118 N N . GLU A 1 144 ? 7.113 -15.664 13.391 1 94.56 144 GLU A N 1
ATOM 1119 C CA . GLU A 1 144 ? 7.305 -16.844 14.234 1 94.56 144 GLU A CA 1
ATOM 1120 C C . GLU A 1 144 ? 6.266 -17.922 13.922 1 94.56 144 GLU A C 1
ATOM 1122 O O . GLU A 1 144 ? 6.598 -19.094 13.82 1 94.56 144 GLU A O 1
ATOM 1127 N N . LEU A 1 145 ? 5.039 -17.516 13.766 1 93.69 145 LEU A N 1
ATOM 1128 C CA . LEU A 1 145 ? 3.967 -18.453 13.453 1 93.69 145 LEU A CA 1
ATOM 1129 C C . LEU A 1 145 ? 4.172 -19.062 12.07 1 93.69 145 LEU A C 1
ATOM 1131 O O . LEU A 1 145 ? 3.9 -20.25 11.875 1 93.69 145 LEU A O 1
ATOM 1135 N N . THR A 1 146 ? 4.641 -18.281 11.125 1 96.06 146 THR A N 1
ATOM 1136 C CA . THR A 1 146 ? 4.902 -18.766 9.773 1 96.06 146 THR A CA 1
ATOM 1137 C C . THR A 1 146 ? 5.965 -19.875 9.797 1 96.06 146 THR A C 1
ATOM 1139 O O . THR A 1 146 ? 5.781 -20.922 9.188 1 96.06 146 THR A O 1
ATOM 1142 N N . GLU A 1 147 ? 7.055 -19.609 10.508 1 97.81 147 GLU A N 1
ATOM 1143 C CA . GLU A 1 147 ? 8.117 -20.609 10.594 1 97.81 147 GLU A CA 1
ATOM 1144 C C . GLU A 1 147 ? 7.629 -21.875 11.266 1 97.81 147 GLU A C 1
ATOM 1146 O O . GLU A 1 147 ? 7.934 -22.984 10.805 1 97.81 147 GLU A O 1
ATOM 1151 N N . LYS A 1 148 ? 6.855 -21.688 12.352 1 97.5 148 LYS A N 1
ATOM 1152 C CA . LYS A 1 148 ? 6.305 -22.844 13.062 1 97.5 148 LYS A CA 1
ATOM 1153 C C . LYS A 1 148 ? 5.41 -23.672 12.156 1 97.5 148 LYS A C 1
ATOM 1155 O O . LYS A 1 148 ? 5.52 -24.906 12.125 1 97.5 148 LYS A O 1
ATOM 1160 N N . LEU A 1 149 ? 4.57 -23.047 11.414 1 96.94 149 LEU A N 1
ATOM 1161 C CA . LEU A 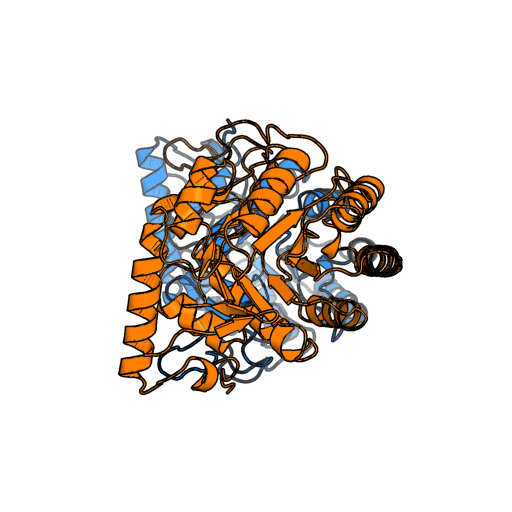1 149 ? 3.625 -23.703 10.523 1 96.94 149 LEU A CA 1
ATOM 1162 C C . LEU A 1 149 ? 4.359 -24.469 9.422 1 96.94 149 LEU A C 1
ATOM 1164 O O . LEU A 1 149 ? 4.082 -25.641 9.188 1 96.94 149 LEU A O 1
ATOM 1168 N N . LEU A 1 150 ? 5.305 -23.844 8.773 1 98.38 150 LEU A N 1
ATOM 1169 C CA . LEU A 1 150 ? 6.027 -24.469 7.676 1 98.38 150 LEU A CA 1
ATOM 1170 C C . LEU A 1 150 ? 6.883 -25.625 8.188 1 98.38 150 LEU A C 1
ATOM 1172 O O . LEU A 1 150 ? 7.047 -26.641 7.5 1 98.38 150 LEU A O 1
ATOM 1176 N N . THR A 1 151 ? 7.441 -25.422 9.406 1 98.69 151 THR A N 1
ATOM 1177 C CA . THR A 1 151 ? 8.195 -26.516 10.016 1 98.69 151 THR A CA 1
ATOM 1178 C C . THR A 1 151 ? 7.324 -27.75 10.188 1 98.69 151 THR A C 1
ATOM 1180 O O . THR A 1 151 ? 7.738 -28.859 9.844 1 98.69 151 THR A O 1
ATOM 1183 N N . GLU A 1 152 ? 6.152 -27.516 10.688 1 98.56 152 GLU A N 1
ATOM 1184 C CA . GLU A 1 152 ? 5.23 -28.641 10.875 1 98.56 152 GLU A CA 1
ATOM 1185 C C . GLU A 1 152 ? 4.797 -29.219 9.531 1 98.56 152 GLU A C 1
ATOM 1187 O O . GLU A 1 152 ? 4.758 -30.438 9.359 1 98.56 152 GLU A O 1
ATOM 1192 N N . VAL A 1 153 ? 4.48 -28.422 8.586 1 98.69 153 VAL A N 1
ATOM 1193 C CA . VAL A 1 153 ? 3.996 -28.828 7.277 1 98.69 153 VAL A CA 1
ATOM 1194 C C . VAL A 1 153 ? 5.035 -29.734 6.605 1 98.69 153 VAL A C 1
ATOM 1196 O O . VAL A 1 153 ? 4.703 -30.812 6.109 1 98.69 153 VAL A O 1
ATOM 1199 N N . PHE A 1 154 ? 6.27 -29.359 6.656 1 98.62 154 PHE A N 1
ATOM 1200 C CA . PHE A 1 154 ? 7.289 -30.078 5.895 1 98.62 154 PHE A CA 1
ATOM 1201 C C . PHE A 1 154 ? 7.73 -31.344 6.625 1 98.62 154 PHE A C 1
ATOM 1203 O O . PHE A 1 154 ? 8.547 -32.094 6.113 1 98.62 154 PHE A O 1
ATOM 1210 N N . GLN A 1 155 ? 7.168 -31.578 7.809 1 98.56 155 GLN A N 1
ATOM 1211 C CA . GLN A 1 155 ? 7.359 -32.875 8.445 1 98.56 155 GLN A CA 1
ATOM 1212 C C . GLN A 1 155 ? 6.574 -33.969 7.723 1 98.56 155 GLN A C 1
ATOM 1214 O O . GLN A 1 155 ? 6.941 -35.156 7.785 1 98.56 155 GLN A O 1
ATOM 1219 N N . PHE A 1 156 ? 5.496 -33.531 7.012 1 98.5 156 PHE A N 1
ATOM 1220 C CA . PHE A 1 156 ? 4.676 -34.594 6.414 1 98.5 156 PHE A CA 1
ATOM 1221 C C . PHE A 1 156 ? 4.441 -34.312 4.934 1 98.5 156 PHE A C 1
ATOM 1223 O O . PHE A 1 156 ? 4.102 -35.219 4.176 1 98.5 156 PHE A O 1
ATOM 1230 N N . PHE A 1 157 ? 4.48 -33.188 4.523 1 98.75 157 PHE A N 1
ATOM 1231 C CA . PHE A 1 157 ? 4.164 -32.812 3.148 1 98.75 157 PHE A CA 1
ATOM 1232 C C . PHE A 1 157 ? 5.375 -33 2.244 1 98.75 157 PHE A C 1
ATOM 1234 O O . PHE A 1 157 ? 6.402 -32.344 2.422 1 98.75 157 PHE A O 1
ATOM 1241 N N . THR A 1 158 ? 5.297 -33.781 1.239 1 98.25 158 THR A N 1
ATOM 1242 C CA . THR A 1 158 ? 6.453 -34.125 0.423 1 98.25 158 THR A CA 1
ATOM 1243 C C . THR A 1 158 ? 6.234 -33.719 -1.03 1 98.25 158 THR A C 1
ATOM 1245 O O . THR A 1 158 ? 7.145 -33.812 -1.854 1 98.25 158 THR A O 1
ATOM 1248 N N . LYS A 1 159 ? 5.078 -33.312 -1.44 1 98 159 LYS A N 1
ATOM 1249 C CA . LYS A 1 159 ? 4.758 -32.844 -2.787 1 98 159 LYS A CA 1
ATOM 1250 C C . LYS A 1 159 ? 5.238 -31.406 -3.004 1 98 159 LYS A C 1
ATOM 1252 O O . LYS A 1 159 ? 5.605 -30.719 -2.049 1 98 159 LYS A O 1
ATOM 1257 N N . PRO A 1 160 ? 5.371 -30.938 -4.289 1 98.44 160 PRO A N 1
ATOM 1258 C CA . PRO A 1 160 ? 5.805 -29.562 -4.52 1 98.44 160 PRO A CA 1
ATOM 1259 C C . PRO A 1 160 ? 4.902 -28.531 -3.836 1 98.44 160 PRO A C 1
ATOM 1261 O O . PRO A 1 160 ? 3.68 -28.578 -3.99 1 98.44 160 PRO A O 1
ATOM 1264 N N . LEU A 1 161 ? 5.504 -27.672 -3.055 1 98.75 161 LEU A N 1
ATOM 1265 C CA . LEU A 1 161 ? 4.77 -26.672 -2.287 1 98.75 161 LEU A CA 1
ATOM 1266 C C . LEU A 1 161 ? 5.324 -25.281 -2.537 1 98.75 161 LEU A C 1
ATOM 1268 O O . LEU A 1 161 ? 6.543 -25.078 -2.553 1 98.75 161 LEU A O 1
ATOM 1272 N N . GLY A 1 162 ? 4.52 -24.359 -2.898 1 98.38 162 GLY A N 1
ATOM 1273 C CA . GLY A 1 162 ? 4.797 -22.922 -2.885 1 98.38 162 GLY A CA 1
ATOM 1274 C C . GLY A 1 162 ? 3.916 -22.156 -1.918 1 98.38 162 GLY A C 1
ATOM 1275 O O . GLY A 1 162 ? 2.949 -22.703 -1.383 1 98.38 162 GLY A O 1
ATOM 1276 N N . VAL A 1 163 ? 4.238 -20.922 -1.647 1 98.38 163 VAL A N 1
ATOM 1277 C CA . VAL A 1 163 ? 3.443 -20.109 -0.734 1 98.38 163 VAL A CA 1
ATOM 1278 C C . VAL A 1 163 ? 3.055 -18.797 -1.417 1 98.38 163 VAL A C 1
ATOM 1280 O O . VAL A 1 163 ? 3.781 -18.297 -2.281 1 98.38 163 VAL A O 1
ATOM 1283 N N . LYS A 1 164 ? 1.917 -18.344 -1.06 1 97.94 164 LYS A N 1
ATOM 1284 C CA . LYS A 1 164 ? 1.471 -17 -1.451 1 97.94 164 LYS A CA 1
ATOM 1285 C C . LYS A 1 164 ? 1.483 -16.047 -0.262 1 97.94 164 LYS A C 1
ATOM 1287 O O . LYS A 1 164 ? 0.956 -16.375 0.805 1 97.94 164 LYS A O 1
ATOM 1292 N N . LEU A 1 165 ? 2.082 -14.906 -0.521 1 97.62 165 LEU A N 1
ATOM 1293 C CA . LEU A 1 165 ? 2.348 -13.984 0.579 1 97.62 165 LEU A CA 1
ATOM 1294 C C . LEU A 1 165 ? 1.565 -12.688 0.403 1 97.62 165 LEU A C 1
ATOM 1296 O O . LEU A 1 165 ? 1.243 -12.297 -0.722 1 97.62 165 LEU A O 1
ATOM 1300 N N . PRO A 1 166 ? 1.243 -12.039 1.532 1 95.44 166 PRO A N 1
ATOM 1301 C CA . PRO A 1 166 ? 0.743 -10.664 1.458 1 95.44 166 PRO A CA 1
ATOM 1302 C C . PRO A 1 166 ? 1.819 -9.672 1.033 1 95.44 166 PRO A C 1
ATOM 1304 O O . PRO A 1 166 ? 2.998 -10.023 0.949 1 95.44 166 PRO A O 1
ATOM 1307 N N . PRO A 1 167 ? 1.463 -8.461 0.703 1 96.88 167 PRO A N 1
ATOM 1308 C CA . PRO A 1 167 ? 2.469 -7.441 0.407 1 96.88 167 PRO A CA 1
ATOM 1309 C C . PRO A 1 167 ? 3.248 -7.004 1.646 1 96.88 167 PRO A C 1
ATOM 1311 O O . PRO A 1 167 ? 2.656 -6.766 2.701 1 96.88 167 PRO A O 1
ATOM 1314 N N . PHE A 1 168 ? 4.523 -6.977 1.507 1 95.06 168 PHE A N 1
ATOM 1315 C CA . PHE A 1 168 ? 5.375 -6.414 2.551 1 95.06 168 PHE A CA 1
ATOM 1316 C C . PHE A 1 168 ? 5.852 -5.02 2.166 1 95.06 168 PHE A C 1
ATOM 1318 O O . PHE A 1 168 ? 6.086 -4.738 0.99 1 95.06 168 PHE A O 1
ATOM 1325 N N . PHE A 1 169 ? 6.047 -4.176 3.189 1 92.5 169 PHE A N 1
ATOM 1326 C CA . PHE A 1 169 ? 6.266 -2.768 2.893 1 92.5 169 PHE A CA 1
ATOM 1327 C C . PHE A 1 169 ? 7.586 -2.289 3.486 1 92.5 169 PHE A C 1
ATOM 1329 O O . PHE A 1 169 ? 8.023 -1.165 3.227 1 92.5 169 PHE A O 1
ATOM 1336 N N . ASP A 1 170 ? 8.211 -3.037 4.312 1 90.19 170 ASP A N 1
ATOM 1337 C CA . ASP A 1 170 ? 9.492 -2.674 4.91 1 90.19 170 ASP A CA 1
ATOM 1338 C C . ASP A 1 170 ? 10.586 -3.66 4.508 1 90.19 170 ASP A C 1
ATOM 1340 O O . ASP A 1 170 ? 10.352 -4.871 4.465 1 90.19 170 ASP A O 1
ATOM 1344 N N . ILE A 1 171 ? 11.773 -3.162 4.293 1 91.5 171 ILE A N 1
ATOM 1345 C CA . ILE A 1 171 ? 12.906 -4 3.895 1 91.5 171 ILE A CA 1
ATOM 1346 C C . ILE A 1 171 ? 13.133 -5.094 4.938 1 91.5 171 ILE A C 1
ATOM 1348 O O . ILE A 1 171 ? 13.438 -6.234 4.59 1 91.5 171 ILE A O 1
ATOM 1352 N N . ALA A 1 172 ? 12.938 -4.73 6.172 1 90.5 172 ALA A N 1
ATOM 1353 C CA . ALA A 1 172 ? 13.164 -5.684 7.254 1 90.5 172 ALA A CA 1
ATOM 1354 C C . ALA A 1 172 ? 12.203 -6.867 7.156 1 90.5 172 ALA A C 1
ATOM 1356 O O . ALA A 1 172 ? 12.547 -7.988 7.535 1 90.5 172 ALA A O 1
ATOM 1357 N N . HIS A 1 173 ? 10.961 -6.633 6.629 1 93.5 173 HIS A N 1
ATOM 1358 C CA . HIS A 1 173 ? 10 -7.715 6.438 1 93.5 173 HIS A CA 1
ATOM 1359 C C . HIS A 1 173 ? 10.508 -8.734 5.426 1 93.5 173 HIS A C 1
ATOM 1361 O O . HIS A 1 173 ? 10.367 -9.945 5.633 1 93.5 173 HIS A O 1
ATOM 1367 N N . PHE A 1 174 ? 11.102 -8.227 4.344 1 96.38 174 PHE A N 1
ATOM 1368 C CA . PHE A 1 174 ? 11.625 -9.109 3.307 1 96.38 174 PHE A CA 1
ATOM 1369 C C . PHE A 1 174 ? 12.766 -9.961 3.848 1 96.38 174 PHE A C 1
ATOM 1371 O O . PHE A 1 174 ? 12.836 -11.164 3.576 1 96.38 174 PHE A O 1
ATOM 1378 N N . ASP A 1 175 ? 13.68 -9.281 4.605 1 96.31 175 ASP A N 1
ATOM 1379 C CA . ASP A 1 175 ? 14.805 -10 5.188 1 96.31 175 ASP A CA 1
ATOM 1380 C C . ASP A 1 175 ? 14.32 -11.125 6.098 1 96.31 175 ASP A C 1
ATOM 1382 O O . ASP A 1 175 ? 14.766 -12.266 5.973 1 96.31 175 ASP A O 1
ATOM 1386 N N . ALA A 1 176 ? 13.391 -10.789 6.961 1 96.06 176 ALA A N 1
ATOM 1387 C CA . ALA A 1 176 ? 12.898 -11.75 7.941 1 96.06 176 ALA A CA 1
ATOM 1388 C C . ALA A 1 176 ? 12.164 -12.906 7.262 1 96.06 176 ALA A C 1
ATOM 1390 O O . ALA A 1 176 ? 12.414 -14.078 7.574 1 96.06 176 ALA A O 1
ATOM 1391 N N . MET A 1 177 ? 11.359 -12.625 6.328 1 97.69 177 MET A N 1
ATOM 1392 C CA . MET A 1 177 ? 10.57 -13.664 5.664 1 97.69 177 MET A CA 1
ATOM 1393 C C . MET A 1 177 ? 11.461 -14.539 4.785 1 97.69 177 MET A C 1
ATOM 1395 O O . MET A 1 177 ? 11.312 -15.766 4.773 1 97.69 177 MET A O 1
ATOM 1399 N N . ALA A 1 178 ? 12.344 -13.898 4.043 1 98.5 178 ALA A N 1
ATOM 1400 C CA . ALA A 1 178 ? 13.242 -14.672 3.193 1 98.5 178 ALA A CA 1
ATOM 1401 C C . ALA A 1 178 ? 14.078 -15.648 4.02 1 98.5 178 ALA A C 1
ATOM 1403 O O . ALA A 1 178 ? 14.312 -16.781 3.605 1 98.5 178 ALA A O 1
ATOM 1404 N N . GLU A 1 179 ? 14.547 -15.133 5.188 1 98.44 179 GLU A N 1
ATOM 1405 C CA . GLU A 1 179 ? 15.312 -16 6.074 1 98.44 179 GLU A CA 1
ATOM 1406 C C . GLU A 1 179 ? 14.5 -17.234 6.457 1 98.44 179 GLU A C 1
ATOM 1408 O O . GLU A 1 179 ? 15.039 -18.359 6.477 1 98.44 179 GLU A O 1
ATOM 1413 N N . ILE A 1 180 ? 13.266 -17.078 6.703 1 98.62 180 ILE A N 1
ATOM 1414 C CA . ILE A 1 180 ? 12.383 -18.172 7.078 1 98.62 180 ILE A CA 1
ATOM 1415 C C . ILE A 1 180 ? 12.156 -19.094 5.875 1 98.62 180 ILE A C 1
ATOM 1417 O O . ILE A 1 180 ? 12.359 -20.297 5.961 1 98.62 180 ILE A O 1
ATOM 1421 N N . LEU A 1 181 ? 11.773 -18.562 4.734 1 98.75 181 LEU A N 1
ATOM 1422 C CA . LEU A 1 181 ? 11.391 -19.344 3.555 1 98.75 181 LEU A CA 1
ATOM 1423 C C . LEU A 1 181 ? 12.562 -20.156 3.031 1 98.75 181 LEU A C 1
ATOM 1425 O O . LEU A 1 181 ? 12.383 -21.266 2.537 1 98.75 181 LEU A O 1
ATOM 1429 N N . ASN A 1 182 ? 13.75 -19.656 3.182 1 98.88 182 ASN A N 1
ATOM 1430 C CA . ASN A 1 182 ? 14.961 -20.312 2.691 1 98.88 182 ASN A CA 1
ATOM 1431 C C . ASN A 1 182 ? 15.258 -21.594 3.465 1 98.88 182 ASN A C 1
ATOM 1433 O O . ASN A 1 182 ? 16.094 -22.391 3.047 1 98.88 182 ASN A O 1
ATOM 1437 N N . LYS A 1 183 ? 14.625 -21.781 4.609 1 98.69 183 LYS A N 1
ATOM 1438 C CA . LYS A 1 183 ? 14.852 -22.969 5.422 1 98.69 183 LYS A CA 1
ATOM 1439 C C . LYS A 1 183 ? 14.086 -24.172 4.867 1 98.69 183 LYS A C 1
ATOM 1441 O O . LYS A 1 183 ? 14.305 -25.312 5.297 1 98.69 183 LYS A O 1
ATOM 1446 N N . PHE A 1 184 ? 13.211 -24 3.898 1 98.69 184 PHE A N 1
ATOM 1447 C CA . PHE A 1 184 ? 12.305 -25.047 3.453 1 98.69 184 PHE A CA 1
ATOM 1448 C C . PHE A 1 184 ? 12.445 -25.297 1.955 1 98.69 184 PHE A C 1
ATOM 1450 O O . PHE A 1 184 ? 12.836 -24.391 1.21 1 98.69 184 PHE A O 1
ATOM 1457 N N . PRO A 1 185 ? 12.172 -26.469 1.507 1 98.44 185 PRO A N 1
ATOM 1458 C CA . PRO A 1 185 ? 12.297 -26.781 0.083 1 98.44 185 PRO A CA 1
ATOM 1459 C C . PRO A 1 185 ? 11.094 -26.312 -0.734 1 98.44 185 PRO A C 1
ATOM 1461 O O . PRO A 1 185 ? 10.492 -27.094 -1.475 1 98.44 185 PRO A O 1
ATOM 1464 N N . LEU A 1 186 ? 10.773 -25.062 -0.679 1 98.75 186 LEU A N 1
ATOM 1465 C CA . LEU A 1 186 ? 9.688 -24.453 -1.441 1 98.75 186 LEU A CA 1
ATOM 1466 C C . LEU A 1 186 ? 10.031 -24.406 -2.928 1 98.75 186 LEU A C 1
ATOM 1468 O O . LEU A 1 186 ? 11.172 -24.109 -3.299 1 98.75 186 LEU A O 1
ATOM 1472 N N . VAL A 1 187 ? 9 -24.625 -3.744 1 98.31 187 VAL A N 1
ATOM 1473 C CA . VAL A 1 187 ? 9.227 -24.531 -5.184 1 98.31 187 VAL A CA 1
ATOM 1474 C C . VAL A 1 187 ? 9.125 -23.078 -5.637 1 98.31 187 VAL A C 1
ATOM 1476 O O . VAL A 1 187 ? 9.773 -22.688 -6.605 1 98.31 187 VAL A O 1
ATOM 1479 N N . TYR A 1 188 ? 8.297 -22.328 -4.93 1 98.56 188 TYR A N 1
ATOM 1480 C CA . TYR A 1 188 ? 8.188 -20.938 -5.332 1 98.56 188 TYR A CA 1
ATOM 1481 C C . TYR A 1 188 ? 7.547 -20.094 -4.234 1 98.56 188 TYR A C 1
ATOM 1483 O O . TYR A 1 188 ? 6.992 -20.641 -3.273 1 98.56 188 TYR A O 1
ATOM 1491 N N . VAL A 1 189 ? 7.688 -18.828 -4.352 1 98.69 189 VAL A N 1
ATOM 1492 C CA . VAL A 1 189 ? 6.984 -17.812 -3.588 1 98.69 189 VAL A CA 1
ATOM 1493 C C . VAL A 1 189 ? 6.203 -16.906 -4.539 1 98.69 189 VAL A C 1
ATOM 1495 O O . VAL A 1 189 ? 6.727 -16.469 -5.57 1 98.69 189 VAL A O 1
ATOM 1498 N N . ASN A 1 190 ? 4.926 -16.734 -4.188 1 98.62 190 ASN A N 1
ATOM 1499 C CA . ASN A 1 190 ? 4.07 -15.812 -4.922 1 98.62 190 ASN A CA 1
ATOM 1500 C C . ASN A 1 190 ? 3.77 -14.555 -4.109 1 98.62 190 ASN A C 1
ATOM 1502 O O . ASN A 1 190 ? 3.371 -14.641 -2.947 1 98.62 190 ASN A O 1
ATOM 1506 N N . SER A 1 191 ? 3.965 -13.477 -4.703 1 97.62 191 SER A N 1
ATOM 1507 C CA . SER A 1 191 ? 3.654 -12.188 -4.086 1 97.62 191 SER A CA 1
ATOM 1508 C C . SER A 1 191 ? 3.232 -11.164 -5.129 1 97.62 191 SER A C 1
ATOM 1510 O O . SER A 1 191 ? 3.811 -11.102 -6.215 1 97.62 191 SER A O 1
ATOM 1512 N N . ILE A 1 192 ? 2.129 -10.469 -4.938 1 97.69 192 ILE A N 1
ATOM 1513 C CA . ILE A 1 192 ? 1.49 -10.211 -3.652 1 97.69 192 ILE A CA 1
ATOM 1514 C C . ILE A 1 192 ? 0.004 -10.547 -3.738 1 97.69 192 ILE A C 1
ATOM 1516 O O . ILE A 1 192 ? -0.541 -10.711 -4.832 1 97.69 192 ILE A O 1
ATOM 1520 N N . ASN A 1 193 ? -0.658 -10.742 -2.52 1 95.25 193 ASN A N 1
ATOM 1521 C CA . ASN A 1 193 ? -2.105 -10.586 -2.434 1 95.25 193 ASN A CA 1
ATOM 1522 C C . ASN A 1 193 ? -2.514 -9.117 -2.492 1 95.25 193 ASN A C 1
ATOM 1524 O O . ASN A 1 193 ? -1.662 -8.234 -2.629 1 95.25 193 ASN A O 1
ATOM 1528 N N . SER A 1 194 ? -3.832 -8.867 -2.482 1 96 194 SER A N 1
ATOM 1529 C CA . SER A 1 194 ? -4.32 -7.496 -2.553 1 96 194 SER A CA 1
ATOM 1530 C C . SER A 1 194 ? -3.771 -6.652 -1.408 1 96 194 SER A C 1
ATOM 1532 O O . SER A 1 194 ? -3.406 -7.184 -0.357 1 96 194 SER A O 1
ATOM 1534 N N . ILE A 1 195 ? -3.627 -5.367 -1.629 1 96.38 195 ILE A N 1
ATOM 1535 C CA . ILE A 1 195 ? -3.146 -4.457 -0.596 1 96.38 195 ILE A CA 1
ATOM 1536 C C . ILE A 1 195 ? -4.328 -3.922 0.213 1 96.38 195 ILE A C 1
ATOM 1538 O O . ILE A 1 195 ? -5.102 -3.096 -0.278 1 96.38 195 ILE A O 1
ATOM 1542 N N . GLY A 1 196 ? -4.578 -4.383 1.402 1 91.5 196 GLY A N 1
ATOM 1543 C CA . GLY A 1 196 ? -5.625 -3.928 2.301 1 91.5 196 GLY A CA 1
ATOM 1544 C C . GLY A 1 196 ? -5.102 -3.117 3.469 1 91.5 196 GLY A C 1
ATOM 1545 O O . GLY A 1 196 ? -3.945 -3.275 3.873 1 91.5 196 GLY A O 1
ATOM 1546 N N . ASN A 1 197 ? -5.797 -2.248 3.943 1 93.75 197 ASN A N 1
ATOM 1547 C CA . ASN A 1 197 ? -7.137 -1.836 3.545 1 93.75 197 ASN A CA 1
ATOM 1548 C C . ASN A 1 197 ? -7.109 -0.539 2.742 1 93.75 197 ASN A C 1
ATOM 1550 O O . ASN A 1 197 ? -6.293 0.344 3.008 1 93.75 197 ASN A O 1
ATOM 1554 N N . GLY A 1 198 ? -7.773 -0.509 1.646 1 98.38 198 GLY A N 1
ATOM 1555 C CA . GLY A 1 198 ? -8.094 0.701 0.905 1 98.38 198 GLY A CA 1
ATOM 1556 C C . GLY A 1 198 ? -9.547 1.113 1.032 1 98.38 198 GLY A C 1
ATOM 1557 O O . GLY A 1 198 ? -10.359 0.381 1.604 1 98.38 198 GLY A O 1
ATOM 1558 N N . LEU A 1 199 ? -9.859 2.277 0.62 1 98.81 199 LEU A N 1
ATOM 1559 C CA . LEU A 1 199 ? -11.211 2.822 0.526 1 98.81 199 LEU A CA 1
ATOM 1560 C C . LEU A 1 199 ? -11.406 3.566 -0.791 1 98.81 199 LEU A C 1
ATOM 1562 O O . LEU A 1 199 ? -10.539 4.336 -1.208 1 98.81 199 LEU A O 1
ATOM 1566 N N . TYR A 1 200 ? -12.406 3.281 -1.479 1 98.81 200 TYR A N 1
ATOM 1567 C CA . TYR A 1 200 ? -12.797 4.008 -2.684 1 98.81 200 TYR A CA 1
ATOM 1568 C C . TYR A 1 200 ? -14.211 4.555 -2.559 1 98.81 200 TYR A C 1
ATOM 1570 O O . TYR A 1 200 ? -15.094 3.891 -2.01 1 98.81 200 TYR A O 1
ATOM 1578 N N . ILE A 1 201 ? -14.453 5.781 -3.045 1 98.75 201 ILE A N 1
ATOM 1579 C CA . ILE A 1 201 ? -15.688 6.512 -2.799 1 98.75 201 ILE A CA 1
ATOM 1580 C C . ILE A 1 201 ? -16.375 6.836 -4.129 1 98.75 201 ILE A C 1
ATOM 1582 O O . ILE A 1 201 ? -15.711 7.25 -5.086 1 98.75 201 ILE A O 1
ATOM 1586 N N . ASP A 1 202 ? -17.641 6.566 -4.238 1 98.56 202 ASP A N 1
ATOM 1587 C CA . ASP A 1 202 ? -18.5 7.223 -5.227 1 98.56 202 ASP A CA 1
ATOM 1588 C C . ASP A 1 202 ? -18.828 8.648 -4.793 1 98.56 202 ASP A C 1
ATOM 1590 O O . ASP A 1 202 ? -19.734 8.859 -3.986 1 98.56 202 ASP A O 1
ATOM 1594 N N . SER A 1 203 ? -18.125 9.586 -5.352 1 97.88 203 SER A N 1
ATOM 1595 C CA . SER A 1 203 ? -18.234 10.969 -4.883 1 97.88 203 SER A CA 1
ATOM 1596 C C . SER A 1 203 ? -19.609 11.555 -5.199 1 97.88 203 SER A C 1
ATOM 1598 O O . SER A 1 203 ? -20.094 12.422 -4.477 1 97.88 203 SER A O 1
ATOM 1600 N N . ASP A 1 204 ? -20.203 11.102 -6.34 1 97.75 204 ASP A N 1
ATOM 1601 C CA . ASP A 1 204 ? -21.531 11.586 -6.676 1 97.75 204 ASP A CA 1
ATOM 1602 C C . ASP A 1 204 ? -22.547 11.148 -5.633 1 97.75 204 ASP A C 1
ATOM 1604 O O . ASP A 1 204 ? -23.375 11.961 -5.18 1 97.75 204 ASP A O 1
ATOM 1608 N N . LYS A 1 205 ? -22.484 9.93 -5.188 1 98.19 205 LYS A N 1
ATOM 1609 C CA . LYS A 1 205 ? -23.422 9.383 -4.207 1 98.19 205 LYS A CA 1
ATOM 1610 C C . LYS A 1 205 ? -22.938 9.648 -2.785 1 98.19 205 LYS A C 1
ATOM 1612 O O . LYS A 1 205 ? -23.688 9.453 -1.823 1 98.19 205 LYS A O 1
ATOM 1617 N N . GLU A 1 206 ? -21.672 10.07 -2.605 1 98.81 206 GLU A N 1
ATOM 1618 C CA . GLU A 1 206 ? -21.016 10.258 -1.317 1 98.81 206 GLU A CA 1
ATOM 1619 C C . GLU A 1 206 ? -21.109 9 -0.455 1 98.81 206 GLU A C 1
ATOM 1621 O O . GLU A 1 206 ? -21.484 9.078 0.72 1 98.81 206 GLU A O 1
ATOM 1626 N N . GLU A 1 207 ? -20.719 7.836 -1.035 1 98.81 207 GLU A N 1
ATOM 1627 C CA . GLU A 1 207 ? -20.844 6.504 -0.448 1 98.81 207 GLU A CA 1
ATOM 1628 C C . GLU A 1 207 ? -19.672 5.609 -0.834 1 98.81 207 GLU A C 1
ATOM 1630 O O . GLU A 1 207 ? -19.078 5.785 -1.897 1 98.81 207 GLU A O 1
ATOM 1635 N N . VAL A 1 208 ? -19.359 4.707 0.064 1 98.75 208 VAL A N 1
ATOM 1636 C CA . VAL A 1 208 ? -18.359 3.701 -0.286 1 98.75 208 VAL A CA 1
ATOM 1637 C C . VAL A 1 208 ? -18.859 2.842 -1.439 1 98.75 208 VAL A C 1
ATOM 1639 O O . VAL A 1 208 ? -20.062 2.801 -1.703 1 98.75 208 VAL A O 1
ATOM 1642 N N . VAL A 1 209 ? -17.938 2.062 -2.096 1 98.88 209 VAL A N 1
ATOM 1643 C CA . VAL A 1 209 ? -18.359 1.396 -3.326 1 98.88 209 VAL A CA 1
ATOM 1644 C C . VAL A 1 209 ? -18.516 -0.101 -3.072 1 98.88 209 VAL A C 1
ATOM 1646 O O . VAL A 1 209 ? -19.016 -0.833 -3.938 1 98.88 209 VAL A O 1
ATOM 1649 N N . ILE A 1 210 ? -18.078 -0.63 -1.916 1 98.69 210 ILE A N 1
ATOM 1650 C CA . ILE A 1 210 ? -18.344 -2.008 -1.512 1 98.69 210 ILE A CA 1
ATOM 1651 C C . ILE A 1 210 ? -18.938 -2.031 -0.107 1 98.69 210 ILE A C 1
ATOM 1653 O O . ILE A 1 210 ? -18.734 -1.102 0.677 1 98.69 210 ILE A O 1
ATOM 1657 N N . LYS A 1 211 ? -19.562 -3.104 0.268 1 98.31 211 LYS A N 1
ATOM 1658 C CA . LYS A 1 211 ? -20.375 -3.162 1.484 1 98.31 211 LYS A CA 1
ATOM 1659 C C . LYS A 1 211 ? -19.562 -3.725 2.65 1 98.31 211 LYS A C 1
ATOM 1661 O O . LYS A 1 211 ? -19.609 -3.191 3.762 1 98.31 211 LYS A O 1
ATOM 1666 N N . PRO A 1 212 ? -18.781 -4.824 2.436 1 97.38 212 PRO A N 1
ATOM 1667 C CA . PRO A 1 212 ? -18.156 -5.461 3.592 1 97.38 212 PRO A CA 1
ATOM 1668 C C . PRO A 1 212 ? -17.234 -4.512 4.363 1 97.38 212 PRO A C 1
ATOM 1670 O O . PRO A 1 212 ? -16.594 -3.65 3.762 1 97.38 212 PRO A O 1
ATOM 1673 N N . LYS A 1 213 ? -17.281 -4.621 5.617 1 95.19 213 LYS A N 1
ATOM 1674 C CA . LYS A 1 213 ? -16.359 -3.932 6.516 1 95.19 213 LYS A CA 1
ATOM 1675 C C . LYS A 1 213 ? -16.516 -2.418 6.406 1 95.19 213 LYS A C 1
ATOM 1677 O O . LYS A 1 213 ? -15.531 -1.68 6.523 1 95.19 213 LYS A O 1
ATOM 1682 N N . GLY A 1 214 ? -17.672 -1.974 5.965 1 97 214 GLY A N 1
ATOM 1683 C CA . GLY A 1 214 ? -17.938 -0.547 5.871 1 97 214 GLY A CA 1
ATOM 1684 C C . GLY A 1 214 ? -17.266 0.107 4.676 1 97 214 GLY A C 1
ATOM 1685 O O . GLY A 1 214 ? -17.031 1.317 4.676 1 97 214 GLY A O 1
ATOM 1686 N N . GLY A 1 215 ? -16.891 -0.679 3.713 1 98.19 215 GLY A N 1
ATOM 1687 C CA . GLY A 1 215 ? -16.312 -0.138 2.488 1 98.19 215 GLY A CA 1
ATOM 1688 C C . GLY A 1 215 ? -14.828 -0.397 2.359 1 98.19 215 GLY A C 1
ATOM 1689 O O . GLY A 1 215 ? -14.234 -0.129 1.312 1 98.19 215 GLY A O 1
ATOM 1690 N N . PHE A 1 216 ? -14.195 -0.929 3.447 1 98.12 216 PHE A N 1
ATOM 1691 C CA . PHE A 1 216 ? -12.766 -1.219 3.404 1 98.12 216 PHE A CA 1
ATOM 1692 C C . PHE A 1 216 ? -12.492 -2.479 2.59 1 98.12 216 PHE A C 1
ATOM 1694 O O . PHE A 1 216 ? -13.258 -3.441 2.654 1 98.12 216 PHE A O 1
ATOM 1701 N N . GLY A 1 217 ? -11.453 -2.5 1.826 1 97.62 217 GLY A N 1
ATOM 1702 C CA . GLY A 1 217 ? -11.141 -3.654 0.997 1 97.62 217 GLY A CA 1
ATOM 1703 C C . GLY A 1 217 ? -9.703 -3.676 0.514 1 97.62 217 GLY A C 1
ATOM 1704 O O . GLY A 1 217 ? -8.891 -2.863 0.95 1 97.62 217 GLY A O 1
ATOM 1705 N N . GLY A 1 218 ? -9.391 -4.668 -0.288 1 97.62 218 GLY A N 1
ATOM 1706 C CA . GLY A 1 218 ? -8.07 -4.816 -0.887 1 97.62 218 GLY A CA 1
ATOM 1707 C C . GLY A 1 218 ? -7.977 -4.223 -2.279 1 97.62 218 GLY A C 1
ATOM 1708 O O . GLY A 1 218 ? -8.922 -4.324 -3.068 1 97.62 218 GLY A O 1
ATOM 1709 N N . LEU A 1 219 ? -6.844 -3.611 -2.533 1 98.56 219 LEU A N 1
ATOM 1710 C CA . LEU A 1 219 ? -6.625 -2.92 -3.799 1 98.56 219 LEU A CA 1
ATOM 1711 C C . LEU A 1 219 ? -5.895 -3.818 -4.789 1 98.56 219 LEU A C 1
ATOM 1713 O O . LEU A 1 219 ? -5.043 -4.621 -4.398 1 98.56 219 LEU A O 1
ATOM 1717 N N . GLY A 1 220 ? -6.25 -3.729 -6.027 1 98.44 220 GLY A N 1
ATOM 1718 C CA . GLY A 1 220 ? -5.535 -4.301 -7.156 1 98.44 220 GLY A CA 1
ATOM 1719 C C . GLY A 1 220 ? -5.359 -3.33 -8.305 1 98.44 220 GLY A C 1
ATOM 1720 O O . GLY A 1 220 ? -5.734 -2.16 -8.203 1 98.44 220 GLY A O 1
ATOM 1721 N N . GLY A 1 221 ? -4.785 -3.807 -9.375 1 98.38 221 GLY A N 1
ATOM 1722 C CA . GLY A 1 221 ? -4.598 -2.973 -10.547 1 98.38 221 GLY A CA 1
ATOM 1723 C C . GLY A 1 221 ? -3.379 -2.07 -10.453 1 98.38 221 GLY A C 1
ATOM 1724 O O . GLY A 1 221 ? -2.4 -2.41 -9.781 1 98.38 221 GLY A O 1
ATOM 1725 N N . GLU A 1 222 ? -3.436 -0.974 -11.094 1 98.38 222 GLU A N 1
ATOM 1726 C CA . GLU A 1 222 ? -2.283 -0.082 -11.195 1 98.38 222 GLU A CA 1
ATOM 1727 C C . GLU A 1 222 ? -1.872 0.451 -9.828 1 98.38 222 GLU A C 1
ATOM 1729 O O . GLU A 1 222 ? -0.713 0.812 -9.617 1 98.38 222 GLU A O 1
ATOM 1734 N N . TYR A 1 223 ? -2.799 0.469 -8.859 1 98.38 223 TYR A N 1
ATOM 1735 C CA . TYR A 1 223 ? -2.502 0.931 -7.504 1 98.38 223 TYR A CA 1
ATOM 1736 C C . TYR A 1 223 ? -1.325 0.165 -6.91 1 98.38 223 TYR A C 1
ATOM 1738 O O . TYR A 1 223 ? -0.511 0.734 -6.184 1 98.38 223 TYR A O 1
ATOM 1746 N N . VAL A 1 224 ? -1.221 -1.129 -7.254 1 98.56 224 VAL A N 1
ATOM 1747 C CA . VAL A 1 224 ? -0.376 -1.981 -6.426 1 98.56 224 VAL A CA 1
ATOM 1748 C C . VAL A 1 224 ? 0.895 -2.35 -7.188 1 98.56 224 VAL A C 1
ATOM 1750 O O . VAL A 1 224 ? 1.779 -3.018 -6.648 1 98.56 224 VAL A O 1
ATOM 1753 N N . LYS A 1 225 ? 1.048 -1.897 -8.438 1 98.75 225 LYS A N 1
ATOM 1754 C CA . LYS A 1 225 ? 2.137 -2.336 -9.312 1 98.75 225 LYS A CA 1
ATOM 1755 C C . LYS A 1 225 ? 3.494 -2.023 -8.688 1 98.75 225 LYS A C 1
ATOM 1757 O O . LYS A 1 225 ? 4.352 -2.902 -8.586 1 98.75 225 LYS A O 1
ATOM 1762 N N . PRO A 1 226 ? 3.734 -0.785 -8.172 1 98.88 226 PRO A N 1
ATOM 1763 C CA . PRO A 1 226 ? 5.066 -0.53 -7.617 1 98.88 226 PRO A CA 1
ATOM 1764 C C . PRO A 1 226 ? 5.379 -1.401 -6.402 1 98.88 226 PRO A C 1
ATOM 1766 O O . PRO A 1 226 ? 6.52 -1.833 -6.223 1 98.88 226 PRO A O 1
ATOM 1769 N N . THR A 1 227 ? 4.367 -1.646 -5.582 1 98.75 227 THR A N 1
ATOM 1770 C CA . THR A 1 227 ? 4.562 -2.51 -4.426 1 98.75 227 THR A CA 1
ATOM 1771 C C . THR A 1 227 ? 4.812 -3.951 -4.859 1 98.75 227 THR A C 1
ATOM 1773 O O . THR A 1 227 ? 5.664 -4.641 -4.289 1 98.75 227 THR A O 1
ATOM 1776 N N . ALA A 1 228 ? 4.062 -4.387 -5.863 1 98.88 228 ALA A N 1
ATOM 1777 C CA . ALA A 1 228 ? 4.25 -5.734 -6.391 1 98.88 228 ALA A CA 1
ATOM 1778 C C . ALA A 1 228 ? 5.664 -5.918 -6.93 1 98.88 228 ALA A C 1
ATOM 1780 O O . ALA A 1 228 ? 6.332 -6.91 -6.625 1 98.88 228 ALA A O 1
ATOM 1781 N N . LEU A 1 229 ? 6.148 -4.965 -7.723 1 98.94 229 LEU A N 1
ATOM 1782 C CA . LEU A 1 229 ? 7.5 -5.027 -8.273 1 98.94 229 LEU A CA 1
ATOM 1783 C C . LEU A 1 229 ? 8.539 -5.047 -7.156 1 98.94 229 LEU A C 1
ATOM 1785 O O . LEU A 1 229 ? 9.516 -5.793 -7.227 1 98.94 229 LEU A O 1
ATOM 1789 N N . ALA A 1 230 ? 8.289 -4.23 -6.141 1 98.88 230 ALA A N 1
ATOM 1790 C CA . ALA A 1 230 ? 9.211 -4.195 -5.008 1 98.88 230 ALA A CA 1
ATOM 1791 C C . ALA A 1 230 ? 9.289 -5.555 -4.324 1 98.88 230 ALA A C 1
ATOM 1793 O O . ALA A 1 230 ? 10.375 -6.004 -3.947 1 98.88 230 ALA A O 1
ATOM 1794 N N . ASN A 1 231 ? 8.148 -6.184 -4.117 1 98.81 231 ASN A N 1
ATOM 1795 C CA . ASN A 1 231 ? 8.133 -7.5 -3.486 1 98.81 231 ASN A CA 1
ATOM 1796 C C . ASN A 1 231 ? 8.875 -8.531 -4.332 1 98.81 231 ASN A C 1
ATOM 1798 O O . ASN A 1 231 ? 9.695 -9.289 -3.814 1 98.81 231 ASN A O 1
ATOM 1802 N N . VAL A 1 232 ? 8.602 -8.562 -5.633 1 98.94 232 VAL A N 1
ATOM 1803 C CA . VAL A 1 232 ? 9.266 -9.5 -6.527 1 98.94 232 VAL A CA 1
ATOM 1804 C C . VAL A 1 232 ? 10.781 -9.281 -6.477 1 98.94 232 VAL A C 1
ATOM 1806 O O . VAL A 1 232 ? 11.547 -10.227 -6.273 1 98.94 232 VAL A O 1
ATOM 1809 N N . ARG A 1 233 ? 11.219 -8.047 -6.605 1 98.88 233 ARG A N 1
ATOM 1810 C CA . ARG A 1 233 ? 12.633 -7.699 -6.625 1 98.88 233 ARG A CA 1
ATOM 1811 C C . ARG A 1 233 ? 13.312 -8.07 -5.309 1 98.88 233 ARG A C 1
ATOM 1813 O O . ARG A 1 233 ? 14.383 -8.68 -5.301 1 98.88 233 ARG A O 1
ATOM 1820 N N . ALA A 1 234 ? 12.672 -7.699 -4.211 1 98.69 234 ALA A N 1
ATOM 1821 C CA . ALA A 1 234 ? 13.25 -7.945 -2.889 1 98.69 234 ALA A CA 1
ATOM 1822 C C . ALA A 1 234 ? 13.438 -9.438 -2.645 1 98.69 234 ALA A C 1
ATOM 1824 O O . ALA A 1 234 ? 14.508 -9.867 -2.199 1 98.69 234 ALA A O 1
ATOM 1825 N N . PHE A 1 235 ? 12.422 -10.234 -2.973 1 98.81 235 PHE A N 1
ATOM 1826 C CA . PHE A 1 235 ? 12.516 -11.672 -2.736 1 98.81 235 PHE A CA 1
ATOM 1827 C C . PHE A 1 235 ? 13.5 -12.32 -3.711 1 98.81 235 PHE A C 1
ATOM 1829 O O . PHE A 1 235 ? 14.227 -13.242 -3.348 1 98.81 235 PHE A O 1
ATOM 1836 N N . ALA A 1 236 ? 13.516 -11.82 -4.957 1 98.69 236 ALA A N 1
ATOM 1837 C CA . ALA A 1 236 ? 14.461 -12.352 -5.93 1 98.69 236 ALA A CA 1
ATOM 1838 C C . ALA A 1 236 ? 15.898 -12.164 -5.449 1 98.69 236 ALA A C 1
ATOM 1840 O O . ALA A 1 236 ? 16.766 -13 -5.727 1 98.69 236 ALA A O 1
ATOM 1841 N N . GLN A 1 237 ? 16.141 -11.133 -4.699 1 98.38 237 GLN A N 1
ATOM 1842 C CA . GLN A 1 237 ? 17.484 -10.805 -4.23 1 98.38 237 GLN A CA 1
ATOM 1843 C C . GLN A 1 237 ? 17.812 -11.57 -2.959 1 98.38 237 GLN A C 1
ATOM 1845 O O . GLN A 1 237 ? 18.969 -11.602 -2.533 1 98.38 237 GLN A O 1
ATOM 1850 N N . ARG A 1 238 ? 16.844 -12.195 -2.35 1 98.62 238 ARG A N 1
ATOM 1851 C CA . ARG A 1 238 ? 17.078 -12.695 -0.999 1 98.62 238 ARG A CA 1
ATOM 1852 C C . ARG A 1 238 ? 16.859 -14.203 -0.928 1 98.62 238 ARG A C 1
ATOM 1854 O O . ARG A 1 238 ? 17.453 -14.875 -0.078 1 98.62 238 ARG A O 1
ATOM 1861 N N . LEU A 1 239 ? 16 -14.766 -1.826 1 98.81 239 LEU A N 1
ATOM 1862 C CA . LEU A 1 239 ? 15.672 -16.188 -1.78 1 98.81 239 LEU A CA 1
ATOM 1863 C C . LEU A 1 239 ? 16.734 -17.016 -2.488 1 98.81 239 LEU A C 1
ATOM 1865 O O . LEU A 1 239 ? 17.422 -16.516 -3.393 1 98.81 239 LEU A O 1
ATOM 1869 N N . LYS A 1 240 ? 16.844 -18.25 -2.09 1 98.44 240 LYS A N 1
ATOM 1870 C CA . LYS A 1 240 ? 17.688 -19.188 -2.83 1 98.44 240 LYS A CA 1
ATOM 1871 C C . LYS A 1 240 ? 17.219 -19.312 -4.281 1 98.44 240 LYS A C 1
ATOM 1873 O O . LYS A 1 240 ? 16.016 -19.281 -4.559 1 98.44 240 LYS A O 1
ATOM 1878 N N . PRO A 1 241 ? 18.188 -19.469 -5.188 1 96.5 241 PRO A N 1
ATOM 1879 C CA . PRO A 1 241 ? 17.844 -19.484 -6.609 1 96.5 241 PRO A CA 1
ATOM 1880 C C . PRO A 1 241 ? 16.859 -20.594 -6.977 1 96.5 241 PRO A C 1
ATOM 1882 O O . PRO A 1 241 ? 16.156 -20.5 -7.98 1 96.5 241 PRO A O 1
ATOM 1885 N N . GLU A 1 242 ? 16.859 -21.641 -6.176 1 97.31 242 GLU A N 1
ATOM 1886 C CA . GLU A 1 242 ? 15.969 -22.766 -6.453 1 97.31 242 GLU A CA 1
ATOM 1887 C C . GLU A 1 242 ? 14.508 -22.406 -6.199 1 97.31 242 GLU A C 1
ATOM 1889 O O . GLU A 1 242 ? 13.602 -23.047 -6.73 1 97.31 242 GLU A O 1
ATOM 1894 N N . ILE A 1 243 ? 14.266 -21.453 -5.293 1 98.69 243 ILE A N 1
ATOM 1895 C CA . ILE A 1 243 ? 12.914 -20.984 -5.023 1 98.69 243 ILE A CA 1
ATOM 1896 C C . ILE A 1 243 ? 12.516 -19.938 -6.059 1 98.69 243 ILE A C 1
ATOM 1898 O O . ILE A 1 243 ? 13.031 -18.812 -6.047 1 98.69 243 ILE A O 1
ATOM 1902 N N . LYS A 1 244 ? 11.617 -20.297 -6.938 1 98.69 244 LYS A N 1
ATOM 1903 C CA . LYS A 1 244 ? 11.195 -19.391 -8 1 98.69 244 LYS A CA 1
ATOM 1904 C C . LYS A 1 244 ? 10.227 -18.344 -7.465 1 98.69 244 LYS A C 1
ATOM 1906 O O . LYS A 1 244 ? 9.719 -18.469 -6.352 1 98.69 244 LYS A O 1
ATOM 1911 N N . ILE A 1 245 ? 10.062 -17.281 -8.219 1 98.81 245 ILE A N 1
ATOM 1912 C CA . ILE A 1 245 ? 9.148 -16.219 -7.832 1 98.81 245 ILE A CA 1
ATOM 1913 C C . ILE A 1 245 ? 8.031 -16.094 -8.867 1 98.81 245 ILE A C 1
ATOM 1915 O O . ILE A 1 245 ? 8.297 -16.094 -10.07 1 98.81 245 ILE A O 1
ATOM 1919 N N . ILE A 1 246 ? 6.836 -16.062 -8.359 1 98.88 246 ILE A N 1
ATOM 1920 C CA . ILE A 1 246 ? 5.703 -15.664 -9.188 1 98.88 246 ILE A CA 1
ATOM 1921 C C . ILE A 1 246 ? 5.277 -14.242 -8.828 1 98.88 246 ILE A C 1
ATOM 1923 O O . ILE A 1 246 ? 4.98 -13.945 -7.668 1 98.88 246 ILE A O 1
ATOM 1927 N N . GLY A 1 247 ? 5.352 -13.344 -9.805 1 98.88 247 GLY A N 1
ATOM 1928 C CA . GLY A 1 247 ? 4.938 -11.961 -9.602 1 98.88 247 GLY A CA 1
ATOM 1929 C C . GLY A 1 247 ? 3.455 -11.742 -9.844 1 98.88 247 GLY A C 1
ATOM 1930 O O . GLY A 1 247 ? 2.949 -12.031 -10.93 1 98.88 247 GLY A O 1
ATOM 1931 N N . THR A 1 248 ? 2.752 -11.227 -8.836 1 98.69 248 THR A N 1
ATOM 1932 C CA . THR A 1 248 ? 1.327 -10.922 -8.922 1 98.69 248 THR A CA 1
ATOM 1933 C C . THR A 1 248 ? 1.056 -9.477 -8.531 1 98.69 248 THR A C 1
ATOM 1935 O O . THR A 1 248 ? 1.549 -9 -7.504 1 98.69 248 THR A O 1
ATOM 1938 N N . GLY A 1 249 ? 0.271 -8.797 -9.398 1 98.25 249 GLY A N 1
ATOM 1939 C CA . GLY A 1 249 ? -0.154 -7.457 -9.031 1 98.25 249 GLY A CA 1
ATOM 1940 C C . GLY A 1 249 ? 0.186 -6.414 -10.078 1 98.25 249 GLY A C 1
ATOM 1941 O O . GLY A 1 249 ? 1.354 -6.242 -10.438 1 98.25 249 GLY A O 1
ATOM 1942 N N . GLY A 1 250 ? -0.833 -5.746 -10.57 1 98.44 250 GLY A N 1
ATOM 1943 C CA . GLY A 1 250 ? -0.654 -4.543 -11.367 1 98.44 250 GLY A CA 1
ATOM 1944 C C . GLY A 1 250 ? -0.339 -4.836 -12.82 1 98.44 250 GLY A C 1
ATOM 1945 O O . GLY A 1 250 ? 0.264 -4.008 -13.508 1 98.44 250 GLY A O 1
ATOM 1946 N N . ILE A 1 251 ? -0.646 -5.98 -13.305 1 98.81 251 ILE A N 1
ATOM 1947 C CA . ILE A 1 251 ? -0.338 -6.332 -14.688 1 98.81 251 ILE A CA 1
ATOM 1948 C C . ILE A 1 251 ? -1.483 -5.895 -15.602 1 98.81 251 ILE A C 1
ATOM 1950 O O . ILE A 1 251 ? -2.547 -6.523 -15.617 1 98.81 251 ILE A O 1
ATOM 1954 N N . THR A 1 252 ? -1.256 -4.809 -16.391 1 98.44 252 THR A N 1
ATOM 1955 C CA . THR A 1 252 ? -2.301 -4.281 -17.25 1 98.44 252 THR A CA 1
ATOM 1956 C C . THR A 1 252 ? -1.901 -4.41 -18.719 1 98.44 252 THR A C 1
ATOM 1958 O O . THR A 1 252 ? -2.754 -4.359 -19.609 1 98.44 252 THR A O 1
ATOM 1961 N N . CYS A 1 253 ? -0.608 -4.574 -19 1 98.75 253 CYS A N 1
ATOM 1962 C CA . CYS A 1 253 ? -0.082 -4.648 -20.359 1 98.75 253 CYS A CA 1
ATOM 1963 C C . CYS A 1 253 ? 1.212 -5.453 -20.391 1 98.75 253 CYS A C 1
ATOM 1965 O O . CYS A 1 253 ? 1.696 -5.91 -19.359 1 98.75 253 CYS A O 1
ATOM 1967 N N . GLY A 1 254 ? 1.76 -5.602 -21.594 1 98.81 254 GLY A N 1
ATOM 1968 C CA . GLY A 1 254 ? 2.982 -6.367 -21.781 1 98.81 254 GLY A CA 1
ATOM 1969 C C . GLY A 1 254 ? 4.176 -5.762 -21.062 1 98.81 254 GLY A C 1
ATOM 1970 O O . GLY A 1 254 ? 5.066 -6.48 -20.609 1 98.81 254 GLY A O 1
ATOM 1971 N N . LYS A 1 255 ? 4.254 -4.488 -20.984 1 98.81 255 LYS A N 1
ATOM 1972 C CA . LYS A 1 255 ? 5.332 -3.811 -20.281 1 98.81 255 LYS A CA 1
ATOM 1973 C C . LYS A 1 255 ? 5.367 -4.219 -18.812 1 98.81 255 LYS A C 1
ATOM 1975 O O . LYS A 1 255 ? 6.445 -4.383 -18.234 1 98.81 255 LYS A O 1
ATOM 1980 N N . ASP A 1 256 ? 4.18 -4.328 -18.203 1 98.88 256 ASP A N 1
ATOM 1981 C CA . ASP A 1 256 ? 4.105 -4.754 -16.812 1 98.88 256 ASP A CA 1
ATOM 1982 C C . ASP A 1 256 ? 4.664 -6.164 -16.641 1 98.88 256 ASP A C 1
ATOM 1984 O O . ASP A 1 256 ? 5.363 -6.449 -15.672 1 98.88 256 ASP A O 1
ATOM 1988 N N . VAL A 1 257 ? 4.32 -7.055 -17.578 1 98.94 257 VAL A N 1
ATOM 1989 C CA . VAL A 1 257 ? 4.875 -8.406 -17.562 1 98.94 257 VAL A CA 1
ATOM 1990 C C . VAL A 1 257 ? 6.398 -8.336 -17.656 1 98.94 257 VAL A C 1
ATOM 1992 O O . VAL A 1 257 ? 7.105 -8.953 -16.859 1 98.94 257 VAL A O 1
ATOM 1995 N N . PHE A 1 258 ? 6.879 -7.543 -18.625 1 98.94 258 PHE A N 1
ATOM 1996 C CA . PHE A 1 258 ? 8.305 -7.355 -18.859 1 98.94 258 PHE A CA 1
ATOM 1997 C C . PHE A 1 258 ? 9.008 -6.879 -17.578 1 98.94 258 PHE A C 1
ATOM 1999 O O . PHE A 1 258 ? 10.055 -7.402 -17.219 1 98.94 258 PHE A O 1
ATOM 2006 N N . GLU A 1 259 ? 8.445 -5.992 -16.891 1 98.94 259 GLU A N 1
ATOM 2007 C CA . GLU A 1 259 ? 9.047 -5.406 -15.703 1 98.94 259 GLU A CA 1
ATOM 2008 C C . GLU A 1 259 ? 9.078 -6.41 -14.555 1 98.94 259 GLU A C 1
ATOM 2010 O O . GLU A 1 259 ? 10.055 -6.477 -13.812 1 98.94 259 GLU A O 1
ATOM 2015 N N . HIS A 1 260 ? 8.008 -7.172 -14.367 1 98.94 260 HIS A N 1
ATOM 2016 C CA . HIS A 1 260 ? 8.031 -8.219 -13.352 1 98.94 260 HIS A CA 1
ATOM 2017 C C . HIS A 1 260 ? 9.156 -9.219 -13.625 1 98.94 260 HIS A C 1
ATOM 2019 O O . HIS A 1 260 ? 9.859 -9.633 -12.703 1 98.94 260 HIS A O 1
ATOM 2025 N N . LEU A 1 261 ? 9.305 -9.625 -14.898 1 98.94 261 LEU A N 1
ATOM 2026 C CA . LEU A 1 261 ? 10.375 -10.547 -15.266 1 98.94 261 LEU A CA 1
ATOM 2027 C C . LEU A 1 261 ? 11.742 -9.922 -15.023 1 98.94 261 LEU A C 1
ATOM 2029 O O . LEU A 1 261 ? 12.641 -10.578 -14.492 1 98.94 261 LEU A O 1
ATOM 2033 N N . LEU A 1 262 ? 11.867 -8.664 -15.391 1 98.88 262 LEU A N 1
ATOM 2034 C CA . LEU A 1 262 ? 13.109 -7.938 -15.164 1 98.88 262 LEU A CA 1
ATOM 2035 C C . LEU A 1 262 ? 13.477 -7.93 -13.688 1 98.88 262 LEU A C 1
ATOM 2037 O O . LEU A 1 262 ? 14.656 -7.969 -13.336 1 98.88 262 LEU A O 1
ATOM 2041 N N . CYS A 1 263 ? 12.5 -7.898 -12.797 1 98.88 263 CYS A N 1
ATOM 2042 C CA . CYS A 1 263 ? 12.703 -7.867 -11.352 1 98.88 263 CYS A CA 1
ATOM 2043 C C . CYS A 1 263 ? 13.062 -9.25 -10.82 1 98.88 263 CYS A C 1
ATOM 2045 O O . CYS A 1 263 ? 13.531 -9.391 -9.695 1 98.88 263 CYS A O 1
ATOM 2047 N N . GLY A 1 264 ? 12.734 -10.32 -11.562 1 98.81 264 GLY A N 1
ATOM 2048 C CA . GLY A 1 264 ? 13.188 -11.641 -11.148 1 98.81 264 GLY A CA 1
ATOM 2049 C C . GLY A 1 264 ? 12.078 -12.672 -11.133 1 98.81 264 GLY A C 1
ATOM 2050 O O . GLY A 1 264 ? 12.305 -13.836 -10.789 1 98.81 264 GLY A O 1
ATOM 2051 N N . ALA A 1 265 ? 10.852 -12.328 -11.547 1 98.88 265 ALA A N 1
ATOM 2052 C CA . ALA A 1 265 ? 9.75 -13.289 -11.586 1 98.88 265 ALA A CA 1
ATOM 2053 C C . ALA A 1 265 ? 9.977 -14.352 -12.648 1 98.88 265 ALA A C 1
ATOM 2055 O O . ALA A 1 265 ? 10.531 -14.062 -13.719 1 98.88 265 ALA A O 1
ATOM 2056 N N . THR A 1 266 ? 9.562 -15.555 -12.352 1 98.75 266 THR A N 1
ATOM 2057 C CA . THR A 1 266 ? 9.586 -16.641 -13.328 1 98.75 266 THR A CA 1
ATOM 2058 C C . THR A 1 266 ? 8.25 -16.75 -14.055 1 98.75 266 THR A C 1
ATOM 2060 O O . THR A 1 266 ? 8.203 -17.047 -15.25 1 98.75 266 THR A O 1
ATOM 2063 N N . LEU A 1 267 ? 7.184 -16.578 -13.32 1 98.81 267 LEU A N 1
ATOM 2064 C CA . LEU A 1 267 ? 5.812 -16.469 -13.812 1 98.81 267 LEU A CA 1
ATOM 2065 C C . LEU A 1 267 ? 5.141 -15.203 -13.305 1 98.81 267 LEU A C 1
ATOM 2067 O O . LEU A 1 267 ? 5.598 -14.602 -12.336 1 98.81 267 LEU A O 1
ATOM 2071 N N . VAL A 1 268 ? 4.102 -14.82 -14.023 1 98.88 268 VAL A N 1
ATOM 2072 C CA . VAL A 1 268 ? 3.324 -13.648 -13.648 1 98.88 268 VAL A CA 1
ATOM 2073 C C . VAL A 1 268 ? 1.841 -14 -13.594 1 98.88 268 VAL A C 1
ATOM 2075 O O . VAL A 1 268 ? 1.326 -14.672 -14.492 1 98.88 268 VAL A O 1
ATOM 2078 N N . GLN A 1 269 ? 1.163 -13.562 -12.508 1 98.88 269 GLN A N 1
ATOM 2079 C CA . GLN A 1 269 ? -0.269 -13.805 -12.367 1 98.88 269 GLN A CA 1
ATOM 2080 C C . GLN A 1 269 ? -1.072 -12.531 -12.609 1 98.88 269 GLN A C 1
ATOM 2082 O O . GLN A 1 269 ? -0.725 -11.469 -12.094 1 98.88 269 GLN A O 1
ATOM 2087 N N . VAL A 1 270 ? -2.109 -12.68 -13.383 1 98.88 270 VAL A N 1
ATOM 2088 C CA . VAL A 1 270 ? -2.986 -11.578 -13.758 1 98.88 270 VAL A CA 1
ATOM 2089 C C . VAL A 1 270 ? -4.301 -11.672 -12.984 1 98.88 270 VAL A C 1
ATOM 2091 O O . VAL A 1 270 ? -4.945 -12.727 -12.969 1 98.88 270 VAL A O 1
ATOM 2094 N N . GLY A 1 271 ? -4.68 -10.594 -12.305 1 98.44 271 GLY A N 1
ATOM 2095 C CA . GLY A 1 271 ? -5.91 -10.57 -11.531 1 98.44 271 GLY A CA 1
ATOM 2096 C C . GLY A 1 271 ? -6.945 -9.617 -12.094 1 98.44 271 GLY A C 1
ATOM 2097 O O . GLY A 1 271 ? -7.762 -10 -12.938 1 98.44 271 GLY A O 1
ATOM 2098 N N . THR A 1 272 ? -6.809 -8.32 -11.789 1 98.75 272 THR A N 1
ATOM 2099 C CA . THR A 1 272 ? -7.797 -7.305 -12.133 1 98.75 272 THR A CA 1
ATOM 2100 C C . THR A 1 272 ? -8.055 -7.281 -13.641 1 98.75 272 THR A C 1
ATOM 2102 O O . THR A 1 272 ? -9.203 -7.258 -14.078 1 98.75 272 THR A O 1
ATOM 2105 N N . GLN A 1 273 ? -7.016 -7.316 -14.453 1 98.69 273 GLN A N 1
ATOM 2106 C CA . GLN A 1 273 ? -7.188 -7.238 -15.898 1 98.69 273 GLN A CA 1
ATOM 2107 C C . GLN A 1 273 ? -7.91 -8.469 -16.438 1 98.69 273 GLN A C 1
ATOM 2109 O O . GLN A 1 273 ? -8.68 -8.375 -17.391 1 98.69 273 GLN A O 1
ATOM 2114 N N . LEU A 1 274 ? -7.566 -9.617 -15.883 1 98.81 274 LEU A N 1
ATOM 2115 C CA . LEU A 1 274 ? -8.289 -10.828 -16.266 1 98.81 274 LEU A CA 1
ATOM 2116 C C . LEU A 1 274 ? -9.773 -10.703 -15.922 1 98.81 274 LEU A C 1
ATOM 2118 O O . LEU A 1 274 ? -10.633 -11.078 -16.734 1 98.81 274 LEU A O 1
ATOM 2122 N N . HIS A 1 275 ? -10.094 -10.227 -14.727 1 98.56 275 HIS A N 1
ATOM 2123 C CA . HIS A 1 275 ? -11.477 -10.008 -14.328 1 98.56 275 HIS A CA 1
ATOM 2124 C C . HIS A 1 275 ? -12.203 -9.094 -15.312 1 98.56 275 HIS A C 1
ATOM 2126 O O . HIS A 1 275 ? -13.344 -9.359 -15.68 1 98.56 275 HIS A O 1
ATOM 2132 N N . GLN A 1 276 ? -11.523 -8.078 -15.766 1 98.25 276 GLN A N 1
ATOM 2133 C CA . GLN A 1 276 ? -12.133 -7.027 -16.562 1 98.25 276 GLN A CA 1
ATOM 2134 C C . GLN A 1 276 ? -12.219 -7.438 -18.031 1 98.25 276 GLN A C 1
ATOM 2136 O O . GLN A 1 276 ? -13.156 -7.055 -18.734 1 98.25 276 GLN A O 1
ATOM 2141 N N . GLU A 1 277 ? -11.289 -8.273 -18.516 1 97.88 277 GLU A N 1
ATOM 2142 C CA . GLU A 1 277 ? -11.195 -8.555 -19.953 1 97.88 277 GLU A CA 1
ATOM 2143 C C . GLU A 1 277 ? -11.586 -9.992 -20.266 1 97.88 277 GLU A C 1
ATOM 2145 O O . GLU A 1 277 ? -11.961 -10.312 -21.391 1 97.88 277 GLU A O 1
ATOM 2150 N N . GLY A 1 278 ? -11.461 -10.875 -19.281 1 98.31 278 GLY A N 1
ATOM 2151 C CA . GLY A 1 278 ? -11.617 -12.297 -19.547 1 98.31 278 GLY A CA 1
ATOM 2152 C C . GLY A 1 278 ? -10.344 -12.961 -20.016 1 98.31 278 GLY A C 1
ATOM 2153 O O . GLY A 1 278 ? -9.297 -12.32 -20.094 1 98.31 278 GLY A O 1
ATOM 2154 N N . PRO A 1 279 ? -10.367 -14.234 -20.328 1 98.62 279 PRO A N 1
ATOM 2155 C CA . PRO A 1 279 ? -9.172 -15.023 -20.641 1 98.62 279 PRO A CA 1
ATOM 2156 C C . PRO A 1 279 ? -8.43 -14.531 -21.875 1 98.62 279 PRO A C 1
ATOM 2158 O O . PRO A 1 279 ? -7.266 -14.883 -22.094 1 98.62 279 PRO A O 1
ATOM 2161 N N . GLN A 1 280 ? -9.039 -13.727 -22.719 1 98.44 280 GLN A N 1
ATOM 2162 C CA . GLN A 1 280 ? -8.391 -13.195 -23.906 1 98.44 280 GLN A CA 1
ATOM 2163 C C . GLN A 1 280 ? -7.215 -12.289 -23.531 1 98.44 280 GLN A C 1
ATOM 2165 O O . GLN A 1 280 ? -6.379 -11.961 -24.375 1 98.44 280 GLN A O 1
ATOM 2170 N N . VAL A 1 281 ? -7.156 -11.906 -22.281 1 98.81 281 VAL A N 1
ATOM 2171 C CA . VAL A 1 281 ? -6.102 -11.023 -21.797 1 98.81 281 VAL A CA 1
ATOM 2172 C C . VAL A 1 281 ? -4.738 -11.68 -22 1 98.81 281 VAL A C 1
ATOM 2174 O O . VAL A 1 281 ? -3.744 -11 -22.25 1 98.81 281 VAL A O 1
ATOM 2177 N N . PHE A 1 282 ? -4.688 -12.992 -21.938 1 98.81 282 PHE A N 1
ATOM 2178 C CA . PHE A 1 282 ? -3.418 -13.703 -21.984 1 98.81 282 PHE A CA 1
ATOM 2179 C C . PHE A 1 282 ? -2.807 -13.625 -23.375 1 98.81 282 PHE A C 1
ATOM 2181 O O . PHE A 1 282 ? -1.595 -13.453 -23.516 1 98.81 282 PHE A O 1
ATOM 2188 N N . GLU A 1 283 ? -3.645 -13.734 -24.359 1 98.69 283 GLU A N 1
ATOM 2189 C CA . GLU A 1 283 ? -3.152 -13.57 -25.719 1 98.69 283 GLU A CA 1
ATOM 2190 C C . GLU A 1 283 ? -2.588 -12.172 -25.938 1 98.69 283 GLU A C 1
ATOM 2192 O O . GLU A 1 283 ? -1.509 -12.016 -26.516 1 98.69 283 GLU A O 1
ATOM 2197 N N . ARG A 1 284 ? -3.285 -11.227 -25.5 1 98.62 284 ARG A N 1
ATOM 2198 C CA . ARG A 1 284 ? -2.879 -9.836 -25.672 1 98.62 284 ARG A CA 1
ATOM 2199 C C . ARG A 1 284 ? -1.564 -9.555 -24.953 1 98.62 284 ARG A C 1
ATOM 2201 O O . ARG A 1 284 ? -0.642 -8.984 -25.531 1 98.62 284 ARG A O 1
ATOM 2208 N N . LEU A 1 285 ? -1.46 -9.969 -23.719 1 98.88 285 LEU A N 1
ATOM 2209 C CA . LEU A 1 285 ? -0.261 -9.734 -22.922 1 98.88 285 LEU A CA 1
ATOM 2210 C C . LEU A 1 285 ? 0.945 -10.438 -23.531 1 98.88 285 LEU A C 1
ATOM 2212 O O . LEU A 1 285 ? 2.045 -9.883 -23.562 1 98.88 285 LEU A O 1
ATOM 2216 N N . ALA A 1 286 ? 0.752 -11.695 -23.984 1 98.88 286 ALA A N 1
ATOM 2217 C CA . ALA A 1 286 ? 1.837 -12.445 -24.609 1 98.88 286 ALA A CA 1
ATOM 2218 C C . ALA A 1 286 ? 2.365 -11.734 -25.844 1 98.88 286 ALA A C 1
ATOM 2220 O O . ALA A 1 286 ? 3.578 -11.602 -26.031 1 98.88 286 ALA A O 1
ATOM 2221 N N . LYS A 1 287 ? 1.436 -11.266 -26.656 1 98.81 287 LYS A N 1
ATOM 2222 C CA . LYS A 1 287 ? 1.809 -10.555 -27.875 1 98.81 287 LYS A CA 1
ATOM 2223 C C . LYS A 1 287 ? 2.57 -9.273 -27.562 1 98.81 287 LYS A C 1
ATOM 2225 O O . LYS A 1 287 ? 3.6 -8.984 -28.172 1 98.81 287 LYS A O 1
ATOM 2230 N N . GLU A 1 288 ? 2.051 -8.516 -26.594 1 98.88 288 GLU A N 1
ATOM 2231 C CA . GLU A 1 288 ? 2.691 -7.27 -26.203 1 98.88 288 GLU A CA 1
ATOM 2232 C C . GLU A 1 288 ? 4.09 -7.516 -25.641 1 98.88 288 GLU A C 1
ATOM 2234 O O . GLU A 1 288 ? 5.02 -6.754 -25.922 1 98.88 288 GLU A O 1
ATOM 2239 N N . LEU A 1 289 ? 4.262 -8.586 -24.844 1 98.88 289 LEU A N 1
ATOM 2240 C CA . LEU A 1 289 ? 5.57 -8.938 -24.312 1 98.88 289 LEU A CA 1
ATOM 2241 C C . LEU A 1 289 ? 6.543 -9.266 -25.453 1 98.88 289 LEU A C 1
ATOM 2243 O O . LEU A 1 289 ? 7.684 -8.797 -25.438 1 98.88 289 LEU A O 1
ATOM 2247 N N . GLN A 1 290 ? 6.105 -10.055 -26.391 1 98.88 290 GLN A N 1
ATOM 2248 C CA . GLN A 1 290 ? 6.949 -10.445 -27.516 1 98.88 290 GLN A CA 1
ATOM 2249 C C . GLN A 1 290 ? 7.359 -9.227 -28.328 1 98.88 290 GLN A C 1
ATOM 2251 O O . GLN A 1 290 ? 8.484 -9.164 -28.844 1 98.88 290 GLN A O 1
ATOM 2256 N N . GLU A 1 291 ? 6.426 -8.289 -28.5 1 98.81 291 GLU A N 1
ATOM 2257 C CA . GLU A 1 291 ? 6.734 -7.059 -29.219 1 98.81 291 GLU A CA 1
ATOM 2258 C C . GLU A 1 291 ? 7.824 -6.262 -28.516 1 98.81 291 GLU A C 1
ATOM 2260 O O . GLU A 1 291 ? 8.719 -5.719 -29.156 1 98.81 291 GLU A O 1
ATOM 2265 N N . ILE A 1 292 ? 7.785 -6.168 -27.219 1 98.75 292 ILE A N 1
ATOM 2266 C CA . ILE A 1 292 ? 8.805 -5.473 -26.438 1 98.75 292 ILE A CA 1
ATOM 2267 C C . ILE A 1 292 ? 10.141 -6.191 -26.578 1 98.75 292 ILE A C 1
ATOM 2269 O O . ILE A 1 292 ? 11.18 -5.551 -26.781 1 98.75 292 ILE A O 1
ATOM 2273 N N . MET A 1 293 ? 10.141 -7.508 -26.484 1 98.75 293 MET A N 1
ATOM 2274 C CA . MET A 1 293 ? 11.359 -8.297 -26.641 1 98.75 293 MET A CA 1
ATOM 2275 C C . MET A 1 293 ? 11.984 -8.078 -28 1 98.75 293 MET A C 1
ATOM 2277 O O . MET A 1 293 ? 13.195 -7.863 -28.109 1 98.75 293 MET A O 1
ATOM 2281 N N . ALA A 1 294 ? 11.141 -8.094 -28.984 1 98.69 294 ALA A N 1
ATOM 2282 C CA . ALA A 1 294 ? 11.625 -7.879 -30.344 1 98.69 294 ALA A CA 1
ATOM 2283 C C . ALA A 1 294 ? 12.273 -6.504 -30.484 1 98.69 294 ALA A C 1
ATOM 2285 O O . ALA A 1 294 ? 13.359 -6.379 -31.062 1 98.69 294 ALA A O 1
ATOM 2286 N N . ALA A 1 295 ? 11.609 -5.508 -29.984 1 98.56 295 ALA A N 1
ATOM 2287 C CA . ALA A 1 295 ? 12.109 -4.141 -30.078 1 98.56 295 ALA A CA 1
ATOM 2288 C C . ALA A 1 295 ? 13.445 -3.996 -29.359 1 98.56 295 ALA A C 1
ATOM 2290 O O . ALA A 1 295 ? 14.297 -3.201 -29.766 1 98.56 295 ALA A O 1
ATOM 2291 N N . LYS A 1 296 ? 13.68 -4.84 -28.359 1 98.44 296 LYS A N 1
ATOM 2292 C CA . LYS A 1 296 ? 14.891 -4.723 -27.547 1 98.44 296 LYS A CA 1
ATOM 2293 C C . LYS A 1 296 ? 15.953 -5.719 -28 1 98.44 296 LYS A C 1
ATOM 2295 O O . LYS A 1 296 ? 17.062 -5.723 -27.469 1 98.44 296 LYS A O 1
ATOM 2300 N N . GLY A 1 297 ? 15.578 -6.613 -28.828 1 98.5 297 GLY A N 1
ATOM 2301 C CA . GLY A 1 297 ? 16.5 -7.586 -29.375 1 98.5 297 GLY A CA 1
ATOM 2302 C C . GLY A 1 297 ? 16.656 -8.82 -28.516 1 98.5 297 GLY A C 1
ATOM 2303 O O . GLY A 1 297 ? 17.656 -9.539 -28.594 1 98.5 297 GLY A O 1
ATOM 2304 N N . TYR A 1 298 ? 15.719 -9.031 -27.625 1 98.69 298 TYR A N 1
ATOM 2305 C CA . TYR A 1 298 ? 15.734 -10.242 -26.812 1 98.69 298 TYR A CA 1
ATOM 2306 C C . TYR A 1 298 ? 15.086 -11.406 -27.562 1 98.69 298 TYR A C 1
ATOM 2308 O O . TYR A 1 298 ? 14 -11.258 -28.109 1 98.69 298 TYR A O 1
ATOM 2316 N N . GLU A 1 299 ? 15.672 -12.57 -27.484 1 98.44 299 GLU A N 1
ATOM 2317 C CA . GLU A 1 299 ? 15.133 -13.758 -28.156 1 98.44 299 GLU A CA 1
ATOM 2318 C C . GLU A 1 299 ? 14.438 -14.68 -27.156 1 98.44 299 GLU A C 1
ATOM 2320 O O . GLU A 1 299 ? 13.586 -15.484 -27.531 1 98.44 299 GLU A O 1
ATOM 2325 N N . SER A 1 300 ? 14.906 -14.539 -25.969 1 98.31 300 SER A N 1
ATOM 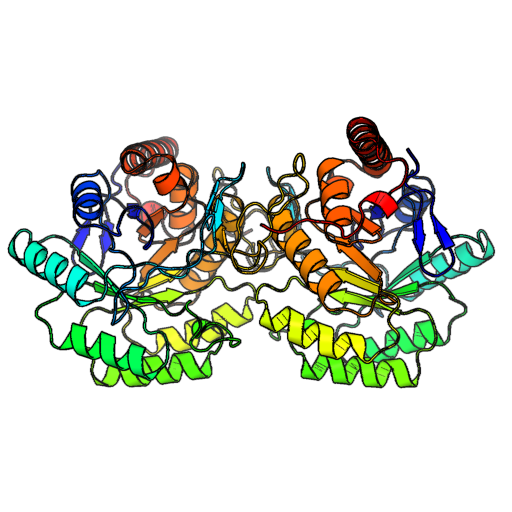2326 C CA . SER A 1 300 ? 14.312 -15.344 -24.891 1 98.31 300 SER A CA 1
ATOM 2327 C C . SER A 1 300 ? 14.211 -14.547 -23.594 1 98.31 300 SER A C 1
ATOM 2329 O O . SER A 1 300 ? 14.945 -13.578 -23.391 1 98.31 300 SER A O 1
ATOM 2331 N N . ILE A 1 301 ? 13.328 -15 -22.75 1 98.12 301 ILE A N 1
ATOM 2332 C CA . ILE A 1 301 ? 13.07 -14.359 -21.469 1 98.12 301 ILE A CA 1
ATOM 2333 C C . ILE A 1 301 ? 14.336 -14.391 -20.609 1 98.12 301 ILE A C 1
ATOM 2335 O O . ILE A 1 301 ? 14.625 -13.43 -19.891 1 98.12 301 ILE A O 1
ATOM 2339 N N . GLU A 1 302 ? 15.086 -15.422 -20.734 1 97.25 302 GLU A N 1
ATOM 2340 C CA . GLU A 1 302 ? 16.266 -15.641 -19.875 1 97.25 302 GLU A CA 1
ATOM 2341 C C . GLU A 1 302 ? 17.328 -14.578 -20.125 1 97.25 302 GLU A C 1
ATOM 2343 O O . GLU A 1 302 ? 18.219 -14.375 -19.297 1 97.25 302 GLU A O 1
ATOM 2348 N N . GLU A 1 303 ? 17.25 -13.945 -21.203 1 98.44 303 GLU A N 1
ATOM 2349 C CA . GLU A 1 303 ? 18.25 -12.938 -21.562 1 98.44 303 GLU A CA 1
ATOM 2350 C C . GLU A 1 303 ? 18.094 -11.688 -20.703 1 98.44 303 GLU A C 1
ATOM 2352 O O . GLU A 1 303 ? 19.031 -10.891 -20.594 1 98.44 303 GLU A O 1
ATOM 2357 N N . PHE A 1 304 ? 16.859 -11.523 -20.047 1 98.56 304 PHE A N 1
ATOM 2358 C CA . PHE A 1 304 ? 16.703 -10.273 -19.297 1 98.56 304 PHE A CA 1
ATOM 2359 C C . PHE A 1 304 ? 16.078 -10.531 -17.938 1 98.56 304 PHE A C 1
ATOM 2361 O O . PHE A 1 304 ? 16.047 -9.641 -17.078 1 98.56 304 PHE A O 1
ATOM 2368 N N . ARG A 1 305 ? 15.578 -11.703 -17.625 1 98.44 305 ARG A N 1
ATOM 2369 C CA . ARG A 1 305 ? 14.961 -11.984 -16.328 1 98.44 305 ARG A CA 1
ATOM 2370 C C . ARG A 1 305 ? 15.938 -11.734 -15.188 1 98.44 305 ARG A C 1
ATOM 2372 O O . ARG A 1 305 ? 17.062 -12.242 -15.203 1 98.44 305 ARG A O 1
ATOM 2379 N N . GLY A 1 306 ? 15.547 -10.93 -14.211 1 98.56 306 GLY A N 1
ATOM 2380 C CA . GLY A 1 306 ? 16.344 -10.695 -13.016 1 98.56 306 GLY A CA 1
ATOM 2381 C C . GLY A 1 306 ? 17.516 -9.766 -13.258 1 98.56 306 GLY A C 1
ATOM 2382 O O . GLY A 1 306 ? 18.422 -9.688 -12.43 1 98.56 306 GLY A O 1
ATOM 2383 N N . LYS A 1 307 ? 17.516 -9.062 -14.336 1 98.69 307 LYS A N 1
ATOM 2384 C CA . LYS A 1 307 ? 18.688 -8.281 -14.688 1 98.69 307 LYS A CA 1
ATOM 2385 C C . LYS A 1 307 ? 18.422 -6.785 -14.547 1 98.69 307 LYS A C 1
ATOM 2387 O O . LYS A 1 307 ? 19.078 -5.965 -15.188 1 98.69 307 LYS A O 1
ATOM 2392 N N . LEU A 1 308 ? 17.391 -6.375 -13.781 1 98.88 308 LEU A N 1
ATOM 2393 C CA . LEU A 1 308 ? 17.141 -4.965 -13.508 1 98.88 308 LEU A CA 1
ATOM 2394 C C . LEU A 1 308 ? 18.375 -4.281 -12.953 1 98.88 308 LEU A C 1
ATOM 2396 O O . LEU A 1 308 ? 18.984 -4.77 -12 1 98.88 308 LEU A O 1
ATOM 2400 N N . LYS A 1 309 ? 18.734 -3.174 -13.602 1 98.69 309 LYS A N 1
ATOM 2401 C CA . LYS A 1 309 ? 19.953 -2.467 -13.211 1 98.69 309 LYS A CA 1
ATOM 2402 C C . LYS A 1 309 ? 19.672 -1.434 -12.125 1 98.69 309 LYS A C 1
ATOM 2404 O O . LYS A 1 309 ? 18.578 -0.852 -12.086 1 98.69 309 LYS A O 1
ATOM 2409 N N . GLU A 1 310 ? 20.594 -1.271 -11.258 1 97.62 310 GLU A N 1
ATOM 2410 C CA . GLU A 1 310 ? 20.594 -0.173 -10.297 1 97.62 310 GLU A CA 1
ATOM 2411 C C . GLU A 1 310 ? 21.422 1.001 -10.805 1 97.62 310 GLU A C 1
ATOM 2413 O O . GLU A 1 310 ? 22.094 0.895 -11.828 1 97.62 310 GLU A O 1
ATOM 2418 N N . MET A 1 311 ? 21.312 2.152 -10.062 1 95 311 MET A N 1
ATOM 2419 C CA . MET A 1 311 ? 22.062 3.355 -10.422 1 95 311 MET A CA 1
ATOM 2420 C C . MET A 1 311 ? 23.375 3.434 -9.633 1 95 311 MET A C 1
ATOM 2422 O O . MET A 1 311 ? 23.422 3.035 -8.469 1 95 311 MET A O 1
ATOM 2426 N N . MET B 1 1 ? -18.781 29.312 -1.98 1 93.25 1 MET B N 1
ATOM 2427 C CA . MET B 1 1 ? -18.906 28.297 -0.946 1 93.25 1 MET B CA 1
ATOM 2428 C C . MET B 1 1 ? -17.859 28.484 0.139 1 93.25 1 MET B C 1
ATOM 2430 O O . MET B 1 1 ? -16.719 28.859 -0.155 1 93.25 1 MET B O 1
ATOM 2434 N N . ASP B 1 2 ? -18.234 28.406 1.402 1 97.06 2 ASP B N 1
ATOM 2435 C CA . ASP B 1 2 ? -17.344 28.625 2.535 1 97.06 2 ASP B CA 1
ATOM 2436 C C . ASP B 1 2 ? -16.469 27.391 2.791 1 97.06 2 ASP B C 1
ATOM 2438 O O . ASP B 1 2 ? -16.969 26.344 3.189 1 97.06 2 ASP B O 1
ATOM 2442 N N . ILE B 1 3 ? -15.156 27.531 2.584 1 98.19 3 ILE B N 1
ATOM 2443 C CA . ILE B 1 3 ? -14.25 26.406 2.816 1 98.19 3 ILE B CA 1
ATOM 2444 C C . ILE B 1 3 ? -13.32 26.734 3.98 1 98.19 3 ILE B C 1
ATOM 2446 O O . ILE B 1 3 ? -12.25 26.141 4.109 1 98.19 3 ILE B O 1
ATOM 2450 N N . SER B 1 4 ? -13.68 27.719 4.781 1 98.06 4 SER B N 1
ATOM 2451 C CA . SER B 1 4 ? -12.945 28.016 6.004 1 98.06 4 SER B CA 1
ATOM 2452 C C . SER B 1 4 ? -13.164 26.938 7.059 1 98.06 4 SER B C 1
ATOM 2454 O O . SER B 1 4 ? -14.141 26.172 6.988 1 98.06 4 SER B O 1
ATOM 2456 N N . VAL B 1 5 ? -12.234 26.828 8.031 1 97.5 5 VAL B N 1
ATOM 2457 C CA . VAL B 1 5 ? -12.336 25.812 9.07 1 97.5 5 VAL B CA 1
ATOM 2458 C C . VAL B 1 5 ? -11.68 26.312 10.352 1 97.5 5 VAL B C 1
ATOM 2460 O O . VAL B 1 5 ? -10.805 27.172 10.305 1 97.5 5 VAL B O 1
ATOM 2463 N N . GLU B 1 6 ? -12.172 25.844 11.414 1 95.94 6 GLU B N 1
ATOM 2464 C CA . GLU B 1 6 ? -11.516 26.078 12.703 1 95.94 6 GLU B CA 1
ATOM 2465 C C . GLU B 1 6 ? -10.555 24.938 13.047 1 95.94 6 GLU B C 1
ATOM 2467 O O . GLU B 1 6 ? -10.906 23.766 12.922 1 95.94 6 GLU B O 1
ATOM 2472 N N . PHE B 1 7 ? -9.344 25.281 13.453 1 96.94 7 PHE B N 1
ATOM 2473 C CA . PHE B 1 7 ? -8.328 24.297 13.82 1 96.94 7 PHE B CA 1
ATOM 2474 C C . PHE B 1 7 ? -7.43 24.844 14.93 1 96.94 7 PHE B C 1
ATOM 2476 O O . PHE B 1 7 ? -6.789 25.891 14.758 1 96.94 7 PHE B O 1
ATOM 2483 N N . SER B 1 8 ? -7.367 24.188 16.062 1 95.38 8 SER B N 1
ATOM 2484 C CA . SER B 1 8 ? -6.523 24.531 17.203 1 95.38 8 SER B CA 1
ATOM 2485 C C . SER B 1 8 ? -6.715 25.984 17.625 1 95.38 8 SER B C 1
ATOM 2487 O O . SER B 1 8 ? -5.742 26.719 17.781 1 95.38 8 SER B O 1
ATOM 2489 N N . GLY B 1 9 ? -7.914 26.422 17.594 1 94.62 9 GLY B N 1
ATOM 2490 C CA . GLY B 1 9 ? -8.258 27.75 18.078 1 94.62 9 GLY B CA 1
ATOM 2491 C C . GLY B 1 9 ? -8.086 28.844 17.016 1 94.62 9 GLY B C 1
ATOM 2492 O O . GLY B 1 9 ? -8.219 30.031 17.312 1 94.62 9 GLY B O 1
ATOM 2493 N N . HIS B 1 10 ? -7.801 28.5 15.812 1 96.5 10 HIS B N 1
ATOM 2494 C CA . HIS B 1 10 ? -7.594 29.453 14.719 1 96.5 10 HIS B CA 1
ATOM 2495 C C . HIS B 1 10 ? -8.617 29.234 13.609 1 96.5 10 HIS B C 1
ATOM 2497 O O . HIS B 1 10 ? -8.977 28.094 13.305 1 96.5 10 HIS B O 1
ATOM 2503 N N . LYS B 1 11 ? -8.992 30.328 13.031 1 96.31 11 LYS B N 1
ATOM 2504 C CA . LYS B 1 11 ? -9.797 30.234 11.812 1 96.31 11 LYS B CA 1
ATOM 2505 C C . LYS B 1 11 ? -8.922 30.281 10.57 1 96.31 11 LYS B C 1
ATOM 2507 O O . LYS B 1 11 ? -8.156 31.234 10.375 1 96.31 11 LYS B O 1
ATOM 2512 N N . LEU B 1 12 ? -9.008 29.297 9.781 1 97.75 12 LEU B N 1
ATOM 2513 C CA . LEU B 1 12 ? -8.258 29.219 8.531 1 97.75 12 LEU B CA 1
ATOM 2514 C C . LEU B 1 12 ? -9.156 29.516 7.34 1 97.75 12 LEU B C 1
ATOM 2516 O O . LEU B 1 12 ? -10.328 29.141 7.328 1 97.75 12 LEU B O 1
ATOM 2520 N N . ALA B 1 13 ? -8.609 30.141 6.336 1 97 13 ALA B N 1
ATOM 2521 C CA . ALA B 1 13 ? -9.375 30.531 5.148 1 97 13 ALA B CA 1
ATOM 2522 C C . ALA B 1 13 ? -9.812 29.312 4.355 1 97 13 ALA B C 1
ATOM 2524 O O . ALA B 1 13 ? -10.805 29.359 3.621 1 97 13 ALA B O 1
ATOM 2525 N N . ASN B 1 14 ? -9.062 28.281 4.391 1 97.81 14 ASN B N 1
ATOM 2526 C CA . ASN B 1 14 ? -9.43 27.047 3.73 1 97.81 14 ASN B CA 1
ATOM 2527 C C . ASN B 1 14 ? -8.727 25.844 4.363 1 97.81 14 ASN B C 1
ATOM 2529 O O . ASN B 1 14 ? -7.984 25.984 5.332 1 97.81 14 ASN B O 1
ATOM 2533 N N . VAL B 1 15 ? -8.914 24.641 3.838 1 98.75 15 VAL B N 1
ATOM 2534 C CA . VAL B 1 15 ? -8.562 23.375 4.492 1 98.75 15 VAL B CA 1
ATOM 2535 C C . VAL B 1 15 ? -7.219 22.875 3.957 1 98.75 15 VAL B C 1
ATOM 2537 O O . VAL B 1 15 ? -6.773 21.781 4.312 1 98.75 15 VAL B O 1
ATOM 2540 N N . LEU B 1 16 ? -6.504 23.625 3.133 1 98.88 16 LEU B N 1
ATOM 2541 C CA . LEU B 1 16 ? -5.375 23.109 2.363 1 98.88 16 LEU B CA 1
ATOM 2542 C C . LEU B 1 16 ? -4.051 23.531 2.992 1 98.88 16 LEU B C 1
ATOM 2544 O O . LEU B 1 16 ? -3.912 24.656 3.459 1 98.88 16 LEU B O 1
ATOM 2548 N N . MET B 1 17 ? -3.1 22.656 2.992 1 98.75 17 MET B N 1
ATOM 2549 C CA . MET B 1 17 ? -1.74 23 3.408 1 98.75 17 MET B CA 1
ATOM 2550 C C . MET B 1 17 ? -0.728 22.047 2.783 1 98.75 17 MET B C 1
ATOM 2552 O O . MET B 1 17 ? -1.105 21.031 2.201 1 98.75 17 MET B O 1
ATOM 2556 N N . ASN B 1 18 ? 0.539 22.359 2.822 1 98.75 18 ASN B N 1
ATOM 2557 C CA . ASN B 1 18 ? 1.594 21.5 2.295 1 98.75 18 ASN B CA 1
ATOM 2558 C C . ASN B 1 18 ? 1.846 20.297 3.203 1 98.75 18 ASN B C 1
ATOM 2560 O O . ASN B 1 18 ? 1.652 20.391 4.418 1 98.75 18 ASN B O 1
ATOM 2564 N N . ALA B 1 19 ? 2.203 19.188 2.59 1 98.38 19 ALA B N 1
ATOM 2565 C CA . ALA B 1 19 ? 2.787 18.109 3.377 1 98.38 19 ALA B CA 1
ATOM 2566 C C . ALA B 1 19 ? 4.234 18.422 3.748 1 98.38 19 ALA B C 1
ATOM 2568 O O . ALA B 1 19 ? 5.008 18.891 2.914 1 98.38 19 ALA B O 1
ATOM 2569 N N . SER B 1 20 ? 4.602 18.141 4.988 1 97.31 20 SER B N 1
ATOM 2570 C CA . SER B 1 20 ? 5.988 18.375 5.379 1 97.31 20 SER B CA 1
ATOM 2571 C C . SER B 1 20 ? 6.953 17.656 4.449 1 97.31 20 SER B C 1
ATOM 2573 O O . SER B 1 20 ? 6.785 16.453 4.172 1 97.31 20 SER B O 1
ATOM 2575 N N . GLY B 1 21 ? 7.895 18.375 3.998 1 96.25 21 GLY B N 1
ATOM 2576 C CA . GLY B 1 21 ? 8.867 17.812 3.076 1 96.25 21 GLY B CA 1
ATOM 2577 C C . GLY B 1 21 ? 8.742 18.359 1.668 1 96.25 21 GLY B C 1
ATOM 2578 O O . GLY B 1 21 ? 9.641 18.172 0.84 1 96.25 21 GLY B O 1
ATOM 2579 N N . ILE B 1 22 ? 7.66 19.094 1.45 1 98.12 22 ILE B N 1
ATOM 2580 C CA . ILE B 1 22 ? 7.438 19.578 0.092 1 98.12 22 ILE B CA 1
ATOM 2581 C C . ILE B 1 22 ? 7.367 21.109 0.094 1 98.12 22 ILE B C 1
ATOM 2583 O O . ILE B 1 22 ? 6.449 21.688 0.677 1 98.12 22 ILE B O 1
ATOM 2587 N N . HIS B 1 23 ? 8.289 21.719 -0.595 1 98.38 23 HIS B N 1
ATOM 2588 C CA . HIS B 1 23 ? 8.32 23.172 -0.757 1 98.38 23 HIS B CA 1
ATOM 2589 C C . HIS B 1 23 ? 8.391 23.875 0.593 1 98.38 23 HIS B C 1
ATOM 2591 O O . HIS B 1 23 ? 7.668 24.844 0.83 1 98.38 23 HIS B O 1
ATOM 2597 N N . CYS B 1 24 ? 9.203 23.375 1.51 1 98.38 24 CYS B N 1
ATOM 2598 C CA . CYS B 1 24 ? 9.18 23.922 2.859 1 98.38 24 CYS B CA 1
ATOM 2599 C C . CYS B 1 24 ? 10.539 23.781 3.533 1 98.38 24 CYS B C 1
ATOM 2601 O O . CYS B 1 24 ? 10.633 23.797 4.762 1 98.38 24 CYS B O 1
ATOM 2603 N N . MET B 1 25 ? 11.578 23.547 2.82 1 98.06 25 MET B N 1
ATOM 2604 C CA . MET B 1 25 ? 12.898 23.328 3.393 1 98.06 25 MET B CA 1
ATOM 2605 C C . MET B 1 25 ? 13.578 24.641 3.738 1 98.06 25 MET B C 1
ATOM 2607 O O . MET B 1 25 ? 14.148 24.781 4.82 1 98.06 25 MET B O 1
ATOM 2611 N N . THR B 1 26 ? 13.508 25.625 2.826 1 98.56 26 THR B N 1
ATOM 2612 C CA . THR B 1 26 ? 14.203 26.891 2.998 1 98.56 26 THR B CA 1
ATOM 2613 C C . THR B 1 26 ? 13.234 27.984 3.424 1 98.56 26 THR B C 1
ATOM 2615 O O . THR B 1 26 ? 12.023 27.859 3.234 1 98.56 26 THR B O 1
ATOM 2618 N N . ILE B 1 27 ? 13.797 29.062 3.949 1 98.5 27 ILE B N 1
ATOM 2619 C CA . ILE B 1 27 ? 13 30.234 4.32 1 98.5 27 ILE B CA 1
ATOM 2620 C C . ILE B 1 27 ? 12.258 30.75 3.098 1 98.5 27 ILE B C 1
ATOM 2622 O O . ILE B 1 27 ? 11.078 31.109 3.184 1 98.5 27 ILE B O 1
ATOM 2626 N N . LYS B 1 28 ? 12.922 30.781 1.995 1 98.56 28 LYS B N 1
ATOM 2627 C CA . LYS B 1 28 ? 12.289 31.234 0.761 1 98.56 28 LYS B CA 1
ATOM 2628 C C . LYS B 1 28 ? 11.047 30.406 0.452 1 98.56 28 LYS B C 1
ATOM 2630 O O . LYS B 1 28 ? 9.984 30.953 0.135 1 98.56 28 LYS B O 1
ATOM 2635 N N . GLU B 1 29 ? 11.141 29.109 0.518 1 98.62 29 GLU B N 1
ATOM 2636 C CA . GLU B 1 29 ? 10.023 28.203 0.253 1 98.62 29 GLU B CA 1
ATOM 2637 C C . GLU B 1 29 ? 8.891 28.406 1.256 1 98.62 29 GLU B C 1
ATOM 2639 O O . GLU B 1 29 ? 7.723 28.469 0.876 1 98.62 29 GLU B O 1
ATOM 2644 N N . MET B 1 30 ? 9.234 28.516 2.525 1 98.38 30 MET B N 1
ATOM 2645 C CA . MET B 1 30 ? 8.234 28.719 3.564 1 98.38 30 MET B CA 1
ATOM 2646 C C . MET B 1 30 ? 7.523 30.062 3.391 1 98.38 30 MET B C 1
ATOM 2648 O O . MET B 1 30 ? 6.309 30.156 3.576 1 98.38 30 MET B O 1
ATOM 2652 N N . ASP B 1 31 ? 8.305 31.078 3.008 1 98.25 31 ASP B N 1
ATOM 2653 C CA . ASP B 1 31 ? 7.695 32.375 2.729 1 98.25 31 ASP B CA 1
ATOM 2654 C C . ASP B 1 31 ? 6.75 32.281 1.53 1 98.25 31 ASP B C 1
ATOM 2656 O O . ASP B 1 31 ? 5.711 32.938 1.505 1 98.25 31 ASP B O 1
ATOM 2660 N N . GLU B 1 32 ? 7.086 31.531 0.55 1 98.56 32 GLU B N 1
ATOM 2661 C CA . GLU B 1 32 ? 6.227 31.344 -0.613 1 98.56 32 GLU B CA 1
ATOM 2662 C C . GLU B 1 32 ? 4.938 30.625 -0.23 1 98.56 32 GLU B C 1
ATOM 2664 O O . GLU B 1 32 ? 3.865 30.938 -0.74 1 98.56 32 GLU B O 1
ATOM 2669 N N . LEU B 1 33 ? 5.039 29.656 0.647 1 98.5 33 LEU B N 1
ATOM 2670 C CA . LEU B 1 33 ? 3.844 28.984 1.141 1 98.5 33 LEU B CA 1
ATOM 2671 C C . LEU B 1 33 ? 2.965 29.953 1.933 1 98.5 33 LEU B C 1
ATOM 2673 O O . LEU B 1 33 ? 1.742 29.953 1.769 1 98.5 33 LEU B O 1
ATOM 2677 N N . ALA B 1 34 ? 3.625 30.766 2.781 1 97.19 34 ALA B N 1
ATOM 2678 C CA . ALA B 1 34 ? 2.896 31.734 3.584 1 97.19 34 ALA B CA 1
ATOM 2679 C C . ALA B 1 34 ? 2.145 32.719 2.697 1 97.19 34 ALA B C 1
ATOM 2681 O O . ALA B 1 34 ? 1.061 33.188 3.057 1 97.19 34 ALA B O 1
ATOM 2682 N N . ALA B 1 35 ? 2.672 33 1.578 1 97.44 35 ALA B N 1
ATOM 2683 C CA . ALA B 1 35 ? 2.094 34 0.665 1 97.44 35 ALA B CA 1
ATOM 2684 C C . ALA B 1 35 ? 1.079 33.344 -0.27 1 97.44 35 ALA B C 1
ATOM 2686 O O . ALA B 1 35 ? 0.365 34.031 -1 1 97.44 35 ALA B O 1
ATOM 2687 N N . SER B 1 36 ? 0.985 32.031 -0.292 1 98.06 36 SER B N 1
ATOM 2688 C CA . SER B 1 36 ? 0.089 31.297 -1.183 1 98.06 36 SER B CA 1
ATOM 2689 C C . SER B 1 36 ? -1.345 31.312 -0.663 1 98.06 36 SER B C 1
ATOM 2691 O O . SER B 1 36 ? -1.644 31.984 0.323 1 98.06 36 SER B O 1
ATOM 2693 N N . GLN B 1 37 ? -2.215 30.531 -1.35 1 98 37 GLN B N 1
ATOM 2694 C CA . GLN B 1 37 ? -3.615 30.438 -0.95 1 98 37 GLN B CA 1
ATOM 2695 C C . GLN B 1 37 ? -3.842 29.25 -0.015 1 98 37 GLN B C 1
ATOM 2697 O O . GLN B 1 37 ? -4.977 28.812 0.168 1 98 37 GLN B O 1
ATOM 2702 N N . ALA B 1 38 ? -2.764 28.688 0.487 1 98.38 38 ALA B N 1
ATOM 2703 C CA . ALA B 1 38 ? -2.918 27.656 1.515 1 98.38 38 ALA B CA 1
ATOM 2704 C C . ALA B 1 38 ? -3.516 28.25 2.789 1 98.38 38 ALA B C 1
ATOM 2706 O O . ALA B 1 38 ? -3.328 29.422 3.084 1 98.38 38 ALA B O 1
ATOM 2707 N N . GLY B 1 39 ? -4.305 27.422 3.52 1 98.12 39 GLY B N 1
ATOM 2708 C CA . GLY B 1 39 ? -4.859 27.859 4.789 1 98.12 39 GLY B CA 1
ATOM 2709 C C . GLY B 1 39 ? -3.828 27.938 5.898 1 98.12 39 GLY B C 1
ATOM 2710 O O . GLY B 1 39 ? -3.975 28.719 6.844 1 98.12 39 GLY B O 1
ATOM 2711 N N . ALA B 1 40 ? -2.824 27.125 5.855 1 97.94 40 ALA B N 1
ATOM 2712 C CA . ALA B 1 40 ? -1.675 27.047 6.754 1 97.94 40 ALA B CA 1
ATOM 2713 C C . ALA B 1 40 ? -0.499 26.344 6.074 1 97.94 40 ALA B C 1
ATOM 2715 O O . ALA B 1 40 ? -0.614 25.891 4.934 1 97.94 40 ALA B O 1
ATOM 2716 N N . PHE B 1 41 ? 0.639 26.375 6.637 1 98.06 41 PHE B N 1
ATOM 2717 C CA . PHE B 1 41 ? 1.758 25.609 6.105 1 98.06 41 PHE B CA 1
ATOM 2718 C C . PHE B 1 41 ? 2.586 25 7.23 1 98.06 41 PHE B C 1
ATOM 2720 O O . PHE B 1 41 ? 2.514 25.453 8.375 1 98.06 41 PHE B O 1
ATOM 2727 N N . VAL B 1 42 ? 3.271 23.969 6.938 1 98.25 42 VAL B N 1
ATOM 2728 C CA . VAL B 1 42 ? 4.168 23.297 7.867 1 98.25 42 VAL B CA 1
ATOM 2729 C C . VAL B 1 42 ? 5.59 23.297 7.305 1 98.25 42 VAL B C 1
ATOM 2731 O O . VAL B 1 42 ? 5.781 23.109 6.098 1 98.25 42 VAL B O 1
ATOM 2734 N N . ALA B 1 43 ? 6.559 23.547 8.164 1 97.25 43 ALA B N 1
ATOM 2735 C CA . ALA B 1 43 ? 7.965 23.469 7.77 1 97.25 43 ALA B CA 1
ATOM 2736 C C . ALA B 1 43 ? 8.398 22.016 7.578 1 97.25 43 ALA B C 1
ATOM 2738 O O . ALA B 1 43 ? 7.727 21.094 8.039 1 97.25 43 ALA B O 1
ATOM 2739 N N . LYS B 1 44 ? 9.523 21.891 6.898 1 97.88 44 LYS B N 1
ATOM 2740 C CA . LYS B 1 44 ? 10.195 20.594 6.805 1 97.88 44 LYS B CA 1
ATOM 2741 C C . LYS B 1 44 ? 10.414 19.984 8.188 1 97.88 44 LYS B C 1
ATOM 2743 O O . LYS B 1 44 ? 10.758 20.703 9.133 1 97.88 44 LYS B O 1
ATOM 2748 N N . THR B 1 45 ? 10.141 18.656 8.266 1 98.12 45 THR B N 1
ATOM 2749 C CA . THR B 1 45 ? 10.422 18 9.531 1 98.12 45 THR B CA 1
ATOM 2750 C C . THR B 1 45 ? 11.875 18.219 9.945 1 98.12 45 THR B C 1
ATOM 2752 O O . THR B 1 45 ? 12.797 17.875 9.211 1 98.12 45 THR B O 1
ATOM 2755 N N . ALA B 1 46 ? 12.008 18.828 11.078 1 98.12 46 ALA B N 1
ATOM 2756 C CA . ALA B 1 46 ? 13.328 19.156 11.617 1 98.12 46 ALA B CA 1
ATOM 2757 C C . ALA B 1 46 ? 13.883 18 12.453 1 98.12 46 ALA B C 1
ATOM 2759 O O . ALA B 1 46 ? 13.141 17.359 13.203 1 98.12 46 ALA B O 1
ATOM 2760 N N . THR B 1 47 ? 15.133 17.781 12.281 1 97.19 47 THR B N 1
ATOM 2761 C CA . THR B 1 47 ? 15.898 16.953 13.203 1 97.19 47 THR B CA 1
ATOM 2762 C C . THR B 1 47 ? 16.812 17.797 14.062 1 97.19 47 THR B C 1
ATOM 2764 O O . THR B 1 47 ? 16.953 19 13.836 1 97.19 47 THR B O 1
ATOM 2767 N N . PRO B 1 48 ? 17.359 17.172 15.133 1 97 48 PRO B N 1
ATOM 2768 C CA . PRO B 1 48 ? 18.219 18 15.992 1 97 48 PRO B CA 1
ATOM 2769 C C . PRO B 1 48 ? 19.328 18.719 15.211 1 97 48 PRO B C 1
ATOM 2771 O O . PRO B 1 48 ? 19.562 19.906 15.406 1 97 48 PRO B O 1
ATOM 2774 N N . ASN B 1 49 ? 19.938 17.969 14.312 1 97.19 49 ASN B N 1
ATOM 2775 C CA . ASN B 1 49 ? 20.969 18.516 13.445 1 97.19 49 ASN B CA 1
ATOM 2776 C C . ASN B 1 49 ? 20.578 18.438 11.969 1 97.19 49 ASN B C 1
ATOM 2778 O O . ASN B 1 49 ? 19.75 17.609 11.594 1 97.19 49 ASN B O 1
ATOM 2782 N N . PRO B 1 50 ? 21.156 19.406 11.148 1 98 50 PRO B N 1
ATOM 2783 C CA . PRO B 1 50 ? 20.859 19.328 9.719 1 98 50 PRO B CA 1
ATOM 2784 C C . PRO B 1 50 ? 21.234 17.969 9.125 1 98 50 PRO B C 1
ATOM 2786 O O . PRO B 1 50 ? 22.172 17.328 9.586 1 98 50 PRO B O 1
ATOM 2789 N N . ARG B 1 51 ? 20.484 17.547 8.156 1 96.69 51 ARG B N 1
ATOM 2790 C CA . ARG B 1 51 ? 20.734 16.312 7.43 1 96.69 51 ARG B CA 1
ATOM 2791 C C . ARG B 1 51 ? 20.766 16.562 5.922 1 96.69 51 ARG B C 1
ATOM 2793 O O . ARG B 1 51 ? 19.938 17.312 5.395 1 96.69 51 ARG B O 1
ATOM 2800 N N . GLN B 1 52 ? 21.688 15.867 5.262 1 97.31 52 GLN B N 1
ATOM 2801 C CA . GLN B 1 52 ? 21.844 16.016 3.816 1 97.31 52 GLN B CA 1
ATOM 2802 C C . GLN B 1 52 ? 20.812 15.164 3.07 1 97.31 52 GLN B C 1
ATOM 2804 O O . GLN B 1 52 ? 20.391 15.516 1.966 1 97.31 52 GLN B O 1
ATOM 2809 N N . GLY B 1 53 ? 20.344 14.125 3.662 1 96.31 53 GLY B N 1
ATOM 2810 C CA . GLY B 1 53 ? 19.469 13.164 3 1 96.31 53 GLY B CA 1
ATOM 2811 C C . GLY B 1 53 ? 20.234 12.094 2.232 1 96.31 53 GLY B C 1
ATOM 2812 O O . GLY B 1 53 ? 21.453 11.969 2.379 1 96.31 53 GLY B O 1
ATOM 2813 N N . ASN B 1 54 ? 19.5 11.305 1.528 1 97.25 54 ASN B N 1
ATOM 2814 C CA . ASN B 1 54 ? 20.078 10.203 0.769 1 97.25 54 ASN B CA 1
ATOM 2815 C C . ASN B 1 54 ? 20.719 10.695 -0.531 1 97.25 54 ASN B C 1
ATOM 2817 O O . ASN B 1 54 ? 20.562 11.859 -0.903 1 97.25 54 ASN B O 1
ATOM 2821 N N . GLU B 1 55 ? 21.422 9.789 -1.199 1 97.25 55 GLU B N 1
ATOM 2822 C CA . GLU B 1 55 ? 22.078 10.102 -2.463 1 97.25 55 GLU B CA 1
ATOM 2823 C C . GLU B 1 55 ? 21.062 10.375 -3.564 1 97.25 55 GLU B C 1
ATOM 2825 O O . GLU B 1 55 ? 19.969 9.789 -3.572 1 97.25 55 GLU B O 1
ATOM 2830 N N . GLU B 1 56 ? 21.406 11.242 -4.457 1 97.5 56 GLU B N 1
ATOM 2831 C CA . GLU B 1 56 ? 20.562 11.562 -5.598 1 97.5 56 GLU B CA 1
ATOM 2832 C C . GLU B 1 56 ? 20.875 10.672 -6.793 1 97.5 56 GLU B C 1
ATOM 2834 O O . GLU B 1 56 ? 22 10.195 -6.945 1 97.5 56 GLU B O 1
ATOM 2839 N N . PRO B 1 57 ? 19.938 10.422 -7.766 1 98.44 57 PRO B N 1
ATOM 2840 C CA . PRO B 1 57 ? 18.547 10.875 -7.699 1 98.44 57 PRO B CA 1
ATOM 2841 C C . PRO B 1 57 ? 17.719 10.117 -6.652 1 98.44 57 PRO B C 1
ATOM 2843 O O . PRO B 1 57 ? 17.781 8.891 -6.59 1 98.44 57 PRO B O 1
ATOM 2846 N N . ARG B 1 58 ? 17 10.82 -5.824 1 98.5 58 ARG B N 1
ATOM 2847 C CA . ARG B 1 58 ? 16.25 10.227 -4.719 1 98.5 58 ARG B CA 1
ATOM 2848 C C . ARG B 1 58 ? 14.766 10.57 -4.82 1 98.5 58 ARG B C 1
ATOM 2850 O O . ARG B 1 58 ? 14.023 10.414 -3.85 1 98.5 58 ARG B O 1
ATOM 2857 N N . TYR B 1 59 ? 14.375 11.141 -5.914 1 98.5 59 TYR B N 1
ATOM 2858 C CA . TYR B 1 59 ? 12.984 11.445 -6.242 1 98.5 59 TYR B CA 1
ATOM 2859 C C . TYR B 1 59 ? 12.719 11.25 -7.73 1 98.5 59 TYR B C 1
ATOM 2861 O O . TYR B 1 59 ? 13.578 11.555 -8.562 1 98.5 59 TYR B O 1
ATOM 2869 N N . PHE B 1 60 ? 11.516 10.758 -8.078 1 98.81 60 PHE B N 1
ATOM 2870 C CA . PHE B 1 60 ? 11.109 10.602 -9.469 1 98.81 60 PHE B CA 1
ATOM 2871 C C . PHE B 1 60 ? 9.602 10.766 -9.609 1 98.81 60 PHE B C 1
ATOM 2873 O O . PHE B 1 60 ? 8.828 10.156 -8.852 1 98.81 60 PHE B O 1
ATOM 2880 N N . ASP B 1 61 ? 9.141 11.656 -10.516 1 98.69 61 ASP B N 1
ATOM 2881 C CA . ASP B 1 61 ? 7.727 11.766 -10.859 1 98.69 61 ASP B CA 1
ATOM 2882 C C . ASP B 1 61 ? 7.285 10.594 -11.742 1 98.69 61 ASP B C 1
ATOM 2884 O O . ASP B 1 61 ? 7.914 10.312 -12.766 1 98.69 61 ASP B O 1
ATOM 2888 N N . THR B 1 62 ? 6.293 9.922 -11.359 1 98.19 62 THR B N 1
ATOM 2889 C CA . THR B 1 62 ? 5.695 8.859 -12.164 1 98.19 62 THR B CA 1
ATOM 2890 C C . THR B 1 62 ? 4.371 9.32 -12.766 1 98.19 62 THR B C 1
ATOM 2892 O O . THR B 1 62 ? 3.801 10.32 -12.328 1 98.19 62 THR B O 1
ATOM 2895 N N . PRO B 1 63 ? 3.824 8.578 -13.719 1 97.31 63 PRO B N 1
ATOM 2896 C CA . PRO B 1 63 ? 2.543 8.969 -14.312 1 97.31 63 PRO B CA 1
ATOM 2897 C C . PRO B 1 63 ? 1.409 9.016 -13.289 1 97.31 63 PRO B C 1
ATOM 2899 O O . PRO B 1 63 ? 0.481 9.812 -13.43 1 97.31 63 PRO B O 1
ATOM 2902 N N . LEU B 1 64 ? 1.5 8.234 -12.227 1 98.25 64 LEU B N 1
ATOM 2903 C CA . LEU B 1 64 ? 0.408 8.164 -11.258 1 98.25 64 LEU B CA 1
ATOM 2904 C C . LEU B 1 64 ? 0.821 8.781 -9.93 1 98.25 64 LEU B C 1
ATOM 2906 O O . LEU B 1 64 ? 0.12 8.625 -8.922 1 98.25 64 LEU B O 1
ATOM 2910 N N . GLY B 1 65 ? 2 9.438 -9.875 1 98.44 65 GLY B N 1
ATOM 2911 C CA . GLY B 1 65 ? 2.422 10.07 -8.633 1 98.44 65 GLY B CA 1
ATOM 2912 C C . GLY B 1 65 ? 3.92 10.281 -8.555 1 98.44 65 GLY B C 1
ATOM 2913 O O . GLY B 1 65 ? 4.5 10.969 -9.398 1 98.44 65 GLY B O 1
ATOM 2914 N N . SER B 1 66 ? 4.496 9.656 -7.523 1 98.75 66 SER B N 1
ATOM 2915 C CA . SER B 1 66 ? 5.926 9.836 -7.293 1 98.75 66 SER B CA 1
ATOM 2916 C C . SER B 1 66 ? 6.508 8.664 -6.516 1 98.75 66 SER B C 1
ATOM 2918 O O . SER B 1 66 ? 5.77 7.875 -5.922 1 98.75 66 SER B O 1
ATOM 2920 N N . ILE B 1 67 ? 7.766 8.523 -6.668 1 98.69 67 ILE B N 1
ATOM 2921 C CA . ILE B 1 67 ? 8.539 7.668 -5.777 1 98.69 67 ILE B CA 1
ATOM 2922 C C . ILE B 1 67 ? 9.734 8.445 -5.23 1 98.69 67 ILE B C 1
ATOM 2924 O O . ILE B 1 67 ? 10.352 9.234 -5.949 1 98.69 67 ILE B O 1
ATOM 2928 N N . ASN B 1 68 ? 10.008 8.227 -3.938 1 98 68 ASN B N 1
ATOM 2929 C CA . ASN B 1 68 ? 11.102 8.977 -3.338 1 98 68 ASN B CA 1
ATOM 2930 C C . ASN B 1 68 ? 11.781 8.188 -2.227 1 98 68 ASN B C 1
ATOM 2932 O O . ASN B 1 68 ? 11.195 7.258 -1.671 1 98 68 ASN B O 1
ATOM 2936 N N . SER B 1 69 ? 12.961 8.445 -2.027 1 96.81 69 SER B N 1
ATOM 2937 C CA . SER B 1 69 ? 13.789 8.023 -0.903 1 96.81 69 SER B CA 1
ATOM 2938 C C . SER B 1 69 ? 14.711 9.148 -0.443 1 96.81 69 SER B C 1
ATOM 2940 O O . SER B 1 69 ? 15.93 9.07 -0.615 1 96.81 69 SER B O 1
ATOM 2942 N N . MET B 1 70 ? 14.164 10.125 0.203 1 95.62 70 MET B N 1
ATOM 2943 C CA . MET B 1 70 ? 14.812 11.414 0.443 1 95.62 70 MET B CA 1
ATOM 2944 C C . MET B 1 70 ? 15.836 11.305 1.564 1 95.62 70 MET B C 1
ATOM 2946 O O . MET B 1 70 ? 16.891 11.93 1.504 1 95.62 70 MET B O 1
ATOM 2950 N N . GLY B 1 71 ? 15.555 10.594 2.559 1 94 71 GLY B N 1
ATOM 2951 C CA . GLY B 1 71 ? 16.453 10.492 3.697 1 94 71 GLY B CA 1
ATOM 2952 C C . GLY B 1 71 ? 16.359 11.672 4.645 1 94 71 GLY B C 1
ATOM 2953 O O . GLY B 1 71 ? 17.344 12.078 5.25 1 94 71 GLY B O 1
ATOM 2954 N N . LEU B 1 72 ? 15.297 12.383 4.645 1 95.25 72 LEU B N 1
ATOM 2955 C CA . LEU B 1 72 ? 14.883 13.445 5.562 1 95.25 72 LEU B CA 1
ATOM 2956 C C . LEU B 1 72 ? 15.867 14.609 5.527 1 95.25 72 LEU B C 1
ATOM 2958 O O . LEU B 1 72 ? 16.344 15.055 6.57 1 95.25 72 LEU B O 1
ATOM 2962 N N . PRO B 1 73 ? 16.219 15.047 4.34 1 96.81 73 PRO B N 1
ATOM 2963 C CA . PRO B 1 73 ? 17.047 16.25 4.305 1 96.81 73 PRO B CA 1
ATOM 2964 C C . PRO B 1 73 ? 16.375 17.438 4.996 1 96.81 73 PRO B C 1
ATOM 2966 O O . PRO B 1 73 ? 15.18 17.672 4.828 1 96.81 73 PRO B O 1
ATOM 2969 N N . ASN B 1 74 ? 17.047 18.188 5.789 1 97.88 74 ASN B N 1
ATOM 2970 C CA . ASN B 1 74 ? 16.531 19.359 6.488 1 97.88 74 ASN B CA 1
ATOM 2971 C C . ASN B 1 74 ? 17.656 20.219 7.039 1 97.88 74 ASN B C 1
ATOM 2973 O O . ASN B 1 74 ? 18.828 19.844 6.973 1 97.88 74 ASN B O 1
ATOM 2977 N N . LEU B 1 75 ? 17.312 21.344 7.594 1 98.75 75 LEU B N 1
ATOM 2978 C CA . LEU B 1 75 ? 18.328 22.328 7.969 1 98.75 75 LEU B CA 1
ATOM 2979 C C . LEU B 1 75 ? 18.453 22.422 9.484 1 98.75 75 LEU B C 1
ATOM 2981 O O . LEU B 1 75 ? 19.016 23.391 10 1 98.75 75 LEU B O 1
ATOM 2985 N N . GLY B 1 76 ? 17.859 21.484 10.203 1 98.5 76 GLY B N 1
ATOM 2986 C CA . GLY B 1 76 ? 18.031 21.375 11.648 1 98.5 76 GLY B CA 1
ATOM 2987 C C . GLY B 1 76 ? 16.984 22.156 12.422 1 98.5 76 GLY B C 1
ATOM 2988 O O . GLY B 1 76 ? 16.453 23.156 11.922 1 98.5 76 GLY B O 1
ATOM 2989 N N . ILE B 1 77 ? 16.781 21.844 13.688 1 98.75 77 ILE B N 1
ATOM 2990 C CA . ILE B 1 77 ? 15.68 22.328 14.508 1 98.75 77 ILE B CA 1
ATOM 2991 C C . ILE B 1 77 ? 15.859 23.828 14.766 1 98.75 77 ILE B C 1
ATOM 2993 O O . ILE B 1 77 ? 14.891 24.594 14.773 1 98.75 77 ILE B O 1
ATOM 2997 N N . ASP B 1 78 ? 17.062 24.281 14.938 1 98.75 78 ASP B N 1
ATOM 2998 C CA . ASP B 1 78 ? 17.281 25.688 15.234 1 98.75 78 ASP B CA 1
ATOM 2999 C C . ASP B 1 78 ? 16.828 26.578 14.078 1 98.75 78 ASP B C 1
ATOM 3001 O O . ASP B 1 78 ? 16.219 27.625 14.305 1 98.75 78 ASP B O 1
ATOM 3005 N N . TYR B 1 79 ? 17.031 26.141 12.891 1 98.81 79 TYR B N 1
ATOM 3006 C CA . TYR B 1 79 ? 16.672 26.875 11.688 1 98.81 79 TYR B CA 1
ATOM 3007 C C . TYR B 1 79 ? 15.164 27.109 11.617 1 98.81 79 TYR B C 1
ATOM 3009 O O . TYR B 1 79 ? 14.711 28.234 11.43 1 98.81 79 TYR B O 1
ATOM 3017 N N . TYR B 1 80 ? 14.461 26.109 11.836 1 98.75 80 TYR B N 1
ATOM 3018 C CA . TYR B 1 80 ? 13.008 26.156 11.672 1 98.75 80 TYR B CA 1
ATOM 3019 C C . TYR B 1 80 ? 12.344 26.797 12.883 1 98.75 80 TYR B C 1
ATOM 3021 O O . TYR B 1 80 ? 11.344 27.5 12.75 1 98.75 80 TYR B O 1
ATOM 3029 N N . LEU B 1 81 ? 12.922 26.469 14.039 1 98.44 81 LEU B N 1
ATOM 3030 C CA . LEU B 1 81 ? 12.422 27.078 15.266 1 98.44 81 LEU B CA 1
ATOM 3031 C C . LEU B 1 81 ? 12.594 28.594 15.227 1 98.44 81 LEU B C 1
ATOM 3033 O O . LEU B 1 81 ? 11.664 29.328 15.562 1 98.44 81 LEU B O 1
ATOM 3037 N N . ASP B 1 82 ? 13.758 29.016 14.805 1 98.44 82 ASP B N 1
ATOM 3038 C CA . ASP B 1 82 ? 14.023 30.438 14.711 1 98.44 82 ASP B CA 1
ATOM 3039 C C . ASP B 1 82 ? 13.055 31.109 13.734 1 98.44 82 ASP B C 1
ATOM 3041 O O . ASP B 1 82 ? 12.523 32.188 14.031 1 98.44 82 ASP B O 1
ATOM 3045 N N . TYR B 1 83 ? 12.859 30.531 12.633 1 98.56 83 TYR B N 1
ATOM 3046 C CA . TYR B 1 83 ? 11.938 31.047 11.633 1 98.56 83 TYR B CA 1
ATOM 3047 C C . TYR B 1 83 ? 10.531 31.188 12.203 1 98.56 83 TYR B C 1
ATOM 3049 O O . TYR B 1 83 ? 9.898 32.25 12.07 1 98.56 83 TYR B O 1
ATOM 3057 N N . GLN B 1 84 ? 10.055 30.188 12.875 1 98 84 GLN B N 1
ATOM 3058 C CA . GLN B 1 84 ? 8.688 30.156 13.367 1 98 84 GLN B CA 1
ATOM 3059 C C . GLN B 1 84 ? 8.492 31.156 14.508 1 98 84 GLN B C 1
ATOM 3061 O O . GLN B 1 84 ? 7.434 31.781 14.625 1 98 84 GLN B O 1
ATOM 3066 N N . ILE B 1 85 ? 9.523 31.266 15.328 1 98.12 85 ILE B N 1
ATOM 3067 C CA . ILE B 1 85 ? 9.438 32.219 16.438 1 98.12 85 ILE B CA 1
ATOM 3068 C C . ILE B 1 85 ? 9.406 33.625 15.906 1 98.12 85 ILE B C 1
ATOM 3070 O O . ILE B 1 85 ? 8.641 34.469 16.406 1 98.12 85 ILE B O 1
ATOM 3074 N N . ALA B 1 86 ? 10.234 33.906 14.914 1 98 86 ALA B N 1
ATOM 3075 C CA . ALA B 1 86 ? 10.203 35.219 14.297 1 98 86 ALA B CA 1
ATOM 3076 C C . ALA B 1 86 ? 8.852 35.5 13.656 1 98 86 ALA B C 1
ATOM 3078 O O . ALA B 1 86 ? 8.305 36.594 13.797 1 98 86 ALA B O 1
ATOM 3079 N N . ARG B 1 87 ? 8.32 34.594 13.016 1 96.69 87 ARG B N 1
ATOM 3080 C CA . ARG B 1 87 ? 7.035 34.75 12.344 1 96.69 87 ARG B CA 1
ATOM 3081 C C . ARG B 1 87 ? 5.91 34.938 13.359 1 96.69 87 ARG B C 1
ATOM 3083 O O . ARG B 1 87 ? 4.98 35.719 13.117 1 96.69 87 ARG B O 1
ATOM 3090 N N . GLN B 1 88 ? 6.008 34.188 14.406 1 96.06 88 GLN B N 1
ATOM 3091 C CA . GLN B 1 88 ? 5.039 34.281 15.5 1 96.06 88 GLN B CA 1
ATOM 3092 C C . GLN B 1 88 ? 4.938 35.719 16.016 1 96.06 88 GLN B C 1
ATOM 3094 O O . GLN B 1 88 ? 3.855 36.156 16.375 1 96.06 88 GLN B O 1
ATOM 3099 N N . LYS B 1 89 ? 5.988 36.375 16.047 1 97.06 89 LYS B N 1
ATOM 3100 C CA . LYS B 1 89 ? 6.016 37.75 16.5 1 97.06 89 LYS B CA 1
ATOM 3101 C C . LYS B 1 89 ? 5.426 38.688 15.438 1 97.06 89 LYS B C 1
ATOM 3103 O O . LYS B 1 89 ? 4.695 39.625 15.766 1 97.06 89 LYS B O 1
ATOM 3108 N N . GLU B 1 90 ? 5.723 38.375 14.234 1 96.94 90 GLU B N 1
ATOM 3109 C CA . GLU B 1 90 ? 5.281 39.219 13.133 1 96.94 90 GLU B CA 1
ATOM 3110 C C . GLU B 1 90 ? 3.807 39 12.812 1 96.94 90 GLU B C 1
ATOM 3112 O O . GLU B 1 90 ? 3.088 39.938 12.469 1 96.94 90 GLU B O 1
ATOM 3117 N N . PHE B 1 91 ? 3.355 37.781 12.891 1 96 91 PHE B N 1
ATOM 3118 C CA . PHE B 1 91 ? 1.987 37.375 12.57 1 96 91 PHE B CA 1
ATOM 3119 C C . PHE B 1 91 ? 1.377 36.562 13.703 1 96 91 PHE B C 1
ATOM 3121 O O . PHE B 1 91 ? 1.092 35.375 13.539 1 96 91 PHE B O 1
ATOM 3128 N N . PRO B 1 92 ? 1 37.125 14.781 1 94.56 92 PRO B N 1
ATOM 3129 C CA . PRO B 1 92 ? 0.597 36.406 15.992 1 94.56 92 PRO B CA 1
ATOM 3130 C C . PRO B 1 92 ? -0.713 35.656 15.812 1 94.56 92 PRO B C 1
ATOM 3132 O O . PRO B 1 92 ? -0.978 34.688 16.547 1 94.56 92 PRO B O 1
ATOM 3135 N N . GLU B 1 93 ? -1.479 35.969 14.859 1 93.5 93 GLU B N 1
ATOM 3136 C CA . GLU B 1 93 ? -2.789 35.344 14.711 1 93.5 93 GLU B CA 1
ATOM 3137 C C . GLU B 1 93 ? -2.715 34.125 13.797 1 93.5 93 GLU B C 1
ATOM 3139 O O . GLU B 1 93 ? -3.674 33.344 13.703 1 93.5 93 GLU B O 1
ATOM 3144 N N . GLU B 1 94 ? -1.606 33.938 13.164 1 94.94 94 GLU B N 1
ATOM 3145 C CA . GLU B 1 94 ? -1.448 32.844 12.203 1 94.94 94 GLU B CA 1
ATOM 3146 C C . GLU B 1 94 ? -1.243 31.5 12.906 1 94.94 94 GLU B C 1
ATOM 3148 O O . GLU B 1 94 ? -0.545 31.422 13.922 1 94.94 94 GLU B O 1
ATOM 3153 N N . LEU B 1 95 ? -1.959 30.484 12.414 1 95.5 95 LEU B N 1
ATOM 3154 C CA . LEU B 1 95 ? -1.655 29.125 12.852 1 95.5 95 LEU B CA 1
ATOM 3155 C C . LEU B 1 95 ? -0.315 28.656 12.297 1 95.5 95 LEU B C 1
ATOM 3157 O O . LEU B 1 95 ? -0.069 28.766 11.094 1 95.5 95 LEU B O 1
ATOM 3161 N N . ARG B 1 96 ? 0.566 28.188 13.109 1 93.88 96 ARG B N 1
ATOM 3162 C CA . ARG B 1 96 ? 1.905 27.75 12.734 1 93.88 96 ARG B CA 1
ATOM 3163 C C . ARG B 1 96 ? 2.104 26.266 13.062 1 93.88 96 ARG B C 1
ATOM 3165 O O . ARG B 1 96 ? 1.656 25.797 14.109 1 93.88 96 ARG B O 1
ATOM 3172 N N . PHE B 1 97 ? 2.73 25.547 12.133 1 97.81 97 PHE B N 1
ATOM 3173 C CA . PHE B 1 97 ? 3.109 24.156 12.344 1 97.81 97 PHE B CA 1
ATOM 3174 C C . PHE B 1 97 ? 4.625 24 12.336 1 97.81 97 PHE B C 1
ATOM 3176 O O . PHE B 1 97 ? 5.301 24.531 11.445 1 97.81 97 PHE B O 1
ATOM 3183 N N . LEU B 1 98 ? 5.16 23.375 13.305 1 98.5 98 LEU B N 1
ATOM 3184 C CA . LEU B 1 98 ? 6.543 22.922 13.359 1 98.5 98 LEU B CA 1
ATOM 3185 C C . LEU B 1 98 ? 6.613 21.406 13.406 1 98.5 98 LEU B C 1
ATOM 3187 O O . LEU B 1 98 ? 6.082 20.781 14.336 1 98.5 98 LEU B O 1
ATOM 3191 N N . SER B 1 99 ? 7.188 20.828 12.406 1 98.5 99 SER B N 1
ATOM 3192 C CA . SER B 1 99 ? 7.344 19.375 12.383 1 98.5 99 SER B CA 1
ATOM 3193 C C . SER B 1 99 ? 8.727 18.953 12.867 1 98.5 99 SER B C 1
ATOM 3195 O O . SER B 1 99 ? 9.727 19.562 12.5 1 98.5 99 SER B O 1
ATOM 3197 N N . VAL B 1 100 ? 8.773 17.906 13.734 1 98.31 100 VAL B N 1
ATOM 3198 C CA . VAL B 1 100 ? 10.047 17.484 14.297 1 98.31 100 VAL B CA 1
ATOM 3199 C C . VAL B 1 100 ? 10.125 15.961 14.32 1 98.31 100 VAL B C 1
ATOM 3201 O O . VAL B 1 100 ? 9.094 15.281 14.352 1 98.31 100 VAL B O 1
ATOM 3204 N N . SER B 1 101 ? 11.289 15.461 14.273 1 96.19 101 SER B N 1
ATOM 3205 C CA . SER B 1 101 ? 11.594 14.039 14.422 1 96.19 101 SER B CA 1
ATOM 3206 C C . SER B 1 101 ? 13.016 13.828 14.922 1 96.19 101 SER B C 1
ATOM 3208 O O . SER B 1 101 ? 13.945 14.5 14.477 1 96.19 101 SER B O 1
ATOM 3210 N N . GLY B 1 102 ? 13.156 12.953 15.922 1 93.69 102 GLY B N 1
ATOM 3211 C CA . GLY B 1 102 ? 14.469 12.406 16.219 1 93.69 102 GLY B CA 1
ATOM 3212 C C . GLY B 1 102 ? 14.797 11.148 15.438 1 93.69 102 GLY B C 1
ATOM 3213 O O . GLY B 1 102 ? 13.93 10.602 14.758 1 93.69 102 GLY B O 1
ATOM 3214 N N . MET B 1 103 ? 16.094 10.742 15.523 1 88.62 103 MET B N 1
ATOM 3215 C CA . MET B 1 103 ? 16.531 9.531 14.828 1 88.62 103 MET B CA 1
ATOM 3216 C C . MET B 1 103 ? 16.531 8.336 15.773 1 88.62 103 MET B C 1
ATOM 3218 O O . MET B 1 103 ? 16.766 7.203 15.352 1 88.62 103 MET B O 1
ATOM 3222 N N . ASN B 1 104 ? 16.359 8.578 16.938 1 90.06 104 ASN B N 1
ATOM 3223 C CA . ASN B 1 104 ? 16.203 7.574 17.984 1 90.06 104 ASN B CA 1
ATOM 3224 C C . ASN B 1 104 ? 15.398 8.109 19.172 1 90.06 104 ASN B C 1
ATOM 3226 O O . ASN B 1 104 ? 14.977 9.266 19.172 1 90.06 104 ASN B O 1
ATOM 3230 N N . TYR B 1 105 ? 15.172 7.258 20.141 1 92.56 105 TYR B N 1
ATOM 3231 C CA . TYR B 1 105 ? 14.32 7.582 21.281 1 92.56 105 TYR B CA 1
ATOM 3232 C C . TYR B 1 105 ? 14.828 8.828 22 1 92.56 105 TYR B C 1
ATOM 3234 O O . TYR B 1 105 ? 14.062 9.758 22.25 1 92.56 105 TYR B O 1
ATOM 3242 N N . GLU B 1 106 ? 16.094 8.914 22.266 1 94.19 106 GLU B N 1
ATOM 3243 C CA . GLU B 1 106 ? 16.688 10.016 23 1 94.19 106 GLU B CA 1
ATOM 3244 C C . GLU B 1 106 ? 16.578 11.336 22.234 1 94.19 106 GLU B C 1
ATOM 3246 O O . GLU B 1 106 ? 16.281 12.375 22.828 1 94.19 106 GLU B O 1
ATOM 3251 N N . GLU B 1 107 ? 16.797 11.289 20.969 1 95.25 107 GLU B N 1
ATOM 3252 C CA . GLU B 1 107 ? 16.688 12.477 20.125 1 95.25 107 GLU B CA 1
ATOM 3253 C C . GLU B 1 107 ? 15.258 12.977 20.047 1 95.25 107 GLU B C 1
ATOM 3255 O O . GLU B 1 107 ? 15.016 14.188 19.984 1 95.25 107 GLU B O 1
ATOM 3260 N N . ASN B 1 108 ? 14.344 12.031 20.062 1 96.38 108 ASN B N 1
ATOM 3261 C CA . ASN B 1 108 ? 12.93 12.406 20.062 1 96.38 108 ASN B CA 1
ATOM 3262 C C . ASN B 1 108 ? 12.562 13.188 21.328 1 96.38 108 ASN B C 1
ATOM 3264 O O . ASN B 1 108 ? 11.906 14.227 21.25 1 96.38 108 ASN B O 1
ATOM 3268 N N . ILE B 1 109 ? 13.047 12.664 22.422 1 97.5 109 ILE B N 1
ATOM 3269 C CA . ILE B 1 109 ? 12.766 13.336 23.688 1 97.5 109 ILE B CA 1
ATOM 3270 C C . ILE B 1 109 ? 13.461 14.695 23.719 1 97.5 109 ILE B C 1
ATOM 3272 O O . ILE B 1 109 ? 12.852 15.703 24.062 1 97.5 109 ILE B O 1
ATOM 3276 N N . ALA B 1 110 ? 14.672 14.75 23.266 1 97.75 110 ALA B N 1
ATOM 3277 C CA . ALA B 1 110 ? 15.484 15.969 23.328 1 97.75 110 ALA B CA 1
ATOM 3278 C C . ALA B 1 110 ? 14.898 17.062 22.453 1 97.75 110 ALA B C 1
ATOM 3280 O O . ALA B 1 110 ? 14.875 18.234 22.844 1 97.75 110 ALA B O 1
ATOM 3281 N N . ILE B 1 111 ? 14.484 16.766 21.328 1 98.25 111 ILE B N 1
ATOM 3282 C CA . ILE B 1 111 ? 14.023 17.781 20.391 1 98.25 111 ILE B CA 1
ATOM 3283 C C . ILE B 1 111 ? 12.695 18.359 20.875 1 98.25 111 ILE B C 1
ATOM 3285 O O . ILE B 1 111 ? 12.445 19.547 20.719 1 98.25 111 ILE B O 1
ATOM 3289 N N . LEU B 1 112 ? 11.867 17.531 21.469 1 98.69 112 LEU B N 1
ATOM 3290 C CA . LEU B 1 112 ? 10.602 18.031 22 1 98.69 112 LEU B CA 1
ATOM 3291 C C . LEU B 1 112 ? 10.836 18.875 23.25 1 98.69 112 LEU B C 1
ATOM 3293 O O . LEU B 1 112 ? 10.117 19.859 23.484 1 98.69 112 LEU B O 1
ATOM 3297 N N . LYS B 1 113 ? 11.844 18.484 24.047 1 98.81 113 LYS B N 1
ATOM 3298 C CA . LYS B 1 113 ? 12.211 19.328 25.172 1 98.81 113 LYS B CA 1
ATOM 3299 C C . LYS B 1 113 ? 12.664 20.703 24.703 1 98.81 113 LYS B C 1
ATOM 3301 O O . LYS B 1 113 ? 12.312 21.719 25.297 1 98.81 113 LYS B O 1
ATOM 3306 N N . LYS B 1 114 ? 13.398 20.703 23.656 1 98.75 114 LYS B N 1
ATOM 3307 C CA . LYS B 1 114 ? 13.852 21.969 23.078 1 98.75 114 LYS B CA 1
ATOM 3308 C C . LYS B 1 114 ? 12.68 22.844 22.656 1 98.75 114 LYS B C 1
ATOM 3310 O O . LYS B 1 114 ? 12.648 24.047 22.922 1 98.75 114 LYS B O 1
ATOM 3315 N N . VAL B 1 115 ? 11.734 22.266 21.984 1 98.81 115 VAL B N 1
ATOM 3316 C CA . VAL B 1 115 ? 10.555 23 21.547 1 98.81 115 VAL B CA 1
ATOM 3317 C C . VAL B 1 115 ? 9.789 23.516 22.766 1 98.81 115 VAL B C 1
ATOM 3319 O O . VAL B 1 115 ? 9.383 24.672 22.812 1 98.81 115 VAL B O 1
ATOM 3322 N N . GLN B 1 116 ? 9.617 22.625 23.75 1 98.75 116 GLN B N 1
ATOM 3323 C CA . GLN B 1 116 ? 8.883 22.984 24.969 1 98.75 116 GLN B CA 1
ATOM 3324 C C . GLN B 1 116 ? 9.516 24.188 25.656 1 98.75 116 GLN B C 1
ATOM 3326 O O . GLN B 1 116 ? 8.812 25.078 26.156 1 98.75 116 GLN B O 1
ATOM 3331 N N . GLU B 1 117 ? 10.797 24.234 25.656 1 98.56 117 GLU B N 1
ATOM 3332 C CA . GLU B 1 117 ? 11.531 25.266 26.391 1 98.56 117 GLU B CA 1
ATOM 3333 C C . GLU B 1 117 ? 11.633 26.547 25.578 1 98.56 117 GLU B C 1
ATOM 3335 O O . GLU B 1 117 ? 11.984 27.609 26.109 1 98.56 117 GLU B O 1
ATOM 3340 N N . SER B 1 118 ? 11.312 26.516 24.328 1 98.56 118 SER B N 1
ATOM 3341 C CA . SER B 1 118 ? 11.438 27.672 23.453 1 98.56 118 SER B CA 1
ATOM 3342 C C . SER B 1 118 ? 10.234 28.594 23.594 1 98.56 118 SER B C 1
ATOM 3344 O O . SER B 1 118 ? 9.273 28.281 24.297 1 98.56 118 SER B O 1
ATOM 3346 N N . GLU B 1 119 ? 10.227 29.719 22.844 1 97.94 119 GLU B N 1
ATOM 3347 C CA . GLU B 1 119 ? 9.133 30.688 22.828 1 97.94 119 GLU B CA 1
ATOM 3348 C C . GLU B 1 119 ? 8.031 30.266 21.859 1 97.94 119 GLU B C 1
ATOM 3350 O O . GLU B 1 119 ? 6.984 30.906 21.781 1 97.94 119 GLU B O 1
ATOM 3355 N N . TYR B 1 120 ? 8.289 29.188 21.125 1 97.94 120 TYR B N 1
ATOM 3356 C CA . TYR B 1 120 ? 7.328 28.75 20.125 1 97.94 120 TYR B CA 1
ATOM 3357 C C . TYR B 1 120 ? 6.031 28.281 20.781 1 97.94 120 TYR B C 1
ATOM 3359 O O . TYR B 1 120 ? 6.051 27.453 21.703 1 97.94 120 TYR B O 1
ATOM 3367 N N . THR B 1 121 ? 4.895 28.766 20.25 1 96.62 121 THR B N 1
ATOM 3368 C CA . THR B 1 121 ? 3.625 28.438 20.891 1 96.62 121 THR B CA 1
ATOM 3369 C C . THR B 1 121 ? 2.676 27.781 19.891 1 96.62 121 THR B C 1
ATOM 3371 O O . THR B 1 121 ? 1.522 27.484 20.219 1 96.62 121 THR B O 1
ATOM 3374 N N . GLY B 1 122 ? 3.096 27.594 18.656 1 97 122 GLY B N 1
ATOM 3375 C CA . GLY B 1 122 ? 2.258 26.969 17.641 1 97 122 GLY B CA 1
ATOM 3376 C C . GLY B 1 122 ? 2.117 25.469 17.828 1 97 122 GLY B C 1
ATOM 3377 O O . GLY B 1 122 ? 2.445 24.938 18.891 1 97 122 GLY B O 1
ATOM 3378 N N . VAL B 1 123 ? 1.576 24.781 16.859 1 97.94 123 VAL B N 1
ATOM 3379 C CA . VAL B 1 123 ? 1.341 23.328 16.906 1 97.94 123 VAL B CA 1
ATOM 3380 C C . VAL B 1 123 ? 2.602 22.594 16.469 1 97.94 123 VAL B C 1
ATOM 3382 O O . VAL B 1 123 ? 3.203 22.922 15.445 1 97.94 123 VAL B O 1
ATOM 3385 N N . THR B 1 124 ? 3.033 21.625 17.25 1 98.62 124 THR B N 1
ATOM 3386 C CA . THR B 1 124 ? 4.145 20.766 16.891 1 98.62 124 THR B CA 1
ATOM 3387 C C . THR B 1 124 ? 3.637 19.438 16.312 1 98.62 124 THR B C 1
ATOM 3389 O O . THR B 1 124 ? 2.73 18.828 16.875 1 98.62 124 THR B O 1
ATOM 3392 N N . GLU B 1 125 ? 4.082 19.125 15.148 1 98.38 125 GLU B N 1
ATOM 3393 C CA . GLU B 1 125 ? 3.859 17.797 14.594 1 98.38 125 GLU B CA 1
ATOM 3394 C C . GLU B 1 125 ? 5.02 16.859 14.914 1 98.38 125 GLU B C 1
ATOM 3396 O O . GLU B 1 125 ? 6.152 17.094 14.477 1 98.38 125 GLU B O 1
ATOM 3401 N N . PHE B 1 126 ? 4.707 15.914 15.656 1 98.12 126 PHE B N 1
ATOM 3402 C CA . PHE B 1 126 ? 5.688 14.891 15.992 1 98.12 126 PHE B CA 1
ATOM 3403 C C . PHE B 1 126 ? 5.621 13.734 14.992 1 98.12 126 PHE B C 1
ATOM 3405 O O . PHE B 1 126 ? 4.664 12.961 15 1 98.12 126 PHE B O 1
ATOM 3412 N N . ASN B 1 127 ? 6.637 13.617 14.125 1 96.62 127 ASN B N 1
ATOM 3413 C CA . ASN B 1 127 ? 6.668 12.602 13.078 1 96.62 127 ASN B CA 1
ATOM 3414 C C . ASN B 1 127 ? 7.07 11.234 13.641 1 96.62 127 ASN B C 1
ATOM 3416 O O . ASN B 1 127 ? 8.242 11 13.93 1 96.62 127 ASN B O 1
ATOM 3420 N N . LEU B 1 128 ? 6.121 10.32 13.727 1 94.19 128 LEU B N 1
ATOM 3421 C CA . LEU B 1 128 ? 6.34 8.992 14.281 1 94.19 128 LEU B CA 1
ATOM 3422 C C . LEU B 1 128 ? 6.609 7.98 13.172 1 94.19 128 LEU B C 1
ATOM 3424 O O . LEU B 1 128 ? 6.727 6.781 13.438 1 94.19 128 LEU B O 1
ATOM 3428 N N . SER B 1 129 ? 6.707 8.352 11.922 1 84.56 129 SER B N 1
ATOM 3429 C CA . SER B 1 129 ? 6.855 7.453 10.781 1 84.56 129 SER B CA 1
ATOM 3430 C C . SER B 1 129 ? 8.32 7.254 10.414 1 84.56 129 SER B C 1
ATOM 3432 O O . SER B 1 129 ? 8.641 6.59 9.43 1 84.56 129 SER B O 1
ATOM 3434 N N . CYS B 1 130 ? 9.266 7.836 11.078 1 74.56 130 CYS B N 1
ATOM 3435 C CA . CYS B 1 130 ? 10.695 7.641 10.852 1 74.56 130 CYS B CA 1
ATOM 3436 C C . CYS B 1 130 ? 11.234 6.508 11.719 1 74.56 130 CYS B C 1
ATOM 3438 O O . CYS B 1 130 ? 10.758 6.297 12.836 1 74.56 130 CYS B O 1
ATOM 3440 N N . PRO B 1 131 ? 12.164 5.688 11 1 61.66 131 PRO B N 1
ATOM 3441 C CA . PRO B 1 131 ? 12.703 4.57 11.781 1 61.66 131 PRO B CA 1
ATOM 3442 C C . PRO B 1 131 ? 13.5 5.035 13 1 61.66 131 PRO B C 1
ATOM 3444 O O . PRO B 1 131 ? 14.109 6.105 12.977 1 61.66 131 PRO B O 1
ATOM 3447 N N . ASN B 1 132 ? 13.367 4.332 14.078 1 54.5 132 ASN B N 1
ATOM 3448 C CA . ASN B 1 132 ? 14.102 4.652 15.297 1 54.5 132 ASN B CA 1
ATOM 3449 C C . ASN B 1 132 ? 15.539 4.129 15.242 1 54.5 132 ASN B C 1
ATOM 3451 O O . ASN B 1 132 ? 16.422 4.641 15.938 1 54.5 132 ASN B O 1
ATOM 3455 N N . LEU B 1 133 ? 15.641 2.99 14.555 1 54.84 133 LEU B N 1
ATOM 3456 C CA . LEU B 1 133 ? 16.953 2.377 14.391 1 54.84 133 LEU B CA 1
ATOM 3457 C C . LEU B 1 133 ? 17.109 1.797 12.992 1 54.84 133 LEU B C 1
ATOM 3459 O O . LEU B 1 133 ? 16.125 1.413 12.359 1 54.84 133 LEU B O 1
ATOM 3463 N N . PRO B 1 134 ? 18.438 1.844 12.633 1 56.19 134 PRO B N 1
ATOM 3464 C CA . PRO B 1 134 ? 18.672 1.13 11.375 1 56.19 134 PRO B CA 1
ATOM 3465 C C . PRO B 1 134 ? 18.172 -0.308 11.414 1 56.19 134 PRO B C 1
ATOM 3467 O O . PRO B 1 134 ? 18.422 -1.036 12.375 1 56.19 134 PRO B O 1
ATOM 3470 N N . GLY B 1 135 ? 17.297 -0.703 10.508 1 56.88 135 GLY B N 1
ATOM 3471 C CA . GLY B 1 135 ? 16.844 -2.078 10.383 1 56.88 135 GLY B CA 1
ATOM 3472 C C . GLY B 1 135 ? 15.547 -2.348 11.125 1 56.88 135 GLY B C 1
ATOM 3473 O O . GLY B 1 135 ? 14.961 -3.426 10.992 1 56.88 135 GLY B O 1
ATOM 3474 N N . LYS B 1 136 ? 15.164 -1.462 11.969 1 63.34 136 LYS B N 1
ATOM 3475 C CA . LYS B 1 136 ? 13.93 -1.658 12.727 1 63.34 136 LYS B CA 1
ATOM 3476 C C . LYS B 1 136 ? 12.766 -0.907 12.078 1 63.34 136 LYS B C 1
ATOM 3478 O O . LYS B 1 136 ? 12.984 0.029 11.305 1 63.34 136 LYS B O 1
ATOM 3483 N N . PRO B 1 137 ? 11.562 -1.411 12.398 1 66.19 137 PRO B N 1
ATOM 3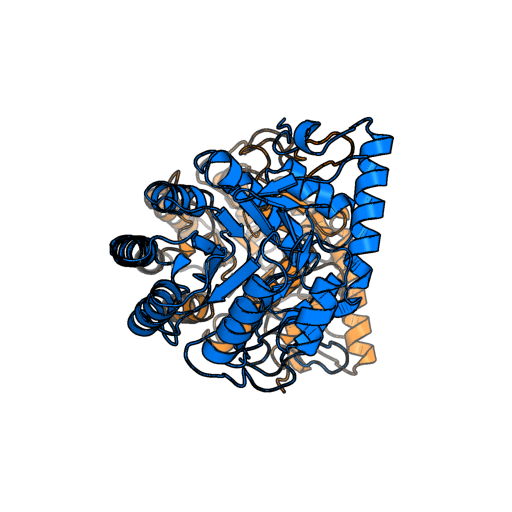484 C CA . PRO B 1 137 ? 10.383 -0.742 11.836 1 66.19 137 PRO B CA 1
ATOM 3485 C C . PRO B 1 137 ? 10.203 0.677 12.367 1 66.19 137 PRO B C 1
ATOM 3487 O O . PRO B 1 137 ? 10.805 1.04 13.383 1 66.19 137 PRO B O 1
ATOM 3490 N N . GLN B 1 138 ? 9.531 1.47 11.656 1 75.12 138 GLN B N 1
ATOM 3491 C CA . GLN B 1 138 ? 9.078 2.777 12.117 1 75.12 138 GLN B CA 1
ATOM 3492 C C . GLN B 1 138 ? 8.445 2.684 13.5 1 75.12 138 GLN B C 1
ATOM 3494 O O . GLN B 1 138 ? 7.758 1.707 13.805 1 75.12 138 GLN B O 1
ATOM 3499 N N . ILE B 1 139 ? 8.594 3.689 14.289 1 75.62 139 ILE B N 1
ATOM 3500 C CA . ILE B 1 139 ? 8.141 3.729 15.672 1 75.62 139 ILE B CA 1
ATOM 3501 C C . ILE B 1 139 ? 6.652 3.398 15.742 1 75.62 139 ILE B C 1
ATOM 3503 O O . ILE B 1 139 ? 6.227 2.598 16.578 1 75.62 139 ILE B O 1
ATOM 3507 N N . ALA B 1 140 ? 5.934 3.977 14.836 1 83.69 140 ALA B N 1
ATOM 3508 C CA . ALA B 1 140 ? 4.477 3.867 14.898 1 83.69 140 ALA B CA 1
ATOM 3509 C C . ALA B 1 140 ? 4.027 2.428 14.664 1 83.69 140 ALA B C 1
ATOM 3511 O O . ALA B 1 140 ? 2.883 2.074 14.961 1 83.69 140 ALA B O 1
ATOM 3512 N N . TYR B 1 141 ? 4.906 1.605 14.148 1 85.56 141 TYR B N 1
ATOM 3513 C CA . TYR B 1 141 ? 4.527 0.209 13.961 1 85.56 141 TYR B CA 1
ATOM 3514 C C . TYR B 1 141 ? 4.832 -0.61 15.211 1 85.56 141 TYR B C 1
ATOM 3516 O O . TYR B 1 141 ? 4.398 -1.758 15.328 1 85.56 141 TYR B O 1
ATOM 3524 N N . ASP B 1 142 ? 5.609 -0.037 16.078 1 89.44 142 ASP B N 1
ATOM 3525 C CA . ASP B 1 142 ? 5.809 -0.585 17.422 1 89.44 142 ASP B CA 1
ATOM 3526 C C . ASP B 1 142 ? 4.871 0.076 18.422 1 89.44 142 ASP B C 1
ATOM 3528 O O . ASP B 1 142 ? 5.215 1.103 19.016 1 89.44 142 ASP B O 1
ATOM 3532 N N . PHE B 1 143 ? 3.742 -0.484 18.641 1 94 143 PHE B N 1
ATOM 3533 C CA . PHE B 1 143 ? 2.658 0.116 19.422 1 94 143 PHE B CA 1
ATOM 3534 C C . PHE B 1 143 ? 3.086 0.345 20.859 1 94 143 PHE B C 1
ATOM 3536 O O . PHE B 1 143 ? 2.797 1.395 21.438 1 94 143 PHE B O 1
ATOM 3543 N N . GLU B 1 144 ? 3.809 -0.616 21.406 1 94.56 144 GLU B N 1
ATOM 3544 C CA . GLU B 1 144 ? 4.277 -0.474 22.781 1 94.56 144 GLU B CA 1
ATOM 3545 C C . GLU B 1 144 ? 5.266 0.682 22.922 1 94.56 144 GLU B C 1
ATOM 3547 O O . GLU B 1 144 ? 5.188 1.474 23.859 1 94.56 144 GLU B O 1
ATOM 3552 N N . LEU B 1 145 ? 6.168 0.791 21.984 1 93.62 145 LEU B N 1
ATOM 3553 C CA . LEU B 1 145 ? 7.152 1.868 22 1 93.62 145 LEU B CA 1
ATOM 3554 C C . LEU B 1 145 ? 6.477 3.221 21.797 1 93.62 145 LEU B C 1
ATOM 3556 O O . LEU B 1 145 ? 6.879 4.215 22.406 1 93.62 145 LEU B O 1
ATOM 3560 N N . THR B 1 146 ? 5.473 3.268 20.953 1 96.06 146 THR B N 1
ATOM 3561 C CA . THR B 1 146 ? 4.734 4.5 20.703 1 96.06 146 THR B CA 1
ATOM 3562 C C . THR B 1 146 ? 4.062 4.992 21.984 1 96.06 146 THR B C 1
ATOM 3564 O O . THR B 1 146 ? 4.168 6.172 22.328 1 96.06 146 THR B O 1
ATOM 3567 N N . GLU B 1 147 ? 3.391 4.086 22.672 1 97.81 147 GLU B N 1
ATOM 3568 C CA . GLU B 1 147 ? 2.725 4.461 23.922 1 97.81 147 GLU B CA 1
ATOM 3569 C C . GLU B 1 147 ? 3.732 4.938 24.969 1 97.81 147 GLU B C 1
ATOM 3571 O O . GLU B 1 147 ? 3.496 5.93 25.656 1 97.81 147 GLU B O 1
ATOM 3576 N N . LYS B 1 148 ? 4.848 4.199 25.047 1 97.5 148 LYS B N 1
ATOM 3577 C CA . LYS B 1 148 ? 5.898 4.574 26 1 97.5 148 LYS B CA 1
ATOM 3578 C C . LYS B 1 148 ? 6.43 5.969 25.703 1 97.5 148 LYS B C 1
ATOM 3580 O O . LYS B 1 148 ? 6.586 6.789 26.609 1 97.5 148 LYS B O 1
ATOM 3585 N N . LEU B 1 149 ? 6.684 6.25 24.453 1 96.94 149 LEU B N 1
ATOM 3586 C CA . LEU B 1 149 ? 7.234 7.531 24.031 1 96.94 149 LEU B CA 1
ATOM 3587 C C . LEU B 1 149 ? 6.266 8.672 24.328 1 96.94 149 LEU B C 1
ATOM 3589 O O . LEU B 1 149 ? 6.652 9.688 24.906 1 96.94 149 LEU B O 1
ATOM 3593 N N . LEU B 1 150 ? 5.016 8.508 23.969 1 98.44 150 LEU B N 1
ATOM 3594 C CA . LEU B 1 150 ? 4.031 9.562 24.172 1 98.44 150 LEU B CA 1
ATOM 3595 C C . LEU B 1 150 ? 3.773 9.781 25.656 1 98.44 150 LEU B C 1
ATOM 3597 O O . LEU B 1 150 ? 3.539 10.914 26.094 1 98.44 150 LEU B O 1
ATOM 3601 N N . THR B 1 151 ? 3.795 8.664 26.422 1 98.69 151 THR B N 1
ATOM 3602 C CA . THR B 1 151 ? 3.656 8.797 27.859 1 98.69 151 THR B CA 1
ATOM 3603 C C . THR B 1 151 ? 4.758 9.688 28.438 1 98.69 151 THR B C 1
ATOM 3605 O O . THR B 1 151 ? 4.488 10.578 29.234 1 98.69 151 THR B O 1
ATOM 3608 N N . GLU B 1 152 ? 5.953 9.414 28 1 98.56 152 GLU B N 1
ATOM 3609 C CA . GLU B 1 152 ? 7.07 10.227 28.469 1 98.56 152 GLU B CA 1
ATOM 3610 C C . GLU B 1 152 ? 6.961 11.664 27.984 1 98.56 152 GLU B C 1
ATOM 3612 O O . GLU B 1 152 ? 7.184 12.609 28.734 1 98.56 152 GLU B O 1
ATOM 3617 N N . VAL B 1 153 ? 6.621 11.859 26.766 1 98.75 153 VAL B N 1
ATOM 3618 C CA . VAL B 1 153 ? 6.527 13.18 26.141 1 98.75 153 VAL B CA 1
ATOM 3619 C C . VAL B 1 153 ? 5.52 14.039 26.906 1 98.75 153 VAL B C 1
ATOM 3621 O O . VAL B 1 153 ? 5.812 15.18 27.266 1 98.75 153 VAL B O 1
ATOM 3624 N N . PHE B 1 154 ? 4.402 13.5 27.25 1 98.62 154 PHE B N 1
ATOM 3625 C CA . PHE B 1 154 ? 3.326 14.297 27.812 1 98.62 154 PHE B CA 1
ATOM 3626 C C . PHE B 1 154 ? 3.551 14.523 29.297 1 98.62 154 PHE B C 1
ATOM 3628 O O . PHE B 1 154 ? 2.775 15.234 29.953 1 98.62 154 PHE B O 1
ATOM 3635 N N . GLN B 1 155 ? 4.629 13.961 29.844 1 98.56 155 GLN B N 1
ATOM 3636 C CA . GLN B 1 155 ? 5.035 14.328 31.203 1 98.56 155 GLN B CA 1
ATOM 3637 C C . GLN B 1 155 ? 5.609 15.742 31.234 1 98.56 155 GLN B C 1
ATOM 3639 O O . GLN B 1 155 ? 5.57 16.406 32.281 1 98.56 155 GLN B O 1
ATOM 3644 N N . PHE B 1 156 ? 6.117 16.203 30.062 1 98.56 156 PHE B N 1
ATOM 3645 C CA . PHE B 1 156 ? 6.777 17.5 30.109 1 98.56 156 PHE B CA 1
ATOM 3646 C C . PHE B 1 156 ? 6.238 18.422 29.031 1 98.56 156 PHE B C 1
ATOM 3648 O O . PHE B 1 156 ? 6.379 19.641 29.125 1 98.56 156 PHE B O 1
ATOM 3655 N N . PHE B 1 157 ? 5.773 17.953 28 1 98.75 157 PHE B N 1
ATOM 3656 C CA . PHE B 1 157 ? 5.344 18.75 26.859 1 98.75 157 PHE B CA 1
ATOM 3657 C C . PHE B 1 157 ? 3.924 19.266 27.078 1 98.75 157 PHE B C 1
ATOM 3659 O O . PHE B 1 157 ? 2.977 18.484 27.172 1 98.75 157 PHE B O 1
ATOM 3666 N N . THR B 1 158 ? 3.709 20.516 27.062 1 98.25 158 THR B N 1
ATOM 3667 C CA . THR B 1 158 ? 2.416 21.094 27.406 1 98.25 158 THR B CA 1
ATOM 3668 C C . THR B 1 158 ? 1.854 21.906 26.25 1 98.25 158 THR B C 1
ATOM 3670 O O . THR B 1 158 ? 0.716 22.375 26.312 1 98.25 158 THR B O 1
ATOM 3673 N N . LYS B 1 159 ? 2.572 22.172 25.219 1 98 159 LYS B N 1
ATOM 3674 C CA . LYS B 1 159 ? 2.135 22.891 24.016 1 98 159 LYS B CA 1
ATOM 3675 C C . LYS B 1 159 ? 1.314 21.984 23.109 1 98 159 LYS B C 1
ATOM 3677 O O . LYS B 1 159 ? 1.286 20.766 23.281 1 98 159 LYS B O 1
ATOM 3682 N N . PRO B 1 160 ? 0.513 22.562 22.141 1 98.44 160 PRO B N 1
ATOM 3683 C CA . PRO B 1 160 ? -0.263 21.719 21.234 1 98.44 160 PRO B CA 1
ATOM 3684 C C . PRO B 1 160 ? 0.609 20.734 20.453 1 98.44 160 PRO B C 1
ATOM 3686 O O . PRO B 1 160 ? 1.603 21.141 19.844 1 98.44 160 PRO B O 1
ATOM 3689 N N . LEU B 1 161 ? 0.268 19.469 20.531 1 98.75 161 LEU B N 1
ATOM 3690 C CA . LEU B 1 161 ? 1.039 18.422 19.891 1 98.75 161 LEU B CA 1
ATOM 3691 C C . LEU B 1 161 ? 0.144 17.547 19.016 1 98.75 161 LEU B C 1
ATOM 3693 O O . LEU B 1 161 ? -0.956 17.172 19.422 1 98.75 161 LEU B O 1
ATOM 3697 N N . GLY B 1 162 ? 0.468 17.359 17.797 1 98.44 162 GLY B N 1
ATOM 3698 C CA . GLY B 1 162 ? -0.071 16.344 16.906 1 98.44 162 GLY B CA 1
ATOM 3699 C C . GLY B 1 162 ? 0.965 15.32 16.469 1 98.44 162 GLY B C 1
ATOM 3700 O O . GLY B 1 162 ? 2.162 15.508 16.688 1 98.44 162 GLY B O 1
ATOM 3701 N N . VAL B 1 163 ? 0.546 14.234 15.875 1 98.38 163 VAL B N 1
ATOM 3702 C CA . VAL B 1 163 ? 1.475 13.211 15.414 1 98.38 163 VAL B CA 1
ATOM 3703 C C . VAL B 1 163 ? 1.222 12.906 13.938 1 98.38 163 VAL B C 1
ATOM 3705 O O . VAL B 1 163 ? 0.092 13.031 13.461 1 98.38 163 VAL B O 1
ATOM 3708 N N . LYS B 1 164 ? 2.264 12.594 13.273 1 97.94 164 LYS B N 1
ATOM 3709 C CA . LYS B 1 164 ? 2.189 12.078 11.914 1 97.94 164 LYS B CA 1
ATOM 3710 C C . LYS B 1 164 ? 2.51 10.594 11.867 1 97.94 164 LYS B C 1
ATOM 3712 O O . LYS B 1 164 ? 3.521 10.148 12.422 1 97.94 164 LYS B O 1
ATOM 3717 N N . LEU B 1 165 ? 1.639 9.891 11.188 1 97.62 165 LEU B N 1
ATOM 3718 C CA . LEU B 1 165 ? 1.713 8.438 11.234 1 97.62 165 LEU B CA 1
ATOM 3719 C C . LEU B 1 165 ? 2.033 7.863 9.859 1 97.62 165 LEU B C 1
ATOM 3721 O O . LEU B 1 165 ? 1.714 8.477 8.836 1 97.62 165 LEU B O 1
ATOM 3725 N N . PRO B 1 166 ? 2.678 6.684 9.852 1 95.38 166 PRO B N 1
ATOM 3726 C CA . PRO B 1 166 ? 2.781 5.926 8.602 1 95.38 166 PRO B CA 1
ATOM 3727 C C . PRO B 1 166 ? 1.446 5.332 8.156 1 95.38 166 PRO B C 1
ATOM 3729 O O . PRO B 1 166 ? 0.471 5.367 8.914 1 95.38 166 PRO B O 1
ATOM 3732 N N . PRO B 1 167 ? 1.353 4.855 6.945 1 96.81 167 PRO B N 1
ATOM 3733 C CA . PRO B 1 167 ? 0.135 4.164 6.516 1 96.81 167 PRO B CA 1
ATOM 3734 C C . PRO B 1 167 ? -0.053 2.816 7.207 1 96.81 167 PRO B C 1
ATOM 3736 O O . PRO B 1 167 ? 0.9 2.041 7.324 1 96.81 167 PRO B O 1
ATOM 3739 N N . PHE B 1 168 ? -1.233 2.605 7.695 1 94.88 168 PHE B N 1
ATOM 3740 C CA . PHE B 1 168 ? -1.598 1.3 8.227 1 94.88 168 PHE B CA 1
ATOM 3741 C C . PHE B 1 168 ? -2.482 0.541 7.246 1 94.88 168 PHE B C 1
ATOM 3743 O O . PHE B 1 168 ? -3.291 1.144 6.539 1 94.88 168 PHE B O 1
ATOM 3750 N N . PHE B 1 169 ? -2.363 -0.795 7.27 1 92.12 169 PHE B N 1
ATOM 3751 C CA . PHE B 1 169 ? -2.998 -1.574 6.211 1 92.12 169 PHE B CA 1
ATOM 3752 C C . PHE B 1 169 ? -3.955 -2.604 6.801 1 92.12 169 PHE B C 1
ATOM 3754 O O . PHE B 1 169 ? -4.656 -3.303 6.062 1 92.12 169 PHE B O 1
ATOM 3761 N N . ASP B 1 170 ? -3.988 -2.777 8.07 1 90.06 170 ASP B N 1
ATOM 3762 C CA . ASP B 1 170 ? -4.895 -3.719 8.727 1 90.06 170 ASP B CA 1
ATOM 3763 C C . ASP B 1 170 ? -5.809 -3.004 9.719 1 90.06 170 ASP B C 1
ATOM 3765 O O . ASP B 1 170 ? -5.367 -2.109 10.438 1 90.06 170 ASP B O 1
ATOM 3769 N N . ILE B 1 171 ? -7.047 -3.443 9.805 1 91.56 171 ILE B N 1
ATOM 3770 C CA . ILE B 1 171 ? -8.023 -2.836 10.703 1 91.56 171 ILE B CA 1
ATOM 3771 C C . ILE B 1 171 ? -7.512 -2.906 12.141 1 91.56 171 ILE B C 1
ATOM 3773 O O . ILE B 1 171 ? -7.688 -1.963 12.914 1 91.56 171 ILE B O 1
ATOM 3777 N N . ALA B 1 172 ? -6.863 -3.977 12.445 1 90.56 172 ALA B N 1
ATOM 3778 C CA . ALA B 1 172 ? -6.363 -4.168 13.805 1 90.56 172 ALA B CA 1
ATOM 3779 C C . ALA B 1 172 ? -5.32 -3.111 14.164 1 90.56 172 ALA B C 1
ATOM 3781 O O . ALA B 1 172 ? -5.207 -2.711 15.32 1 90.56 172 ALA B O 1
ATOM 3782 N N . HIS B 1 173 ? -4.543 -2.629 13.148 1 93.38 173 HIS B N 1
ATOM 3783 C CA . HIS B 1 173 ? -3.566 -1.57 13.383 1 93.38 173 HIS B CA 1
ATOM 3784 C C . HIS B 1 173 ? -4.25 -0.275 13.812 1 93.38 173 HIS B C 1
ATOM 3786 O O . HIS B 1 173 ? -3.773 0.414 14.719 1 93.38 173 HIS B O 1
ATOM 3792 N N . PHE B 1 174 ? -5.363 0.028 13.156 1 96.38 174 PHE B N 1
ATOM 3793 C CA . PHE B 1 174 ? -6.102 1.244 13.469 1 96.38 174 PHE B CA 1
ATOM 3794 C C . PHE B 1 174 ? -6.66 1.184 14.891 1 96.38 174 PHE B C 1
ATOM 3796 O O . PHE B 1 174 ? -6.586 2.164 15.633 1 96.38 174 PHE B O 1
ATOM 3803 N N . ASP B 1 175 ? -7.238 0.001 15.219 1 96.38 175 ASP B N 1
ATOM 3804 C CA . ASP B 1 175 ? -7.789 -0.175 16.562 1 96.38 175 ASP B CA 1
ATOM 3805 C C . ASP B 1 175 ? -6.715 0.029 17.625 1 96.38 175 ASP B C 1
ATOM 3807 O O . ASP B 1 175 ? -6.91 0.786 18.578 1 96.38 175 ASP B O 1
ATOM 3811 N N . ALA B 1 176 ? -5.59 -0.607 17.422 1 96.12 176 ALA B N 1
ATOM 3812 C CA . ALA B 1 176 ? -4.508 -0.563 18.391 1 96.12 176 ALA B CA 1
ATOM 3813 C C . ALA B 1 176 ? -3.943 0.849 18.531 1 96.12 176 ALA B C 1
ATOM 3815 O O . ALA B 1 176 ? -3.76 1.351 19.641 1 96.12 176 ALA B O 1
ATOM 3816 N N . MET B 1 177 ? -3.729 1.493 17.453 1 97.75 177 MET B N 1
ATOM 3817 C CA . MET B 1 177 ? -3.133 2.826 17.484 1 97.75 177 MET B CA 1
ATOM 3818 C C . MET B 1 177 ? -4.113 3.85 18.047 1 97.75 177 MET B C 1
ATOM 3820 O O . MET B 1 177 ? -3.729 4.707 18.844 1 97.75 177 MET B O 1
ATOM 3824 N N . ALA B 1 178 ? -5.355 3.766 17.609 1 98.56 178 ALA B N 1
ATOM 3825 C CA . ALA B 1 178 ? -6.355 4.699 18.125 1 98.56 178 ALA B CA 1
ATOM 3826 C C . ALA B 1 178 ? -6.488 4.578 19.641 1 98.56 178 ALA B C 1
ATOM 3828 O O . ALA B 1 178 ? -6.641 5.586 20.328 1 98.56 178 ALA B O 1
ATOM 3829 N N . GLU B 1 179 ? -6.469 3.303 20.094 1 98.5 179 GLU B N 1
ATOM 3830 C CA . GLU B 1 179 ? -6.531 3.09 21.547 1 98.5 179 GLU B CA 1
ATOM 3831 C C . GLU B 1 179 ? -5.395 3.814 22.266 1 98.5 179 GLU B C 1
ATOM 3833 O O . GLU B 1 179 ? -5.605 4.426 23.312 1 98.5 179 GLU B O 1
ATOM 3838 N N . ILE B 1 180 ? -4.25 3.795 21.703 1 98.62 180 ILE B N 1
ATOM 3839 C CA . ILE B 1 180 ? -3.08 4.445 22.281 1 98.62 180 ILE B CA 1
ATOM 3840 C C . ILE B 1 180 ? -3.236 5.965 22.188 1 98.62 180 ILE B C 1
ATOM 3842 O O . ILE B 1 180 ? -3.121 6.668 23.203 1 98.62 180 ILE B O 1
ATOM 3846 N N . LEU B 1 181 ? -3.545 6.512 21.047 1 98.81 181 LEU B N 1
ATOM 3847 C CA . LEU B 1 181 ? -3.588 7.949 20.797 1 98.81 181 LEU B CA 1
ATOM 3848 C C . LEU B 1 181 ? -4.668 8.617 21.641 1 98.81 181 LEU B C 1
ATOM 3850 O O . LEU B 1 181 ? -4.492 9.758 22.078 1 98.81 181 LEU B O 1
ATOM 3854 N N . ASN B 1 182 ? -5.727 7.918 21.906 1 98.88 182 ASN B N 1
ATOM 3855 C CA . ASN B 1 182 ? -6.852 8.445 22.656 1 98.88 182 ASN B CA 1
ATOM 3856 C C . ASN B 1 182 ? -6.48 8.688 24.125 1 98.88 182 ASN B C 1
ATOM 3858 O O . ASN B 1 182 ? -7.219 9.344 24.859 1 98.88 182 ASN B O 1
ATOM 3862 N N . LYS B 1 183 ? -5.375 8.133 24.578 1 98.69 183 LYS B N 1
ATOM 3863 C CA . LYS B 1 183 ? -4.941 8.305 25.953 1 98.69 183 LYS B CA 1
ATOM 3864 C C . LYS B 1 183 ? -4.277 9.656 26.172 1 98.69 183 LYS B C 1
ATOM 3866 O O . LYS B 1 183 ? -4.035 10.07 27.297 1 98.69 183 LYS B O 1
ATOM 3871 N N . PHE B 1 184 ? -3.994 10.422 25.125 1 98.75 184 PHE B N 1
ATOM 3872 C CA . PHE B 1 184 ? -3.188 11.633 25.219 1 98.75 184 PHE B CA 1
ATOM 3873 C C . PHE B 1 184 ? -3.943 12.836 24.672 1 98.75 184 PHE B C 1
ATOM 3875 O O . PHE B 1 184 ? -4.82 12.688 23.812 1 98.75 184 PHE B O 1
ATOM 3882 N N . PRO B 1 185 ? -3.664 14 25.141 1 98.44 185 PRO B N 1
ATOM 3883 C CA . PRO B 1 185 ? -4.352 15.211 24.672 1 98.44 185 PRO B CA 1
ATOM 3884 C C . PRO B 1 185 ? -3.795 15.727 23.344 1 98.44 185 PRO B C 1
ATOM 3886 O O . PRO B 1 185 ? -3.445 16.906 23.234 1 98.44 185 PRO B O 1
ATOM 3889 N N . LEU B 1 186 ? -3.764 14.914 22.344 1 98.75 186 LEU B N 1
ATOM 3890 C CA . LEU B 1 186 ? -3.307 15.281 21 1 98.75 186 LEU B CA 1
ATOM 3891 C C . LEU B 1 186 ? -4.289 16.25 20.328 1 98.75 186 LEU B C 1
ATOM 3893 O O . LEU B 1 186 ? -5.504 16.062 20.453 1 98.75 186 LEU B O 1
ATOM 3897 N N . VAL B 1 187 ? -3.73 17.188 19.594 1 98.31 187 VAL B N 1
ATOM 3898 C CA . VAL B 1 187 ? -4.594 18.109 18.859 1 98.31 187 VAL B CA 1
ATOM 3899 C C . VAL B 1 187 ? -5.027 17.484 17.547 1 98.31 187 VAL B C 1
ATOM 3901 O O . VAL B 1 187 ? -6.117 17.781 17.031 1 98.31 187 VAL B O 1
ATOM 3904 N N . TYR B 1 188 ? -4.145 16.656 17 1 98.56 188 TYR B N 1
ATOM 3905 C CA . TYR B 1 188 ? -4.539 16.031 15.734 1 98.56 188 TYR B CA 1
ATOM 3906 C C . TYR B 1 188 ? -3.662 14.828 15.43 1 98.56 188 TYR B C 1
ATOM 3908 O O . TYR B 1 188 ? -2.629 14.625 16.078 1 98.56 188 TYR B O 1
ATOM 3916 N N . VAL B 1 189 ? -4.109 14.039 14.539 1 98.69 189 VAL B N 1
ATOM 3917 C CA . VAL B 1 189 ? -3.377 12.961 13.883 1 98.69 189 VAL B CA 1
ATOM 3918 C C . VAL B 1 189 ? -3.33 13.203 12.375 1 98.69 189 VAL B C 1
ATOM 3920 O O . VAL B 1 189 ? -4.348 13.547 11.766 1 98.69 189 VAL B O 1
ATOM 3923 N N . ASN B 1 190 ? -2.102 13.125 11.859 1 98.62 190 ASN B N 1
ATOM 3924 C CA . ASN B 1 190 ? -1.899 13.219 10.422 1 98.62 190 ASN B CA 1
ATOM 3925 C C . ASN B 1 190 ? -1.546 11.867 9.812 1 98.62 190 ASN B C 1
ATOM 3927 O O . ASN B 1 190 ? -0.651 11.172 10.305 1 98.62 190 ASN B O 1
ATOM 3931 N N . SER B 1 191 ? -2.223 11.531 8.82 1 97.69 191 SER B N 1
ATOM 3932 C CA . SER B 1 191 ? -1.965 10.297 8.086 1 97.69 191 SER B CA 1
ATOM 3933 C C . SER B 1 191 ? -2.297 10.453 6.609 1 97.69 191 SER B C 1
ATOM 3935 O O . SER B 1 191 ? -3.305 11.07 6.254 1 97.69 191 SER B O 1
ATOM 3937 N N . ILE B 1 192 ? -1.413 10.086 5.711 1 97.69 192 ILE B N 1
ATOM 3938 C CA . ILE B 1 192 ? -0.328 9.133 5.918 1 97.69 192 ILE B CA 1
ATOM 3939 C C . ILE B 1 192 ? 0.989 9.742 5.441 1 97.69 192 ILE B C 1
ATOM 3941 O O . ILE B 1 192 ? 0.995 10.766 4.746 1 97.69 192 ILE B O 1
ATOM 3945 N N . ASN B 1 193 ? 2.164 9.125 5.914 1 95.25 193 ASN B N 1
ATOM 3946 C CA . ASN B 1 193 ? 3.42 9.281 5.188 1 95.25 193 ASN B CA 1
ATOM 3947 C C . ASN B 1 193 ? 3.439 8.43 3.92 1 95.25 193 ASN B C 1
ATOM 3949 O O . ASN B 1 193 ? 2.461 7.746 3.611 1 95.25 193 ASN B O 1
ATOM 3953 N N . SER B 1 194 ? 4.539 8.531 3.148 1 95.94 194 SER B N 1
ATOM 3954 C CA . SER B 1 194 ? 4.641 7.777 1.904 1 95.94 194 SER B CA 1
ATOM 3955 C C . SER B 1 194 ? 4.504 6.281 2.156 1 95.94 194 SER B C 1
ATOM 3957 O O . SER B 1 194 ? 4.773 5.805 3.262 1 95.94 194 SER B O 1
ATOM 3959 N N . ILE B 1 195 ? 4.008 5.555 1.171 1 96.44 195 ILE B N 1
ATOM 3960 C CA . ILE B 1 195 ? 3.871 4.109 1.28 1 96.44 195 ILE B CA 1
ATOM 3961 C C . ILE B 1 195 ? 5.148 3.432 0.785 1 96.44 195 ILE B C 1
ATOM 3963 O O . ILE B 1 195 ? 5.414 3.396 -0.419 1 96.44 195 ILE B O 1
ATOM 3967 N N . GLY B 1 196 ? 5.996 2.936 1.641 1 91.81 196 GLY B N 1
ATOM 3968 C CA . GLY B 1 196 ? 7.211 2.211 1.308 1 91.81 196 GLY B CA 1
ATOM 3969 C C . GLY B 1 196 ? 7.125 0.728 1.61 1 91.81 196 GLY B C 1
ATOM 3970 O O . GLY B 1 196 ? 6.367 0.31 2.486 1 91.81 196 GLY B O 1
ATOM 3971 N N . ASN B 1 197 ? 7.754 -0.069 0.899 1 93.75 197 ASN B N 1
ATOM 3972 C CA . ASN B 1 197 ? 8.641 0.231 -0.221 1 93.75 197 ASN B CA 1
ATOM 3973 C C . ASN B 1 197 ? 7.965 -0.057 -1.56 1 93.75 197 ASN B C 1
ATOM 3975 O O . ASN B 1 197 ? 7.176 -0.996 -1.673 1 93.75 197 ASN B O 1
ATOM 3979 N N . GLY B 1 198 ? 8.055 0.842 -2.463 1 98.38 198 GLY B N 1
ATOM 3980 C CA . GLY B 1 198 ? 7.73 0.639 -3.865 1 98.38 198 GLY B CA 1
ATOM 3981 C C . GLY B 1 198 ? 8.953 0.585 -4.762 1 98.38 198 GLY B C 1
ATOM 3982 O O . GLY B 1 198 ? 10.07 0.838 -4.312 1 98.38 198 GLY B O 1
ATOM 3983 N N . LEU B 1 199 ? 8.781 0.169 -5.961 1 98.81 199 LEU B N 1
ATOM 3984 C CA . LEU B 1 199 ? 9.789 0.161 -7.02 1 98.81 199 LEU B CA 1
ATOM 3985 C C . LEU B 1 199 ? 9.195 0.648 -8.336 1 98.81 199 LEU B C 1
ATOM 3987 O O . LEU B 1 199 ? 8.086 0.248 -8.711 1 98.81 199 LEU B O 1
ATOM 3991 N N . TYR B 1 200 ? 9.805 1.546 -8.953 1 98.81 200 TYR B N 1
ATOM 3992 C CA . TYR B 1 200 ? 9.438 2.006 -10.281 1 98.81 200 TYR B CA 1
ATOM 3993 C C . TYR B 1 200 ? 10.602 1.85 -11.258 1 98.81 200 TYR B C 1
ATOM 3995 O O . TYR B 1 200 ? 11.758 2.084 -10.891 1 98.81 200 TYR B O 1
ATOM 4003 N N . ILE B 1 201 ? 10.32 1.439 -12.492 1 98.75 201 ILE B N 1
ATOM 4004 C CA . ILE B 1 201 ? 11.344 1.042 -13.453 1 98.75 201 ILE B CA 1
ATOM 4005 C C . ILE B 1 201 ? 11.25 1.922 -14.703 1 98.75 201 ILE B C 1
ATOM 4007 O O . ILE B 1 201 ? 10.156 2.199 -15.195 1 98.75 201 ILE B O 1
ATOM 4011 N N . ASP B 1 202 ? 12.359 2.441 -15.148 1 98.56 202 ASP B N 1
ATOM 4012 C CA . ASP B 1 202 ? 12.5 2.889 -16.531 1 98.56 202 ASP B CA 1
ATOM 4013 C C . ASP B 1 202 ? 12.688 1.702 -17.469 1 98.56 202 ASP B C 1
ATOM 4015 O O . ASP B 1 202 ? 13.797 1.181 -17.609 1 98.56 202 ASP B O 1
ATOM 4019 N N . SER B 1 203 ? 11.625 1.325 -18.125 1 97.88 203 SER B N 1
ATOM 4020 C CA . SER B 1 203 ?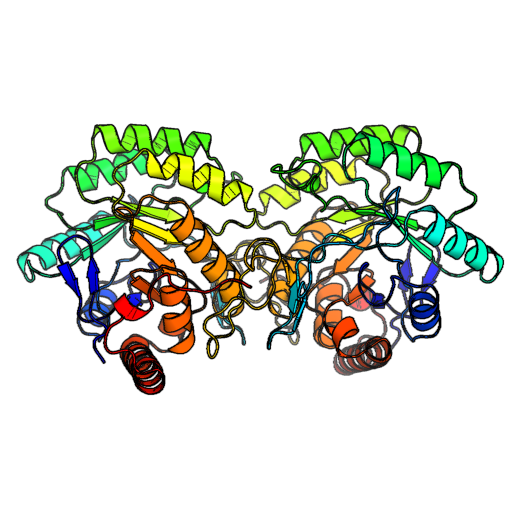 11.641 0.093 -18.906 1 97.88 203 SER B CA 1
ATOM 4021 C C . SER B 1 203 ? 12.555 0.222 -20.125 1 97.88 203 SER B C 1
ATOM 4023 O O . SER B 1 203 ? 13.125 -0.768 -20.594 1 97.88 203 SER B O 1
ATOM 4025 N N . ASP B 1 204 ? 12.633 1.466 -20.672 1 97.75 204 ASP B N 1
ATOM 4026 C CA . ASP B 1 204 ? 13.516 1.671 -21.812 1 97.75 204 ASP B CA 1
ATOM 4027 C C . ASP B 1 204 ? 14.977 1.432 -21.422 1 97.75 204 ASP B C 1
ATOM 4029 O O . ASP B 1 204 ? 15.711 0.75 -22.125 1 97.75 204 ASP B O 1
ATOM 4033 N N . LYS B 1 205 ? 15.398 1.923 -20.281 1 98.19 205 LYS B N 1
ATOM 4034 C CA . LYS B 1 205 ? 16.766 1.782 -19.797 1 98.19 205 LYS B CA 1
ATOM 4035 C C . LYS B 1 205 ? 16.953 0.49 -19.016 1 98.19 205 LYS B C 1
ATOM 4037 O O . LYS B 1 205 ? 18.078 0.089 -18.719 1 98.19 205 LYS B O 1
ATOM 4042 N N . GLU B 1 206 ? 15.836 -0.196 -18.641 1 98.81 206 GLU B N 1
ATOM 4043 C CA . GLU B 1 206 ? 15.82 -1.383 -17.781 1 98.81 206 GLU B CA 1
ATOM 4044 C C . GLU B 1 206 ? 16.578 -1.139 -16.484 1 98.81 206 GLU B C 1
ATOM 4046 O O . GLU B 1 206 ? 17.406 -1.948 -16.078 1 98.81 206 GLU B O 1
ATOM 4051 N N . GLU B 1 207 ? 16.219 -0.031 -15.773 1 98.81 207 GLU B N 1
ATOM 4052 C CA . GLU B 1 207 ? 16.891 0.468 -14.578 1 98.81 207 GLU B CA 1
ATOM 4053 C C . GLU B 1 207 ? 15.891 1.092 -13.602 1 98.81 207 GLU B C 1
ATOM 4055 O O . GLU B 1 207 ? 14.844 1.6 -14.016 1 98.81 207 GLU B O 1
ATOM 4060 N N . VAL B 1 208 ? 16.219 0.983 -12.328 1 98.75 208 VAL B N 1
ATOM 4061 C CA . VAL B 1 208 ? 15.406 1.691 -11.344 1 98.75 208 VAL B CA 1
ATOM 4062 C C . VAL B 1 208 ? 15.5 3.197 -11.578 1 98.75 208 VAL B C 1
ATOM 4064 O O . VAL B 1 208 ? 16.406 3.668 -12.258 1 98.75 208 VAL B O 1
ATOM 4067 N N . VAL B 1 209 ? 14.586 3.996 -10.938 1 98.88 209 VAL B N 1
ATOM 4068 C CA . VAL B 1 209 ? 14.516 5.406 -11.305 1 98.88 209 VAL B CA 1
ATOM 4069 C C . VAL B 1 209 ? 15.094 6.258 -10.172 1 98.88 209 VAL B C 1
ATOM 4071 O O . VAL B 1 209 ? 15.266 7.469 -10.328 1 98.88 209 VAL B O 1
ATOM 4074 N N . ILE B 1 210 ? 15.352 5.688 -8.984 1 98.69 210 ILE B N 1
ATOM 4075 C CA . ILE B 1 210 ? 16.047 6.371 -7.906 1 98.69 210 ILE B CA 1
ATOM 4076 C C . ILE B 1 210 ? 17.219 5.512 -7.418 1 98.69 210 ILE B C 1
ATOM 4078 O O . ILE B 1 210 ? 17.203 4.285 -7.57 1 98.69 210 ILE B O 1
ATOM 4082 N N . LYS B 1 211 ? 18.156 6.102 -6.738 1 98.31 211 LYS B N 1
ATOM 4083 C CA . LYS B 1 211 ? 19.422 5.445 -6.422 1 98.31 211 LYS B CA 1
ATOM 4084 C C . LYS B 1 211 ? 19.375 4.809 -5.035 1 98.31 211 LYS B C 1
ATOM 4086 O O . LYS B 1 211 ? 19.812 3.67 -4.855 1 98.31 211 LYS B O 1
ATOM 4091 N N . PRO B 1 212 ? 18.844 5.523 -4.008 1 97.38 212 PRO B N 1
ATOM 4092 C CA . PRO B 1 212 ? 18.969 4.98 -2.65 1 97.38 212 PRO B CA 1
ATOM 4093 C C . PRO B 1 212 ? 18.328 3.602 -2.506 1 97.38 212 PRO B C 1
ATOM 4095 O O . PRO B 1 212 ? 17.297 3.322 -3.141 1 97.38 212 PRO B O 1
ATOM 4098 N N . LYS B 1 213 ? 18.953 2.775 -1.788 1 95.19 213 LYS B N 1
ATOM 4099 C CA . LYS B 1 213 ? 18.422 1.476 -1.388 1 95.19 213 LYS B CA 1
ATOM 4100 C C . LYS B 1 213 ? 18.172 0.586 -2.604 1 95.19 213 LYS B C 1
ATOM 4102 O O . LYS B 1 213 ? 17.219 -0.198 -2.619 1 95.19 213 LYS B O 1
ATOM 4107 N N . GLY B 1 214 ? 18.891 0.855 -3.686 1 97.06 214 GLY B N 1
ATOM 4108 C CA . GLY B 1 214 ? 18.766 0.031 -4.879 1 97.06 214 GLY B CA 1
ATOM 4109 C C . GLY B 1 214 ? 17.5 0.309 -5.664 1 97.06 214 GLY B C 1
ATOM 4110 O O . GLY B 1 214 ? 17.031 -0.542 -6.426 1 97.06 214 GLY B O 1
ATOM 4111 N N . GLY B 1 215 ? 16.891 1.436 -5.43 1 98.25 215 GLY B N 1
ATOM 4112 C CA . GLY B 1 215 ? 15.719 1.829 -6.199 1 98.25 215 GLY B CA 1
ATOM 4113 C C . GLY B 1 215 ? 14.43 1.772 -5.398 1 98.25 215 GLY B C 1
ATOM 4114 O O . GLY B 1 215 ? 13.383 2.215 -5.867 1 98.25 215 GLY B O 1
ATOM 4115 N N . PHE B 1 216 ? 14.5 1.208 -4.152 1 98.12 216 PHE B N 1
ATOM 4116 C CA . PHE B 1 216 ? 13.312 1.126 -3.309 1 98.12 216 PHE B CA 1
ATOM 4117 C C . PHE B 1 216 ? 12.977 2.488 -2.715 1 98.12 216 PHE B C 1
ATOM 4119 O O . PHE B 1 216 ? 13.875 3.25 -2.348 1 98.12 216 PHE B O 1
ATOM 4126 N N . GLY B 1 217 ? 11.734 2.83 -2.627 1 97.69 217 GLY B N 1
ATOM 4127 C CA . GLY B 1 217 ? 11.336 4.129 -2.102 1 97.69 217 GLY B CA 1
ATOM 4128 C C . GLY B 1 217 ? 9.883 4.184 -1.685 1 97.69 217 GLY B C 1
ATOM 4129 O O . GLY B 1 217 ? 9.195 3.156 -1.654 1 97.69 217 GLY B O 1
ATOM 4130 N N . GLY B 1 218 ? 9.453 5.352 -1.257 1 97.62 218 GLY B N 1
ATOM 4131 C CA . GLY B 1 218 ? 8.07 5.602 -0.862 1 97.62 218 GLY B CA 1
ATOM 4132 C C . GLY B 1 218 ? 7.227 6.18 -1.981 1 97.62 218 GLY B C 1
ATOM 4133 O O . GLY B 1 218 ? 7.699 7.008 -2.76 1 97.62 218 GLY B O 1
ATOM 4134 N N . LEU B 1 219 ? 6.004 5.719 -2.027 1 98.56 219 LEU B N 1
ATOM 4135 C CA . LEU B 1 219 ? 5.086 6.113 -3.09 1 98.56 219 LEU B CA 1
ATOM 4136 C C . LEU B 1 219 ? 4.195 7.266 -2.637 1 98.56 219 LEU B C 1
ATOM 4138 O O . LEU B 1 219 ? 3.816 7.34 -1.466 1 98.56 219 LEU B O 1
ATOM 4142 N N . GLY B 1 220 ? 3.92 8.164 -3.52 1 98.44 220 GLY B N 1
ATOM 4143 C CA . GLY B 1 220 ? 2.912 9.203 -3.381 1 98.44 220 GLY B CA 1
ATOM 4144 C C . GLY B 1 220 ? 2.027 9.344 -4.605 1 98.44 220 GLY B C 1
ATOM 4145 O O . GLY B 1 220 ? 2.164 8.586 -5.566 1 98.44 220 GLY B O 1
ATOM 4146 N N . GLY B 1 221 ? 1.144 10.305 -4.566 1 98.38 221 GLY B N 1
ATOM 4147 C CA . GLY B 1 221 ? 0.261 10.547 -5.695 1 98.38 221 GLY B CA 1
ATOM 4148 C C . GLY B 1 221 ? -0.936 9.617 -5.73 1 98.38 221 GLY B C 1
ATOM 4149 O O . GLY B 1 221 ? -1.397 9.148 -4.688 1 98.38 221 GLY B O 1
ATOM 4150 N N . GLU B 1 222 ? -1.413 9.352 -6.879 1 98.38 222 GLU B N 1
ATOM 4151 C CA . GLU B 1 222 ? -2.645 8.586 -7.039 1 98.38 222 GLU B CA 1
ATOM 4152 C C . GLU B 1 222 ? -2.482 7.164 -6.508 1 98.38 222 GLU B C 1
ATOM 4154 O O . GLU B 1 222 ? -3.465 6.527 -6.125 1 98.38 222 GLU B O 1
ATOM 4159 N N . TYR B 1 223 ? -1.247 6.656 -6.43 1 98.44 223 TYR B N 1
ATOM 4160 C CA . TYR B 1 223 ? -0.984 5.32 -5.906 1 98.44 223 TYR B CA 1
ATOM 4161 C C . TYR B 1 223 ? -1.567 5.156 -4.508 1 98.44 223 TYR B C 1
ATOM 4163 O O . TYR B 1 223 ? -2.055 4.082 -4.152 1 98.44 223 TYR B O 1
ATOM 4171 N N . VAL B 1 224 ? -1.536 6.246 -3.717 1 98.56 224 VAL B N 1
ATOM 4172 C CA . VAL B 1 224 ? -1.706 6.047 -2.281 1 98.56 224 VAL B CA 1
ATOM 4173 C C . VAL B 1 224 ? -3.076 6.562 -1.846 1 98.56 224 VAL B C 1
ATOM 4175 O O . VAL B 1 224 ? -3.451 6.434 -0.678 1 98.56 224 VAL B O 1
ATOM 4178 N N . LYS B 1 225 ? -3.879 7.113 -2.766 1 98.75 225 LYS B N 1
ATOM 4179 C CA . LYS B 1 225 ? -5.129 7.789 -2.424 1 98.75 225 LYS B CA 1
ATOM 4180 C C . LYS B 1 225 ? -6.082 6.848 -1.695 1 98.75 225 LYS B C 1
ATOM 4182 O O . LYS B 1 225 ? -6.59 7.176 -0.622 1 98.75 225 LYS B O 1
ATOM 4187 N N . PRO B 1 226 ? -6.312 5.605 -2.191 1 98.88 226 PRO B N 1
ATOM 4188 C CA . PRO B 1 226 ? -7.266 4.754 -1.473 1 98.88 226 PRO B CA 1
ATOM 4189 C C . PRO B 1 226 ? -6.793 4.402 -0.063 1 98.88 226 PRO B C 1
ATOM 4191 O O . PRO B 1 226 ? -7.605 4.312 0.86 1 98.88 226 PRO B O 1
ATOM 4194 N N . THR B 1 227 ? -5.496 4.203 0.087 1 98.75 227 THR B N 1
ATOM 4195 C CA . THR B 1 227 ? -4.953 3.906 1.407 1 98.75 227 THR B CA 1
ATOM 4196 C C . THR B 1 227 ? -5.062 5.121 2.322 1 98.75 227 THR B C 1
ATOM 4198 O O . THR B 1 227 ? -5.391 4.988 3.504 1 98.75 227 THR B O 1
ATOM 4201 N N . ALA B 1 228 ? -4.781 6.285 1.759 1 98.88 228 ALA B N 1
ATOM 4202 C CA . ALA B 1 228 ? -4.898 7.516 2.535 1 98.88 228 ALA B CA 1
ATOM 4203 C C . ALA B 1 228 ? -6.328 7.723 3.023 1 98.88 228 ALA B C 1
ATOM 4205 O O . ALA B 1 228 ? -6.555 8.016 4.199 1 98.88 228 ALA B O 1
ATOM 4206 N N . LEU B 1 229 ? -7.305 7.547 2.139 1 98.94 229 LEU B N 1
ATOM 4207 C CA . LEU B 1 229 ? -8.711 7.688 2.508 1 98.94 229 LEU B CA 1
ATOM 4208 C C . LEU B 1 229 ? -9.094 6.68 3.59 1 98.94 229 LEU B C 1
ATOM 4210 O O . LEU B 1 229 ? -9.812 7.02 4.531 1 98.94 229 LEU B O 1
ATOM 4214 N N . ALA B 1 230 ? -8.586 5.469 3.432 1 98.88 230 ALA B N 1
ATOM 4215 C CA . ALA B 1 230 ? -8.867 4.438 4.426 1 98.88 230 ALA B CA 1
ATOM 4216 C C . ALA B 1 230 ? -8.336 4.836 5.797 1 98.88 230 ALA B C 1
ATOM 4218 O O . ALA B 1 230 ? -9.008 4.637 6.812 1 98.88 230 ALA B O 1
ATOM 4219 N N . ASN B 1 231 ? -7.129 5.344 5.832 1 98.81 231 ASN B N 1
ATOM 4220 C CA . ASN B 1 231 ? -6.547 5.773 7.102 1 98.81 231 ASN B CA 1
ATOM 4221 C C . ASN B 1 231 ? -7.352 6.906 7.734 1 98.81 231 ASN B C 1
ATOM 4223 O O . ASN B 1 231 ? -7.664 6.863 8.922 1 98.81 231 ASN B O 1
ATOM 4227 N N . VAL B 1 232 ? -7.691 7.914 6.938 1 98.94 232 VAL B N 1
ATOM 4228 C CA . VAL B 1 232 ? -8.477 9.039 7.445 1 98.94 232 VAL B CA 1
ATOM 4229 C C . VAL B 1 232 ? -9.805 8.531 8 1 98.94 232 VAL B C 1
ATOM 4231 O O . VAL B 1 232 ? -10.172 8.859 9.133 1 98.94 232 VAL B O 1
ATOM 4234 N N . ARG B 1 233 ? -10.5 7.719 7.258 1 98.88 233 ARG B N 1
ATOM 4235 C CA . ARG B 1 233 ? -11.812 7.195 7.648 1 98.88 233 ARG B CA 1
ATOM 4236 C C . ARG B 1 233 ? -11.711 6.359 8.914 1 98.88 233 ARG B C 1
ATOM 4238 O O . ARG B 1 233 ? -12.5 6.531 9.844 1 98.88 233 ARG B O 1
ATOM 4245 N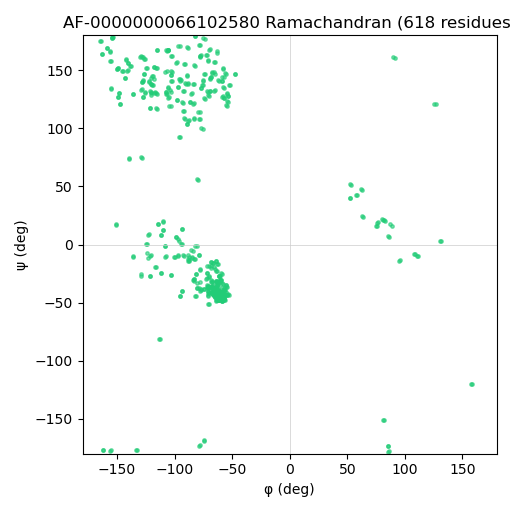 N . ALA B 1 234 ? -10.742 5.461 8.938 1 98.69 234 ALA B N 1
ATOM 4246 C CA . ALA B 1 234 ? -10.578 4.559 10.078 1 98.69 234 ALA B CA 1
ATOM 4247 C C . ALA B 1 234 ? -10.312 5.34 11.359 1 98.69 234 ALA B C 1
ATOM 4249 O O . ALA B 1 234 ? -10.93 5.078 12.391 1 98.69 234 ALA B O 1
ATOM 4250 N N . PHE B 1 235 ? -9.422 6.32 11.297 1 98.81 235 PHE B N 1
ATOM 4251 C CA . PHE B 1 235 ? -9.086 7.09 12.492 1 98.81 235 PHE B CA 1
ATOM 4252 C C . PHE B 1 235 ? -10.242 8.008 12.883 1 98.81 235 PHE B C 1
ATOM 4254 O O . PHE B 1 235 ? -10.5 8.203 14.07 1 98.81 235 PHE B O 1
ATOM 4261 N N . ALA B 1 236 ? -10.93 8.555 11.875 1 98.69 236 ALA B N 1
ATOM 4262 C CA . ALA B 1 236 ? -12.086 9.398 12.18 1 98.69 236 ALA B CA 1
ATOM 4263 C C . ALA B 1 236 ? -13.141 8.625 12.961 1 98.69 236 ALA B C 1
ATOM 4265 O O . ALA B 1 236 ? -13.836 9.195 13.805 1 98.69 236 ALA B O 1
ATOM 4266 N N . GLN B 1 237 ? -13.219 7.352 12.727 1 98.38 237 GLN B N 1
ATOM 4267 C CA . GLN B 1 237 ? -14.234 6.512 13.359 1 98.38 237 GLN B CA 1
ATOM 4268 C C . GLN B 1 237 ? -13.773 6.043 14.734 1 98.38 237 GLN B C 1
ATOM 4270 O O . GLN B 1 237 ? -14.578 5.512 15.516 1 98.38 237 GLN B O 1
ATOM 4275 N N . ARG B 1 238 ? -12.523 6.242 15.055 1 98.62 238 ARG B N 1
ATOM 4276 C CA . ARG B 1 238 ? -12 5.562 16.234 1 98.62 238 ARG B CA 1
ATOM 4277 C C . ARG B 1 238 ? -11.461 6.566 17.25 1 98.62 238 ARG B C 1
ATOM 4279 O O . ARG B 1 238 ? -11.438 6.289 18.453 1 98.62 238 ARG B O 1
ATOM 4286 N N . LEU B 1 239 ? -11 7.766 16.781 1 98.81 239 LEU B N 1
ATOM 4287 C CA . LEU B 1 239 ? -10.391 8.75 17.656 1 98.81 239 LEU B CA 1
ATOM 4288 C C . LEU B 1 239 ? -11.453 9.586 18.359 1 98.81 239 LEU B C 1
ATOM 4290 O O . LEU B 1 239 ? -12.555 9.758 17.844 1 98.81 239 LEU B O 1
ATOM 4294 N N . LYS B 1 240 ? -11.102 10.094 19.5 1 98.44 240 LYS B N 1
ATOM 4295 C CA . LYS B 1 240 ? -11.953 11.078 20.172 1 98.44 240 LYS B CA 1
ATOM 4296 C C . LYS B 1 240 ? -12.195 12.289 19.266 1 98.44 240 LYS B C 1
ATOM 4298 O O . LYS B 1 240 ? -11.289 12.727 18.547 1 98.44 240 LYS B O 1
ATOM 4303 N N . PRO B 1 241 ? -13.406 12.844 19.344 1 96.5 241 PRO B N 1
ATOM 4304 C CA . PRO B 1 241 ? -13.766 13.938 18.438 1 96.5 241 PRO B CA 1
ATOM 4305 C C . PRO B 1 241 ? -12.844 15.148 18.594 1 96.5 241 PRO B C 1
ATOM 4307 O O . PRO B 1 241 ? -12.711 15.953 17.672 1 96.5 241 PRO B O 1
ATOM 4310 N N . GLU B 1 242 ? -12.242 15.273 19.781 1 97.31 242 GLU B N 1
ATOM 4311 C CA . GLU B 1 242 ? -11.359 16.406 20.031 1 97.31 242 GLU B CA 1
ATOM 4312 C C . GLU B 1 242 ? -10.062 16.297 19.234 1 97.31 242 GLU B C 1
ATOM 4314 O O . GLU B 1 242 ? -9.383 17.297 19 1 97.31 242 GLU B O 1
ATOM 4319 N N . ILE B 1 243 ? -9.648 15.062 18.922 1 98.69 243 ILE B N 1
ATOM 4320 C CA . ILE B 1 243 ? -8.461 14.844 18.109 1 98.69 243 ILE B CA 1
ATOM 4321 C C . ILE B 1 243 ? -8.812 14.969 16.625 1 98.69 243 ILE B C 1
ATOM 4323 O O . ILE B 1 243 ? -9.492 14.102 16.078 1 98.69 243 ILE B O 1
ATOM 4327 N N . LYS B 1 244 ? -8.367 16.047 16.016 1 98.69 244 LYS B N 1
ATOM 4328 C CA . LYS B 1 244 ? -8.688 16.281 14.609 1 98.69 244 LYS B CA 1
ATOM 4329 C C . LYS B 1 244 ? -7.832 15.406 13.695 1 98.69 244 LYS B C 1
ATOM 4331 O O . LYS B 1 244 ? -6.855 14.797 14.148 1 98.69 244 LYS B O 1
ATOM 4336 N N . ILE B 1 245 ? -8.258 15.273 12.469 1 98.81 245 ILE B N 1
ATOM 4337 C CA . ILE B 1 245 ? -7.527 14.477 11.492 1 98.81 245 ILE B CA 1
ATOM 4338 C C . ILE B 1 245 ? -7.066 15.367 10.344 1 98.81 245 ILE B C 1
ATOM 4340 O O . ILE B 1 245 ? -7.84 16.172 9.82 1 98.81 245 ILE B O 1
ATOM 4344 N N . ILE B 1 246 ? -5.805 15.25 10.039 1 98.88 246 ILE B N 1
ATOM 4345 C CA . ILE B 1 246 ? -5.285 15.812 8.797 1 98.88 246 ILE B CA 1
ATOM 4346 C C . ILE B 1 246 ? -5.062 14.695 7.773 1 98.88 246 ILE B C 1
ATOM 4348 O O . ILE B 1 246 ? -4.34 13.734 8.047 1 98.88 246 ILE B O 1
ATOM 4352 N N . GLY B 1 247 ? -5.766 14.781 6.648 1 98.88 247 GLY B N 1
ATOM 4353 C CA . GLY B 1 247 ? -5.613 13.805 5.586 1 98.88 247 GLY B CA 1
ATOM 4354 C C . GLY B 1 247 ? -4.496 14.141 4.617 1 98.88 247 GLY B C 1
ATOM 4355 O O . GLY B 1 247 ? -4.496 15.219 4.02 1 98.88 247 GLY B O 1
ATOM 4356 N N . THR B 1 248 ? -3.533 13.234 4.465 1 98.69 248 THR B N 1
ATOM 4357 C CA . THR B 1 248 ? -2.412 13.406 3.549 1 98.69 248 THR B CA 1
ATOM 4358 C C . THR B 1 248 ? -2.307 12.219 2.596 1 98.69 248 THR B C 1
ATOM 4360 O O . THR B 1 248 ? -2.357 11.062 3.025 1 98.69 248 THR B O 1
ATOM 4363 N N . GLY B 1 249 ? -2.191 12.555 1.291 1 98.25 249 GLY B N 1
ATOM 4364 C CA . GLY B 1 249 ? -1.938 11.492 0.334 1 98.25 249 GLY B CA 1
ATOM 4365 C C . GLY B 1 249 ? -2.932 11.469 -0.812 1 98.25 249 GLY B C 1
ATOM 4366 O O . GLY B 1 249 ? -4.141 11.367 -0.59 1 98.25 249 GLY B O 1
ATOM 4367 N N . GLY B 1 250 ? -2.416 11.594 -2.012 1 98.44 250 GLY B N 1
ATOM 4368 C CA . GLY B 1 250 ? -3.189 11.32 -3.211 1 98.44 250 GLY B CA 1
ATOM 4369 C C . GLY B 1 250 ? -4.062 12.492 -3.633 1 98.44 250 GLY B C 1
ATOM 4370 O O . GLY B 1 250 ? -5.07 12.305 -4.316 1 98.44 250 GLY B O 1
ATOM 4371 N N . ILE B 1 251 ? -3.773 13.664 -3.207 1 98.81 251 ILE B N 1
ATOM 4372 C CA . ILE B 1 251 ? -4.594 14.82 -3.551 1 98.81 251 ILE B CA 1
ATOM 4373 C C . ILE B 1 251 ? -4.117 15.414 -4.871 1 98.81 251 ILE B C 1
ATOM 4375 O O . ILE B 1 251 ? -3.068 16.062 -4.926 1 98.81 251 ILE B O 1
ATOM 4379 N N . THR B 1 252 ? -4.91 15.219 -5.953 1 98.44 252 THR B N 1
ATOM 4380 C CA . THR B 1 252 ? -4.523 15.711 -7.273 1 98.44 252 THR B CA 1
ATOM 4381 C C . THR B 1 252 ? -5.512 16.75 -7.77 1 98.44 252 THR B C 1
ATOM 4383 O O . THR B 1 252 ? -5.195 17.547 -8.664 1 98.44 252 THR B O 1
ATOM 4386 N N . CYS B 1 253 ? -6.719 16.781 -7.203 1 98.75 253 CYS B N 1
ATOM 4387 C CA . CYS B 1 253 ? -7.781 17.688 -7.629 1 98.75 253 CYS B CA 1
ATOM 4388 C C . CYS B 1 253 ? -8.75 17.969 -6.484 1 98.75 253 CYS B C 1
ATOM 4390 O O . CYS B 1 253 ? -8.594 17.438 -5.387 1 98.75 253 CYS B O 1
ATOM 4392 N N . GLY B 1 254 ? -9.734 18.812 -6.766 1 98.81 254 GLY B N 1
ATOM 4393 C CA . GLY B 1 254 ? -10.711 19.188 -5.754 1 98.81 254 GLY B CA 1
ATOM 4394 C C . GLY B 1 254 ? -11.547 18.016 -5.262 1 98.81 254 GLY B C 1
ATOM 4395 O O . GLY B 1 254 ? -11.945 17.984 -4.102 1 98.81 254 GLY B O 1
ATOM 4396 N N . LYS B 1 255 ? -11.836 17.094 -6.098 1 98.81 255 LYS B N 1
ATOM 4397 C CA . LYS B 1 255 ? -12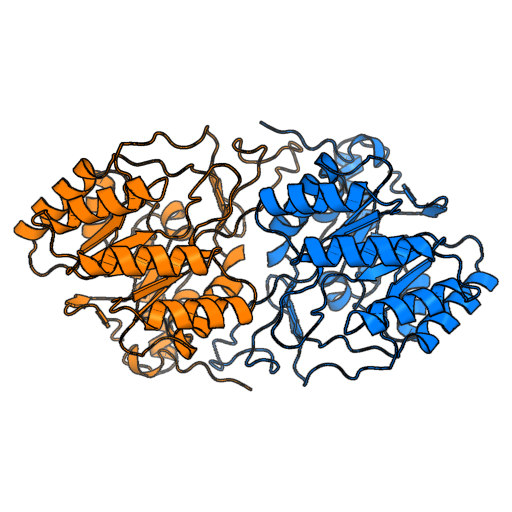.594 15.906 -5.711 1 98.81 255 LYS B CA 1
ATOM 4398 C C . LYS B 1 255 ? -11.859 15.125 -4.625 1 98.81 255 LYS B C 1
ATOM 4400 O O . LYS B 1 255 ? -12.484 14.586 -3.711 1 98.81 255 LYS B O 1
ATOM 4405 N N . ASP B 1 256 ? -10.547 15.023 -4.77 1 98.88 256 ASP B N 1
ATOM 4406 C CA . ASP B 1 256 ? -9.75 14.328 -3.758 1 98.88 256 ASP B CA 1
ATOM 4407 C C . ASP B 1 256 ? -9.859 15.031 -2.404 1 98.88 256 ASP B C 1
ATOM 4409 O O . ASP B 1 256 ? -9.953 14.375 -1.366 1 98.88 256 ASP B O 1
ATOM 4413 N N . VAL B 1 257 ? -9.781 16.359 -2.426 1 98.94 257 VAL B N 1
ATOM 4414 C CA . VAL B 1 257 ? -9.961 17.125 -1.2 1 98.94 257 VAL B CA 1
ATOM 4415 C C . VAL B 1 257 ? -11.336 16.828 -0.601 1 98.94 257 VAL B C 1
ATOM 4417 O O . VAL B 1 257 ? -11.445 16.516 0.587 1 98.94 257 VAL B O 1
ATOM 4420 N N . PHE B 1 258 ? -12.359 16.875 -1.461 1 98.94 258 PHE B N 1
ATOM 4421 C CA . PHE B 1 258 ? -13.742 16.625 -1.062 1 98.94 258 PHE B CA 1
ATOM 4422 C C . PHE B 1 258 ? -13.859 15.242 -0.41 1 98.94 258 PHE B C 1
ATOM 4424 O O . PHE B 1 258 ? -14.484 15.109 0.642 1 98.94 258 PHE B O 1
ATOM 4431 N N . GLU B 1 259 ? -13.258 14.281 -0.934 1 98.94 259 GLU B N 1
ATOM 4432 C CA . GLU B 1 259 ? -13.352 12.914 -0.443 1 98.94 259 GLU B CA 1
ATOM 4433 C C . GLU B 1 259 ? -12.641 12.758 0.897 1 98.94 259 GLU B C 1
ATOM 4435 O O . GLU B 1 259 ? -13.125 12.062 1.789 1 98.94 259 GLU B O 1
ATOM 4440 N N . HIS B 1 260 ? -11.477 13.359 1.053 1 98.94 260 HIS B N 1
ATOM 4441 C CA . HIS B 1 260 ? -10.805 13.328 2.35 1 98.94 260 HIS B CA 1
ATOM 4442 C C . HIS B 1 260 ? -11.688 13.945 3.434 1 98.94 260 HIS B C 1
ATOM 4444 O O . HIS B 1 260 ? -11.781 13.414 4.543 1 98.94 260 HIS B O 1
ATOM 4450 N N . LEU B 1 261 ? -12.312 15.086 3.111 1 98.94 261 LEU B N 1
ATOM 4451 C CA . LEU B 1 261 ? -13.211 15.742 4.062 1 98.94 261 LEU B CA 1
ATOM 4452 C C . LEU B 1 261 ? -14.414 14.859 4.375 1 98.94 261 LEU B C 1
ATOM 4454 O O . LEU B 1 261 ? -14.805 14.727 5.535 1 98.94 261 LEU B O 1
ATOM 4458 N N . LEU B 1 262 ? -14.945 14.25 3.334 1 98.88 262 LEU B N 1
ATOM 4459 C CA . LEU B 1 262 ? -16.078 13.344 3.502 1 98.88 262 LEU B CA 1
ATOM 4460 C C . LEU B 1 262 ? -15.711 12.203 4.449 1 98.88 262 LEU B C 1
ATOM 4462 O O . LEU B 1 262 ? -16.562 11.727 5.207 1 98.88 262 LEU B O 1
ATOM 4466 N N . CYS B 1 263 ? -14.469 11.758 4.457 1 98.88 263 CYS B N 1
ATOM 4467 C CA . CYS B 1 263 ? -13.992 10.664 5.293 1 98.88 263 CYS B CA 1
ATOM 4468 C C . CYS B 1 263 ? -13.766 11.141 6.727 1 98.88 263 CYS B C 1
ATOM 4470 O O . CYS B 1 263 ? -13.625 10.32 7.637 1 98.88 263 CYS B O 1
ATOM 4472 N N . GLY B 1 264 ? -13.586 12.445 6.941 1 98.81 264 GLY B N 1
ATOM 4473 C CA . GLY B 1 264 ? -13.508 12.93 8.305 1 98.81 264 GLY B CA 1
ATOM 4474 C C . GLY B 1 264 ? -12.32 13.844 8.547 1 98.81 264 GLY B C 1
ATOM 4475 O O . GLY B 1 264 ? -12.109 14.32 9.664 1 98.81 264 GLY B O 1
ATOM 4476 N N . ALA B 1 265 ? -11.523 14.172 7.531 1 98.88 265 ALA B N 1
ATOM 4477 C CA . ALA B 1 265 ? -10.391 15.07 7.688 1 98.88 265 ALA B CA 1
ATOM 4478 C C . ALA B 1 265 ? -10.852 16.5 7.984 1 98.88 265 ALA B C 1
ATOM 4480 O O . ALA B 1 265 ? -11.875 16.938 7.461 1 98.88 265 ALA B O 1
ATOM 4481 N N . THR B 1 266 ? -10.094 17.172 8.812 1 98.75 266 THR B N 1
ATOM 4482 C CA . THR B 1 266 ? -10.328 18.594 9.078 1 98.75 266 THR B CA 1
ATOM 4483 C C . THR B 1 266 ? -9.477 19.453 8.156 1 98.75 266 THR B C 1
ATOM 4485 O O . THR B 1 266 ? -9.922 20.516 7.715 1 98.75 266 THR B O 1
ATOM 4488 N N . LEU B 1 267 ? -8.258 19.047 7.934 1 98.81 267 LEU B N 1
ATOM 4489 C CA . LEU B 1 267 ? -7.328 19.641 6.973 1 98.81 267 LEU B CA 1
ATOM 4490 C C . LEU B 1 267 ? -6.789 18.562 6.023 1 98.81 267 LEU B C 1
ATOM 4492 O O . LEU B 1 267 ? -6.863 17.375 6.32 1 98.81 267 LEU B O 1
ATOM 4496 N N . VAL B 1 268 ? -6.305 19.047 4.898 1 98.88 268 VAL B N 1
ATOM 4497 C CA . VAL B 1 268 ? -5.723 18.156 3.895 1 98.88 268 VAL B CA 1
ATOM 4498 C C . VAL B 1 268 ? -4.34 18.672 3.494 1 98.88 268 VAL B C 1
ATOM 4500 O O . VAL B 1 268 ? -4.164 19.875 3.256 1 98.88 268 VAL B O 1
ATOM 4503 N N . GLN B 1 269 ? -3.35 17.75 3.455 1 98.88 269 GLN B N 1
ATOM 4504 C CA . GLN B 1 269 ? -1.996 18.125 3.047 1 98.88 269 GLN B CA 1
ATOM 4505 C C . GLN B 1 269 ? -1.688 17.609 1.643 1 98.88 269 GLN B C 1
ATOM 4507 O O . GLN B 1 269 ? -1.982 16.453 1.313 1 98.88 269 GLN B O 1
ATOM 4512 N N . VAL B 1 270 ? -1.104 18.469 0.864 1 98.88 270 VAL B N 1
ATOM 4513 C CA . VAL B 1 270 ? -0.755 18.188 -0.524 1 98.88 270 VAL B CA 1
ATOM 4514 C C . VAL B 1 270 ? 0.753 17.984 -0.646 1 98.88 270 VAL B C 1
ATOM 4516 O O . VAL B 1 270 ? 1.54 18.812 -0.186 1 98.88 270 VAL B O 1
ATOM 4519 N N . GLY B 1 271 ? 1.155 16.859 -1.227 1 98.44 271 GLY B N 1
ATOM 4520 C CA . GLY B 1 271 ? 2.566 16.547 -1.4 1 98.44 271 GLY B CA 1
ATOM 4521 C C . GLY B 1 271 ? 3.002 16.547 -2.854 1 98.44 271 GLY B C 1
ATOM 4522 O O . GLY B 1 271 ? 3.41 17.578 -3.385 1 98.44 271 GLY B O 1
ATOM 4523 N N . THR B 1 272 ? 2.742 15.438 -3.564 1 98.75 272 THR B N 1
ATOM 4524 C CA . THR B 1 272 ? 3.223 15.219 -4.926 1 98.75 272 THR B CA 1
ATOM 4525 C C . THR B 1 272 ? 2.746 16.344 -5.848 1 98.75 272 THR B C 1
ATOM 4527 O O . THR B 1 272 ? 3.533 16.891 -6.625 1 98.75 272 THR B O 1
ATOM 4530 N N . GLN B 1 273 ? 1.491 16.719 -5.781 1 98.75 273 GLN B N 1
ATOM 4531 C CA . GLN B 1 273 ? 0.958 17.734 -6.68 1 98.75 273 GLN B CA 1
ATOM 4532 C C . GLN B 1 273 ? 1.596 19.094 -6.414 1 98.75 273 GLN B C 1
ATOM 4534 O O . GLN B 1 273 ? 1.801 19.891 -7.34 1 98.75 273 GLN B O 1
ATOM 4539 N N . LEU B 1 274 ? 1.803 19.391 -5.145 1 98.81 274 LEU B N 1
ATOM 4540 C CA . LEU B 1 274 ? 2.51 20.625 -4.812 1 98.81 274 LEU B CA 1
ATOM 4541 C C . LEU B 1 274 ? 3.918 20.609 -5.402 1 98.81 274 LEU B C 1
ATOM 4543 O O . LEU B 1 274 ? 4.367 21.625 -5.953 1 98.81 274 LEU B O 1
ATOM 4547 N N . HIS B 1 275 ? 4.637 19.5 -5.25 1 98.56 275 HIS B N 1
ATOM 4548 C CA . HIS B 1 275 ? 5.973 19.375 -5.824 1 98.56 275 HIS B CA 1
ATOM 4549 C C . HIS B 1 275 ? 5.949 19.625 -7.328 1 98.56 275 HIS B C 1
ATOM 4551 O O . HIS B 1 275 ? 6.824 20.312 -7.863 1 98.56 275 HIS B O 1
ATOM 4557 N N . GLN B 1 276 ? 4.941 19.141 -7.98 1 98.25 276 GLN B N 1
ATOM 4558 C CA . GLN B 1 276 ? 4.871 19.141 -9.438 1 98.25 276 GLN B CA 1
ATOM 4559 C C . GLN B 1 276 ? 4.363 20.484 -9.961 1 98.25 276 GLN B C 1
ATOM 4561 O O . GLN B 1 276 ? 4.773 20.922 -11.031 1 98.25 276 GLN B O 1
ATOM 4566 N N . GLU B 1 277 ? 3.525 21.188 -9.195 1 97.88 277 GLU B N 1
ATOM 4567 C CA . GLU B 1 277 ? 2.85 22.375 -9.711 1 97.88 277 GLU B CA 1
ATOM 4568 C C . GLU B 1 277 ? 3.355 23.641 -9.031 1 97.88 277 GLU B C 1
ATOM 4570 O O . GLU B 1 277 ? 3.223 24.734 -9.57 1 97.88 277 GLU B O 1
ATOM 4575 N N . GLY B 1 278 ? 3.885 23.5 -7.82 1 98.31 278 GLY B N 1
ATOM 4576 C CA . GLY B 1 278 ? 4.203 24.672 -7.008 1 98.31 278 GLY B CA 1
ATOM 4577 C C . GLY B 1 278 ? 3.02 25.172 -6.207 1 98.31 278 GLY B C 1
ATOM 4578 O O . GLY B 1 278 ? 1.943 24.578 -6.23 1 98.31 278 GLY B O 1
ATOM 4579 N N . PRO B 1 279 ? 3.166 26.234 -5.469 1 98.62 279 PRO B N 1
ATOM 4580 C CA . PRO B 1 279 ? 2.166 26.719 -4.516 1 98.62 279 PRO B CA 1
ATOM 4581 C C . PRO B 1 279 ? 0.855 27.125 -5.188 1 98.62 279 PRO B C 1
ATOM 4583 O O . PRO B 1 279 ? -0.171 27.266 -4.516 1 98.62 279 PRO B O 1
ATOM 4586 N N . GLN B 1 280 ? 0.826 27.328 -6.492 1 98.44 280 GLN B N 1
ATOM 4587 C CA . GLN B 1 280 ? -0.396 27.688 -7.207 1 98.44 280 GLN B CA 1
ATOM 4588 C C . GLN B 1 280 ? -1.427 26.562 -7.117 1 98.44 280 GLN B C 1
ATOM 4590 O O . GLN B 1 280 ? -2.605 26.766 -7.41 1 98.44 280 GLN B O 1
ATOM 4595 N N . VAL B 1 281 ? -0.998 25.406 -6.703 1 98.81 281 VAL B N 1
ATOM 4596 C CA . VAL B 1 281 ? -1.877 24.25 -6.594 1 98.81 281 VAL B CA 1
ATOM 4597 C C . VAL B 1 281 ? -3.002 24.531 -5.605 1 98.81 281 VAL B C 1
ATOM 4599 O O . VAL B 1 281 ? -4.125 24.047 -5.773 1 98.81 281 VAL B O 1
ATOM 4602 N N . PHE B 1 282 ? -2.736 25.344 -4.613 1 98.81 282 PHE B N 1
ATOM 4603 C CA . PHE B 1 282 ? -3.703 25.578 -3.549 1 98.81 282 PHE B CA 1
ATOM 4604 C C . PHE B 1 282 ? -4.883 26.391 -4.062 1 98.81 282 PHE B C 1
ATOM 4606 O O . PHE B 1 282 ? -6.031 26.125 -3.709 1 98.81 282 PHE B O 1
ATOM 4613 N N . GLU B 1 283 ? -4.582 27.359 -4.891 1 98.69 283 GLU B N 1
ATOM 4614 C CA . GLU B 1 283 ? -5.668 28.109 -5.504 1 98.69 283 GLU B CA 1
ATOM 4615 C C . GLU B 1 283 ? -6.555 27.219 -6.363 1 98.69 283 GLU B C 1
ATOM 4617 O O . GLU B 1 283 ? -7.781 27.297 -6.285 1 98.69 283 GLU B O 1
ATOM 4622 N N . ARG B 1 284 ? -5.953 26.422 -7.125 1 98.62 284 ARG B N 1
ATOM 4623 C CA . ARG B 1 284 ? -6.68 25.531 -8.023 1 98.62 284 ARG B CA 1
ATOM 4624 C C . ARG B 1 284 ? -7.543 24.547 -7.238 1 98.62 284 ARG B C 1
ATOM 4626 O O . ARG B 1 284 ? -8.727 24.391 -7.535 1 98.62 284 ARG B O 1
ATOM 4633 N N . LEU B 1 285 ? -6.984 23.922 -6.238 1 98.88 285 LEU B N 1
ATOM 4634 C CA . LEU B 1 285 ? -7.707 22.938 -5.438 1 98.88 285 LEU B CA 1
ATOM 4635 C C . LEU B 1 285 ? -8.875 23.578 -4.703 1 98.88 285 LEU B C 1
ATOM 4637 O O . LEU B 1 285 ? -9.953 23 -4.609 1 98.88 285 LEU B O 1
ATOM 4641 N N . ALA B 1 286 ? -8.641 24.797 -4.137 1 98.88 286 ALA B N 1
ATOM 4642 C CA . ALA B 1 286 ? -9.703 25.5 -3.432 1 98.88 286 ALA B CA 1
ATOM 4643 C C . ALA B 1 286 ? -10.875 25.797 -4.355 1 98.88 286 ALA B C 1
ATOM 4645 O O . ALA B 1 286 ? -12.039 25.594 -3.986 1 98.88 286 ALA B O 1
ATOM 4646 N N . LYS B 1 287 ? -10.555 26.266 -5.547 1 98.81 287 LYS B N 1
ATOM 4647 C CA . LYS B 1 287 ? -11.586 26.578 -6.531 1 98.81 287 LYS B CA 1
ATOM 4648 C C . LYS B 1 287 ? -12.367 25.328 -6.926 1 98.81 287 LYS B C 1
ATOM 4650 O O . LYS B 1 287 ? -13.602 25.359 -6.984 1 98.81 287 LYS B O 1
ATOM 4655 N N . GLU B 1 288 ? -11.648 24.25 -7.191 1 98.88 288 GLU B N 1
ATOM 4656 C CA . GLU B 1 288 ? -12.289 23 -7.586 1 98.88 288 GLU B CA 1
ATOM 4657 C C . GLU B 1 288 ? -13.18 22.469 -6.473 1 98.88 288 GLU B C 1
ATOM 4659 O O . GLU B 1 288 ? -14.273 21.953 -6.738 1 98.88 288 GLU B O 1
ATOM 4664 N N . LEU B 1 289 ? -12.734 22.594 -5.211 1 98.88 289 LEU B N 1
ATOM 4665 C CA . LEU B 1 289 ? -13.547 22.156 -4.078 1 98.88 289 LEU B CA 1
ATOM 4666 C C . LEU B 1 289 ? -14.836 22.969 -3.996 1 98.88 289 LEU B C 1
ATOM 4668 O O . LEU B 1 289 ? -15.922 22.422 -3.809 1 98.88 289 LEU B O 1
ATOM 4672 N N . GLN B 1 290 ? -14.719 24.266 -4.133 1 98.88 290 GLN B N 1
ATOM 4673 C CA . GLN B 1 290 ? -15.875 25.141 -4.066 1 98.88 290 GLN B CA 1
ATOM 4674 C C . GLN B 1 290 ? -16.875 24.828 -5.184 1 98.88 290 GLN B C 1
ATOM 4676 O O . GLN B 1 290 ? -18.078 24.906 -4.98 1 98.88 290 GLN B O 1
ATOM 4681 N N . GLU B 1 291 ? -16.344 24.531 -6.367 1 98.81 291 GLU B N 1
ATOM 4682 C CA . GLU B 1 291 ? -17.203 24.156 -7.484 1 98.81 291 GLU B CA 1
ATOM 4683 C C . GLU B 1 291 ? -17.984 22.891 -7.18 1 98.81 291 GLU B C 1
ATOM 4685 O O . GLU B 1 291 ? -19.172 22.797 -7.496 1 98.81 291 GLU B O 1
ATOM 4690 N N . ILE B 1 292 ? -17.391 21.906 -6.574 1 98.75 292 ILE B N 1
ATOM 4691 C CA . ILE B 1 292 ? -18.047 20.656 -6.188 1 98.75 292 ILE B CA 1
ATOM 4692 C C . ILE B 1 292 ? -19.125 20.953 -5.137 1 98.75 292 ILE B C 1
ATOM 4694 O O . ILE B 1 292 ? -20.25 20.453 -5.23 1 98.75 292 ILE B O 1
ATOM 4698 N N . MET B 1 293 ? -18.797 21.766 -4.152 1 98.75 293 MET B N 1
ATOM 4699 C CA . MET B 1 293 ? -19.75 22.141 -3.107 1 98.75 293 MET B CA 1
ATOM 4700 C C . MET B 1 293 ? -20.969 22.844 -3.703 1 98.75 293 MET B C 1
ATOM 4702 O O . MET B 1 293 ? -22.094 22.516 -3.359 1 98.75 293 MET B O 1
ATOM 4706 N N . ALA B 1 294 ? -20.672 23.734 -4.605 1 98.69 294 ALA B N 1
ATOM 4707 C CA . ALA B 1 294 ? -21.766 24.453 -5.258 1 98.69 294 ALA B CA 1
ATOM 4708 C C . ALA B 1 294 ? -22.672 23.5 -6.02 1 98.69 294 ALA B C 1
ATOM 4710 O O . ALA B 1 294 ? -23.906 23.594 -5.914 1 98.69 294 ALA B O 1
ATOM 4711 N N . ALA B 1 295 ? -22.094 22.625 -6.766 1 98.62 295 ALA B N 1
ATOM 4712 C CA . ALA B 1 295 ? -22.859 21.656 -7.562 1 98.62 295 ALA B CA 1
ATOM 4713 C C . ALA B 1 295 ? -23.719 20.766 -6.672 1 98.62 295 ALA B C 1
ATOM 4715 O O . ALA B 1 295 ? -24.797 20.359 -7.07 1 98.62 295 ALA B O 1
ATOM 4716 N N . LYS B 1 296 ? -23.281 20.578 -5.43 1 98.44 296 LYS B N 1
ATOM 4717 C CA . LYS B 1 296 ? -23.984 19.656 -4.535 1 98.44 296 LYS B CA 1
ATOM 4718 C C . LYS B 1 296 ? -24.891 20.422 -3.57 1 98.44 296 LYS B C 1
ATOM 4720 O O . LYS B 1 296 ? -25.609 19.797 -2.779 1 98.44 296 LYS B O 1
ATOM 4725 N N . GLY B 1 297 ? -24.75 21.703 -3.539 1 98.5 297 GLY B N 1
ATOM 4726 C CA . GLY B 1 297 ? -25.594 22.531 -2.705 1 98.5 297 GLY B CA 1
ATOM 4727 C C . GLY B 1 297 ? -25.047 22.719 -1.298 1 98.5 297 GLY B C 1
ATOM 4728 O O . GLY B 1 297 ? -25.797 23.047 -0.377 1 98.5 297 GLY B O 1
ATOM 4729 N N . TYR B 1 298 ? -23.797 22.406 -1.115 1 98.69 298 TYR B N 1
ATOM 4730 C CA . TYR B 1 298 ? -23.188 22.625 0.188 1 98.69 298 TYR B CA 1
ATOM 4731 C C . TYR B 1 298 ? -22.719 24.078 0.33 1 98.69 298 TYR B C 1
ATOM 4733 O O . TYR B 1 298 ? -22.062 24.609 -0.565 1 98.69 298 TYR B O 1
ATOM 4741 N N . GLU B 1 299 ? -22.938 24.688 1.476 1 98.44 299 GLU B N 1
ATOM 4742 C CA . GLU B 1 299 ? -22.531 26.062 1.725 1 98.44 299 GLU B CA 1
ATOM 4743 C C . GLU B 1 299 ? -21.266 26.109 2.594 1 98.44 299 GLU B C 1
ATOM 4745 O O . GLU B 1 299 ? -20.547 27.109 2.582 1 98.44 299 GLU B O 1
ATOM 4750 N N . SER B 1 300 ? -21.156 25.062 3.334 1 98.31 300 SER B N 1
ATOM 4751 C CA . SER B 1 300 ? -19.984 24.953 4.199 1 98.31 300 SER B CA 1
ATOM 4752 C C . SER B 1 300 ? -19.484 23.531 4.27 1 98.31 300 SER B C 1
ATOM 4754 O O . SER B 1 300 ? -20.219 22.578 4.012 1 98.31 300 SER B O 1
ATOM 4756 N N . ILE B 1 301 ? -18.234 23.406 4.652 1 98.19 301 ILE B N 1
ATOM 4757 C CA . ILE B 1 301 ? -17.562 22.109 4.75 1 98.19 301 ILE B CA 1
ATOM 4758 C C . ILE B 1 301 ? -18.266 21.25 5.797 1 98.19 301 ILE B C 1
ATOM 4760 O O . ILE B 1 301 ? -18.391 20.031 5.629 1 98.19 301 ILE B O 1
ATOM 4764 N N . GLU B 1 302 ? -18.75 21.859 6.82 1 97.25 302 GLU B N 1
ATOM 4765 C CA . GLU B 1 302 ? -19.328 21.156 7.957 1 97.25 302 GLU B CA 1
ATOM 4766 C C . GLU B 1 302 ? -20.578 20.391 7.551 1 97.25 302 GLU B C 1
ATOM 4768 O O . GLU B 1 302 ? -21.016 19.469 8.25 1 97.25 302 GLU B O 1
ATOM 4773 N N . GLU B 1 303 ? -21.141 20.766 6.504 1 98.44 303 GLU B N 1
ATOM 4774 C CA . GLU B 1 303 ? -22.375 20.125 6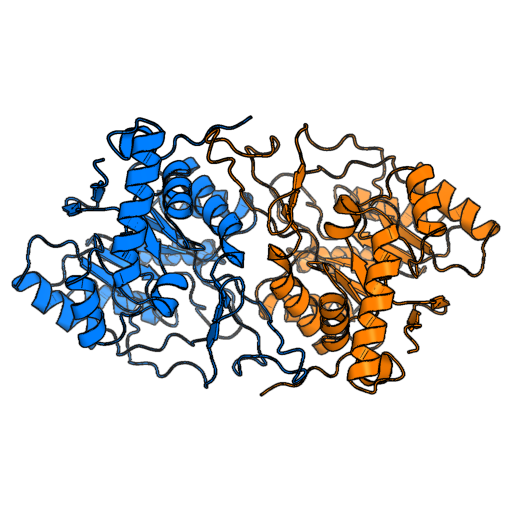.043 1 98.44 303 GLU B CA 1
ATOM 4775 C C . GLU B 1 303 ? -22.109 18.703 5.543 1 98.44 303 GLU B C 1
ATOM 4777 O O . GLU B 1 303 ? -23.031 17.891 5.449 1 98.44 303 GLU B O 1
ATOM 4782 N N . PHE B 1 304 ? -20.781 18.391 5.215 1 98.56 304 PHE B N 1
ATOM 4783 C CA . PHE B 1 304 ? -20.562 17.062 4.645 1 98.56 304 PHE B CA 1
ATOM 4784 C C . PHE B 1 304 ? -19.344 16.406 5.266 1 98.56 304 PHE B C 1
ATOM 4786 O O . PHE B 1 304 ? -19.109 15.211 5.055 1 98.56 304 PHE B O 1
ATOM 4793 N N . ARG B 1 305 ? -18.516 17.078 6.031 1 98.44 305 ARG B N 1
ATOM 4794 C CA . ARG B 1 305 ? -17.344 16.469 6.633 1 98.44 305 ARG B CA 1
ATOM 4795 C C . ARG B 1 305 ? -17.719 15.273 7.508 1 98.44 305 ARG B C 1
ATOM 4797 O O . ARG B 1 305 ? -18.578 15.383 8.375 1 98.44 305 ARG B O 1
ATOM 4804 N N . GLY B 1 306 ? -17.094 14.133 7.277 1 98.56 306 GLY B N 1
ATOM 4805 C CA . GLY B 1 306 ? -17.281 12.945 8.102 1 98.56 306 GLY B CA 1
ATOM 4806 C C . GLY B 1 306 ? -18.609 12.25 7.848 1 98.56 306 GLY B C 1
ATOM 4807 O O . GLY B 1 306 ? -19.031 11.406 8.641 1 98.56 306 GLY B O 1
ATOM 4808 N N . LYS B 1 307 ? -19.25 12.562 6.766 1 98.69 307 LYS B N 1
ATOM 4809 C CA . LYS B 1 307 ? -20.594 12.031 6.559 1 98.69 307 LYS B CA 1
ATOM 4810 C C . LYS B 1 307 ? -20.609 10.992 5.441 1 98.69 307 LYS B C 1
ATOM 4812 O O . LYS B 1 307 ? -21.656 10.766 4.82 1 98.69 307 LYS B O 1
ATOM 4817 N N . LEU B 1 308 ? -19.469 10.398 5.09 1 98.88 308 LEU B N 1
ATOM 4818 C CA . LEU B 1 308 ? -19.422 9.32 4.105 1 98.88 308 LEU B CA 1
ATOM 4819 C C . LEU B 1 308 ? -20.391 8.203 4.477 1 98.88 308 LEU B C 1
ATOM 4821 O O . LEU B 1 308 ? -20.359 7.711 5.609 1 98.88 308 LEU B O 1
ATOM 4825 N N . LYS B 1 309 ? -21.219 7.844 3.516 1 98.69 309 LYS B N 1
ATOM 4826 C CA . LYS B 1 309 ? -22.25 6.832 3.775 1 98.69 309 LYS B CA 1
ATOM 4827 C C . LYS B 1 309 ? -21.719 5.43 3.482 1 98.69 309 LYS B C 1
ATOM 4829 O O . LYS B 1 309 ? -20.891 5.25 2.592 1 98.69 309 LYS B O 1
ATOM 4834 N N . GLU B 1 310 ? -22.172 4.512 4.246 1 97.56 310 GLU B N 1
ATOM 4835 C CA . GLU B 1 310 ? -21.953 3.092 3.971 1 97.56 310 GLU B CA 1
ATOM 4836 C C . GLU B 1 310 ? -23.156 2.488 3.25 1 97.56 310 GLU B C 1
ATOM 4838 O O . GLU B 1 310 ? -24.188 3.148 3.092 1 97.56 310 GLU B O 1
ATOM 4843 N N . MET B 1 311 ? -22.984 1.223 2.771 1 94.88 311 MET B N 1
ATOM 4844 C CA . MET B 1 311 ? -24.047 0.517 2.064 1 94.88 311 MET B CA 1
ATOM 4845 C C . MET B 1 311 ? -24.844 -0.368 3.02 1 94.88 311 MET B C 1
ATOM 4847 O O . MET B 1 311 ? -24.281 -0.937 3.957 1 94.88 311 MET B O 1
#

Sequence (622 aa):
MDISVEFSGHKLANVLMNASGIHCMTIKEMDELAASQAGAFVAKTATPNPRQGNEEPRYFDTPLGSINSMGLPNLGIDYYLDYQIARQKEFPEELRFLSVSGMNYEENIAILKKVQESEYTGVTEFNLSCPNLPGKPQIAYDFELTEKLLTEVFQFFTKPLGVKLPPFFDIAHFDAMAEILNKFPLVYVNSINSIGNGLYIDSDKEEVVIKPKGGFGGLGGEYVKPTALANVRAFAQRLKPEIKIIGTGGITCGKDVFEHLLCGATLVQVGTQLHQEGPQVFERLAKELQEIMAAKGYESIEEFRGKLKEMMDISVEFSGHKLANVLMNASGIHCMTIKEMDELAASQAGAFVAKTATPNPRQGNEEPRYFDTPLGSINSMGLPNLGIDYYLDYQIARQKEFPEELRFLSVSGMNYEENIAILKKVQESEYTGVTEFNLSCPNLPGKPQIAYDFELTEKLLTEVFQFFTKPLGVKLPPFFDIAHFDAMAEILNKFPLVYVNSINSIGNGLYIDSDKEEVVIKPKGGFGGLGGEYVKPTALANVRAFAQRLKPEIKIIGTGGITCGKDVFEHLLCGATLVQVGTQLHQEGPQVFERLAKELQEIMAAKGYESIEEFRGKLKEM

Secondary structure (DSSP, 8-state):
-B--EEETTEEESSSEEEPTTSS-SSHHHHHHHHHSS-S--BPPPB-SS-B--SPSS-EEEETTEEEE-----B--HHHHHHHHHHHHHH-TTS--EEEE--SSHHHHHHHHHHHHHSS--SEEEEE--SBSSTTSPBGGG-HHHHHHHHHHHHHH--S-EEEEEPPP-SHHHHHHHHHHHTTS--SEEEE---EEEE--EETTTTEES--GGGG-EEEEEGGGHHHHHHHHHHHHHHS-TTSEEEEES---SHHHHHHHHHHT-SEEEE-HHHHHH-THHHHHHHHHHHHHHHHHT-SBGGGTTT-PBP-/-B--EEETTEEESSSEEEPTTSS-SSHHHHHHHHHSS-S--BPPPB-SS-B--SPSS-EEEETTEEEE-----B--HHHHHHHHHHHHHH-TTS--EEEE--SSHHHHHHHHHHHHHSS--SEEEEE--SBSSTTSPBGGG-HHHHHHHHHHHHHH--S-EEEEEPPP-SHHHHHHHHHHHTTS--SEEEE---EEEE--EETTTTEES--GGGG-EEEEEGGGHHHHHHHHHHHHHHS-TTSEEEEES---SHHHHHHHHHHT-SEEEE-HHHHHH-THHHHHHHHHHHHHHHHHT-SBGGGTTT-PBP-

pLDDT: mean 96.43, std 6.52, range [53.34, 98.94]